Protein AF-E4Q952-F1 (afdb_monomer)

Solvent-accessible surface area (backbone atoms only — not comparable to full-atom values): 24676 Å² total; per-residue (Å²): 131,84,84,84,83,83,82,81,79,76,82,71,52,71,65,60,57,51,50,51,51,52,50,54,50,51,51,50,52,51,52,52,51,52,53,50,52,51,51,52,52,50,53,51,52,50,53,51,48,51,52,55,50,52,52,50,51,51,55,51,50,52,54,50,51,54,53,51,56,61,44,60,79,47,51,75,58,34,71,78,41,97,62,15,72,62,52,49,53,50,51,52,51,44,52,56,51,47,53,52,43,50,54,44,52,54,43,44,71,77,56,77,44,76,68,55,52,52,49,40,51,52,49,49,52,51,47,49,53,54,50,54,50,52,53,47,53,49,52,54,47,54,49,50,52,48,55,48,50,53,49,50,52,50,51,50,63,70,52,60,86,50,85,50,52,80,84,44,35,70,65,54,51,48,59,74,74,45,95,64,54,74,70,53,47,50,52,53,49,53,53,51,47,54,52,37,52,52,50,54,53,52,68,73,45,54,74,81,50,41,60,53,48,54,52,51,50,54,51,52,51,51,51,53,47,66,69,44,44,63,62,40,38,76,76,35,57,68,59,33,53,53,51,48,54,51,50,55,52,46,58,58,47,52,74,75,48,54,76,70,52,36,53,51,56,54,52,52,51,52,53,51,53,51,49,54,51,51,52,53,49,50,54,50,51,51,54,54,51,54,51,50,55,49,52,57,50,48,54,53,48,51,52,57,48,60,70,68,75,68,90,53,70,71,60,55,53,51,53,52,52,53,49,53,42,63,76,66,68,55,60,66,73,60,50,54,51,54,50,51,53,50,43,53,51,48,53,51,49,51,51,51,51,53,51,54,49,51,51,52,54,50,52,52,50,47,55,54,49,51,51,68,74,64,69,56,84,66,60,62,69,59,60,53,48,51,53,49,50,45,52,50,27,58,75,68,66,37,57,69,61,30,57,53,50,52,54,53,50,52,51,54,49,52,54,53,53,54,57,59,33,71,79,47,103,58,34,69,63,51,49,48,54,52,49,56,53,45,48,73,75,75,98

Mean predicted aligned error: 18.58 Å

Organism: Caldicellulosiruptor hydrothermalis (strain DSM 18901 / VKM B-2411 / 108) (NCBI:txid632292)

Foldseek 3Di:
DDDDDPDPPPCPDPVVVVVVVVVVVVVVVVVVVVVVVVVVVVVVVVVVVLVVLLVVLVVLLVVLVVLLVVVVVVLVVLVVDPCSVVLNVLNVVLVVLNVVLVVLNVVCVVPNDPVSSVVNVVSSVVSVVSSVVSVVVSVVVVVVVVVLVVQVVVLCVLCVPQPPCVLCVVLSVVSSVDDDDPVVSNVSSVLSVVLSVVVVVLVVDDPVVNVVVLVVLVVVLVVVCVVCLVVLCVQDVVVSVVLVVLVVVLVVCCVPDDSSNSSVSSSVSVVVSVVSVVVSVVVVVVLVVLLVVLVVLLVVLVVLLVVLVADDVVLVVLNVVLVVCSVVVHDSVVSVVSSVVSSVVSVVLSVLLVVLVVLLVLLVVLVVVCCVPLVPPPVCVPSVVLSVVLVVCSNNSVSVVSVVSSVVSLVVVLVVQLVVLVPDPCNPVSNVVSVVSCVVRPD

Structure (mmCIF, N/CA/C/O backbone):
data_AF-E4Q952-F1
#
_entry.id   AF-E4Q952-F1
#
loop_
_atom_site.group_PDB
_atom_site.id
_atom_site.type_symbol
_atom_site.label_atom_id
_atom_site.label_alt_id
_atom_site.label_comp_id
_atom_site.label_asym_id
_atom_site.label_entity_id
_atom_site.label_seq_id
_atom_site.pdbx_PDB_ins_code
_atom_site.Cartn_x
_atom_site.Cartn_y
_atom_site.Cartn_z
_atom_site.occupancy
_atom_site.B_iso_or_equiv
_atom_site.auth_seq_id
_atom_site.auth_comp_id
_atom_site.auth_asym_id
_atom_site.auth_atom_id
_atom_site.pdbx_PDB_model_num
ATOM 1 N N . MET A 1 1 ? 87.839 3.760 86.114 1.00 34.31 1 MET A N 1
ATOM 2 C CA . MET A 1 1 ? 89.113 4.379 85.699 1.00 34.31 1 MET A CA 1
ATOM 3 C C . MET A 1 1 ? 88.816 5.242 84.494 1.00 34.31 1 MET A C 1
ATOM 5 O O . MET A 1 1 ? 88.232 4.700 83.574 1.00 34.31 1 MET A O 1
ATOM 9 N N . TRP A 1 2 ? 89.184 6.525 84.548 1.00 40.53 2 TRP A N 1
ATOM 10 C CA . TRP A 1 2 ? 89.340 7.412 83.384 1.00 40.53 2 TRP A CA 1
ATOM 11 C C . TRP A 1 2 ? 88.098 7.529 82.470 1.00 40.53 2 TRP A C 1
ATOM 13 O O . TRP A 1 2 ? 87.829 6.669 81.651 1.00 40.53 2 TRP A O 1
ATOM 23 N N . GLY A 1 3 ? 87.254 8.548 82.568 1.00 42.16 3 GLY A N 1
ATOM 24 C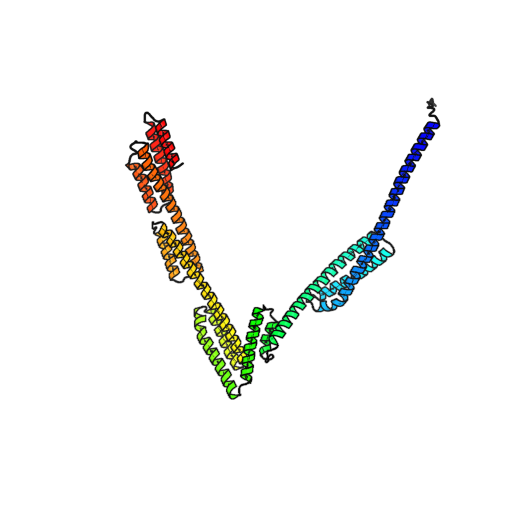 CA . GLY A 1 3 ? 87.550 9.917 82.957 1.00 42.16 3 GLY A CA 1
ATOM 25 C C . GLY A 1 3 ? 87.787 10.788 81.730 1.00 42.16 3 GLY A C 1
ATOM 26 O O . GLY A 1 3 ? 88.293 10.339 80.707 1.00 42.16 3 GLY A O 1
ATOM 27 N N . GLY A 1 4 ? 87.455 12.061 81.913 1.00 35.84 4 GLY A N 1
ATOM 28 C CA . GLY A 1 4 ? 88.116 13.139 81.195 1.00 35.84 4 GLY A CA 1
ATOM 29 C C . GLY A 1 4 ? 87.352 13.700 80.009 1.00 35.84 4 GLY A C 1
ATOM 30 O O . GLY A 1 4 ? 87.855 13.675 78.895 1.00 35.84 4 GLY A O 1
ATOM 31 N N . PHE A 1 5 ? 86.195 14.307 80.271 1.00 42.22 5 PHE A N 1
ATOM 32 C CA . PHE A 1 5 ? 85.781 15.479 79.503 1.00 42.22 5 PHE A CA 1
ATOM 33 C C . PHE A 1 5 ? 86.395 16.720 80.164 1.00 42.22 5 PHE A C 1
ATOM 35 O O . PHE A 1 5 ? 86.059 17.029 81.308 1.00 42.22 5 PHE A O 1
ATOM 42 N N . TYR A 1 6 ? 87.258 17.445 79.449 1.00 44.88 6 TYR A N 1
ATOM 43 C CA . TYR A 1 6 ? 87.462 18.869 79.718 1.00 44.88 6 TYR A CA 1
ATOM 44 C C . TYR A 1 6 ? 86.370 19.636 78.973 1.00 44.88 6 TYR A C 1
ATOM 46 O O . TYR A 1 6 ? 86.235 19.546 77.753 1.00 44.88 6 TYR A O 1
ATOM 54 N N . LYS A 1 7 ? 85.535 20.318 79.757 1.00 44.88 7 LYS A N 1
ATOM 55 C CA . LYS A 1 7 ? 84.396 21.120 79.319 1.00 44.88 7 LYS A CA 1
ATOM 56 C C . LYS A 1 7 ? 84.863 22.284 78.452 1.00 44.88 7 LYS A C 1
ATOM 58 O O . LYS A 1 7 ? 85.573 23.165 78.923 1.00 44.88 7 LYS A O 1
ATOM 63 N N . VAL A 1 8 ? 84.368 22.325 77.222 1.00 46.69 8 VAL A N 1
ATOM 64 C CA . VAL A 1 8 ? 84.226 23.575 76.480 1.00 46.69 8 VAL A CA 1
ATOM 65 C C . VAL A 1 8 ? 82.911 24.194 76.949 1.00 46.69 8 VAL A C 1
ATOM 67 O O . VAL A 1 8 ? 81.830 23.790 76.524 1.00 46.69 8 VAL A O 1
ATOM 70 N N . GLU A 1 9 ? 82.998 25.118 77.902 1.00 46.94 9 GLU A N 1
ATOM 71 C CA . GLU A 1 9 ? 81.885 25.991 78.270 1.00 46.94 9 GLU A CA 1
ATOM 72 C C . GLU A 1 9 ? 81.733 27.045 77.174 1.00 46.94 9 GLU A C 1
ATOM 74 O O . GLU A 1 9 ? 82.431 28.053 77.135 1.00 46.94 9 GLU A O 1
ATOM 79 N N . ILE A 1 10 ? 80.826 26.781 76.233 1.00 49.66 10 ILE A N 1
ATOM 80 C CA . ILE A 1 10 ? 80.283 27.836 75.385 1.00 49.66 10 ILE A CA 1
ATOM 81 C C . ILE A 1 10 ? 79.238 28.545 76.244 1.00 49.66 10 ILE A C 1
ATOM 83 O O . ILE A 1 10 ? 78.108 28.072 76.381 1.00 49.66 10 ILE A O 1
ATOM 87 N N . GLU A 1 11 ? 79.636 29.664 76.850 1.00 46.97 11 GLU A N 1
ATOM 88 C CA . GLU A 1 11 ? 78.744 30.631 77.491 1.00 46.97 11 GLU A CA 1
ATOM 89 C C . GLU A 1 11 ? 77.850 31.283 76.427 1.00 46.97 11 GLU A C 1
ATOM 91 O O . GLU A 1 11 ? 77.987 32.447 76.054 1.00 46.97 11 GLU A O 1
ATOM 96 N N . PHE A 1 12 ? 76.897 30.514 75.903 1.00 48.62 12 PHE A N 1
ATOM 97 C CA . PHE A 1 12 ? 75.746 31.100 75.243 1.00 48.62 12 PHE A CA 1
ATOM 98 C C . PHE A 1 12 ? 75.017 31.928 76.294 1.00 48.62 12 PHE A C 1
ATOM 100 O O . PHE A 1 12 ? 74.450 31.383 77.245 1.00 48.62 12 PHE A O 1
ATOM 107 N N . SER A 1 13 ? 75.055 33.252 76.139 1.00 65.38 13 SER A N 1
ATOM 108 C CA . SER A 1 13 ? 74.383 34.159 77.060 1.00 65.38 13 SER A CA 1
ATOM 109 C C . SER A 1 13 ? 72.924 33.715 77.232 1.00 65.38 13 SER A C 1
ATOM 111 O O . SER A 1 13 ? 72.235 33.393 76.258 1.00 65.38 13 SER A O 1
ATOM 113 N N . LYS A 1 14 ? 72.435 33.683 78.483 1.00 63.41 14 LYS A N 1
ATOM 114 C CA . LYS A 1 14 ? 71.038 33.330 78.819 1.00 63.41 14 LYS A CA 1
ATOM 115 C C . LYS A 1 14 ? 70.023 34.028 77.907 1.00 63.41 14 LYS A C 1
ATOM 117 O O . LYS A 1 14 ? 68.957 33.482 77.640 1.00 63.41 14 LYS A O 1
ATOM 122 N N . LEU A 1 15 ? 70.366 35.215 77.409 1.00 66.12 15 LEU A N 1
ATOM 123 C CA . LEU A 1 15 ? 69.535 36.032 76.538 1.00 66.12 15 LEU A CA 1
ATOM 124 C C . LEU A 1 15 ? 69.250 35.368 75.178 1.00 66.12 15 LEU A C 1
ATOM 126 O O . LEU A 1 15 ? 68.097 35.355 74.755 1.00 66.12 15 LEU A O 1
ATOM 130 N N . LEU A 1 16 ? 70.253 34.758 74.534 1.00 69.25 16 LEU A N 1
ATOM 131 C CA . LEU A 1 16 ? 70.095 34.089 73.232 1.00 69.25 16 LEU A CA 1
ATOM 132 C C . LEU A 1 16 ? 69.249 32.814 73.338 1.00 69.25 16 LEU A C 1
ATOM 134 O O . LEU A 1 16 ? 68.384 32.580 72.497 1.00 69.25 16 LEU A O 1
ATOM 138 N N . TRP A 1 17 ? 69.432 32.025 74.402 1.00 71.94 17 TRP A N 1
ATOM 139 C CA . TRP A 1 17 ? 68.585 30.856 74.676 1.00 71.94 17 TRP A CA 1
ATOM 140 C C . TRP A 1 17 ? 67.138 31.248 74.947 1.00 71.94 17 TRP A C 1
ATOM 142 O O . TRP A 1 17 ? 66.218 30.631 74.415 1.00 71.94 17 TRP A O 1
ATOM 152 N N . THR A 1 18 ? 66.935 32.306 75.733 1.00 74.94 18 THR A N 1
ATOM 153 C CA . THR A 1 18 ? 65.594 32.834 75.999 1.00 74.94 18 THR A CA 1
ATOM 154 C C . THR A 1 18 ? 64.940 33.310 74.695 1.00 74.94 18 THR A C 1
ATOM 156 O O . THR A 1 18 ? 63.799 32.948 74.429 1.00 74.94 18 THR A O 1
ATOM 159 N N . GLN A 1 19 ? 65.660 34.043 73.835 1.00 76.44 19 GLN A N 1
ATOM 160 C CA . GLN A 1 19 ? 65.156 34.496 72.528 1.00 76.44 19 GLN A CA 1
ATOM 161 C C . GLN A 1 19 ? 64.812 33.340 71.577 1.00 76.44 19 GLN A C 1
ATOM 163 O O . GLN A 1 19 ? 63.747 33.358 70.962 1.00 76.44 19 GLN A O 1
ATOM 168 N N . LEU A 1 20 ? 65.672 32.321 71.483 1.00 79.19 20 LEU A N 1
ATOM 169 C CA . LEU A 1 20 ? 65.419 31.121 70.681 1.00 79.19 20 LEU A CA 1
ATOM 170 C C . LEU A 1 20 ? 64.161 30.383 71.167 1.00 79.19 20 LEU A C 1
ATOM 172 O O . LEU A 1 20 ? 63.322 29.982 70.361 1.00 79.19 20 LEU A O 1
ATOM 176 N N . LEU A 1 21 ? 64.001 30.248 72.487 1.00 81.25 21 LEU A N 1
ATOM 177 C CA . LEU A 1 21 ? 62.839 29.609 73.102 1.00 81.25 21 LEU A CA 1
ATOM 178 C C . LEU A 1 21 ? 61.547 30.391 72.816 1.00 81.25 21 LEU A C 1
ATOM 180 O O . LEU A 1 21 ? 60.539 29.786 72.458 1.00 81.25 21 LEU A O 1
ATOM 184 N N . TRP A 1 22 ? 61.585 31.726 72.894 1.00 81.56 22 TRP A N 1
ATOM 185 C CA . TRP A 1 22 ? 60.457 32.585 72.511 1.00 81.56 22 TRP A CA 1
ATOM 186 C C . TRP A 1 22 ? 60.095 32.454 71.028 1.00 81.56 22 TRP A C 1
ATOM 188 O O . TRP A 1 22 ? 58.911 32.378 70.703 1.00 81.56 22 TRP A O 1
ATOM 198 N N . PHE A 1 23 ? 61.082 32.368 70.131 1.00 82.94 23 PHE A N 1
ATOM 199 C CA . PHE A 1 23 ? 60.840 32.142 68.702 1.00 82.94 23 PHE A CA 1
ATOM 200 C C . PHE A 1 23 ? 60.206 30.772 68.426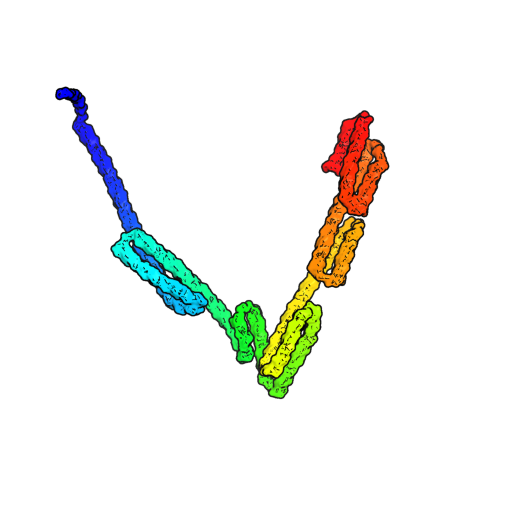 1.00 82.94 23 PHE A C 1
ATOM 202 O O . PHE A 1 23 ? 59.244 30.685 67.662 1.00 82.94 23 PHE A O 1
ATOM 209 N N . LEU A 1 24 ? 60.701 29.710 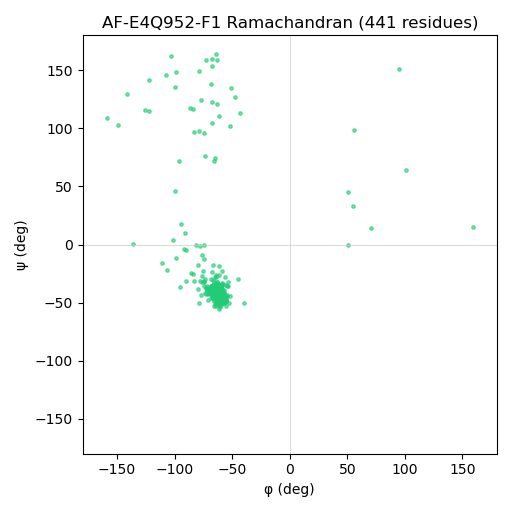69.069 1.00 81.69 24 LEU A N 1
ATOM 210 C CA . LEU A 1 24 ? 60.143 28.360 68.942 1.00 81.69 24 LEU A CA 1
ATOM 211 C C . LEU A 1 24 ? 58.715 28.276 69.499 1.00 81.69 24 LEU A C 1
ATOM 213 O O . LEU A 1 24 ? 57.846 27.683 68.860 1.00 81.69 24 LEU A O 1
ATOM 217 N N . LEU A 1 25 ? 58.445 28.918 70.640 1.00 83.50 25 LEU A N 1
ATOM 218 C CA . LEU A 1 25 ? 57.094 29.032 71.200 1.00 83.50 25 LEU A CA 1
ATOM 219 C C . LEU A 1 25 ? 56.166 29.838 70.283 1.00 83.50 25 LEU A C 1
ATOM 221 O O . LEU A 1 25 ? 55.023 29.437 70.069 1.00 83.50 25 LEU A O 1
ATOM 225 N N . GLY A 1 26 ? 56.661 30.931 69.694 1.00 81.38 26 GLY A N 1
ATOM 226 C CA . GLY A 1 26 ? 55.926 31.730 68.713 1.00 81.38 26 GLY A CA 1
ATOM 227 C C . GLY A 1 26 ? 55.558 30.931 67.458 1.00 81.38 26 GLY A C 1
ATOM 228 O O . GLY A 1 26 ? 54.405 30.951 67.032 1.00 81.38 26 GLY A O 1
ATOM 229 N N . LEU A 1 27 ? 56.500 30.161 66.903 1.00 81.44 27 LEU A N 1
ATOM 230 C CA . LEU A 1 27 ? 56.251 29.267 65.765 1.00 81.44 27 LEU A CA 1
ATOM 231 C C . LEU A 1 27 ? 55.252 28.156 66.108 1.00 81.44 27 LEU A C 1
ATOM 233 O O . LEU A 1 27 ? 54.321 27.910 65.339 1.00 81.44 27 LEU A O 1
ATOM 237 N N . PHE A 1 28 ? 55.399 27.517 67.271 1.00 82.50 28 PHE A N 1
ATOM 238 C CA . PHE A 1 28 ? 54.456 26.502 67.740 1.00 82.50 28 PHE A CA 1
ATOM 239 C C . PHE A 1 28 ? 53.039 27.074 67.874 1.00 82.50 28 PHE A C 1
ATOM 241 O O . PHE A 1 28 ? 52.075 26.469 67.405 1.00 82.50 28 PHE A O 1
ATOM 248 N N . PHE A 1 29 ? 52.909 28.281 68.430 1.00 85.94 29 PHE A N 1
ATOM 249 C CA . PHE A 1 29 ? 51.629 28.971 68.563 1.00 85.94 29 PHE A CA 1
ATOM 250 C C . PHE A 1 29 ? 50.968 29.259 67.204 1.00 85.94 29 PHE A C 1
ATOM 252 O O . PHE A 1 29 ? 49.769 29.027 67.039 1.00 85.94 29 PHE A O 1
ATOM 259 N N . ILE A 1 30 ? 51.744 29.680 66.199 1.00 83.75 30 ILE A N 1
ATOM 260 C CA . ILE A 1 30 ? 51.247 29.901 64.830 1.00 83.75 30 ILE A CA 1
ATOM 261 C C . ILE A 1 30 ? 50.744 28.591 64.205 1.00 83.75 30 ILE A C 1
ATOM 263 O O . ILE A 1 30 ? 49.654 28.566 63.630 1.00 83.75 30 ILE A O 1
ATOM 267 N N . ILE A 1 31 ? 51.487 27.487 64.346 1.00 82.19 31 ILE A N 1
ATOM 268 C CA . ILE A 1 31 ? 51.072 26.174 63.824 1.00 82.19 31 ILE A CA 1
ATOM 269 C C . ILE A 1 31 ? 49.767 25.718 64.488 1.00 82.19 31 ILE A C 1
ATOM 271 O O . ILE A 1 31 ? 48.836 25.302 63.794 1.00 82.19 31 ILE A O 1
ATOM 275 N N . VAL A 1 32 ? 49.659 25.847 65.814 1.00 84.19 32 VAL A N 1
ATOM 276 C CA . VAL A 1 32 ? 48.437 25.508 66.559 1.00 84.19 32 VAL A CA 1
ATOM 277 C C . VAL A 1 32 ? 47.249 26.350 66.083 1.00 84.19 32 VAL A C 1
ATOM 279 O O . VAL A 1 32 ? 46.169 25.799 65.857 1.00 84.19 32 VAL A O 1
ATOM 282 N N . LEU A 1 33 ? 47.434 27.653 65.844 1.00 83.38 33 LEU A N 1
ATOM 283 C CA . LEU A 1 33 ? 46.391 28.528 65.294 1.00 83.38 33 LEU A CA 1
ATOM 284 C C . LEU A 1 33 ? 45.950 28.111 63.882 1.00 83.38 33 LEU A C 1
ATOM 286 O O . LEU A 1 33 ? 44.751 28.095 63.588 1.00 83.38 33 LEU A O 1
ATOM 290 N N . ILE A 1 34 ? 46.882 27.732 63.005 1.00 81.31 34 ILE A N 1
ATOM 291 C CA . ILE A 1 34 ? 46.561 27.255 61.651 1.00 81.31 34 ILE A CA 1
ATOM 292 C C . ILE A 1 34 ? 45.770 25.941 61.718 1.00 81.31 34 ILE A C 1
ATOM 294 O O . ILE A 1 34 ? 44.723 25.812 61.084 1.00 81.31 34 ILE A O 1
ATOM 298 N N . VAL A 1 35 ? 46.205 24.977 62.533 1.00 82.50 35 VAL A N 1
ATOM 299 C CA . VAL A 1 35 ? 45.495 23.697 62.701 1.00 82.50 35 VAL A CA 1
ATOM 300 C C . VAL A 1 35 ? 44.103 23.914 63.299 1.00 82.50 35 VAL A C 1
ATOM 302 O O . VAL A 1 35 ? 43.125 23.355 62.796 1.00 82.50 35 VAL A O 1
ATOM 305 N N . ALA A 1 36 ? 43.977 24.773 64.315 1.00 78.69 36 ALA A N 1
ATOM 306 C CA . ALA A 1 36 ? 42.697 25.101 64.936 1.00 78.69 36 ALA A CA 1
ATOM 307 C C . ALA A 1 36 ? 41.733 25.775 63.945 1.00 78.69 36 ALA A C 1
ATOM 309 O O . ALA A 1 36 ? 40.573 25.374 63.834 1.00 78.69 36 ALA A O 1
ATOM 310 N N . THR A 1 37 ? 42.204 26.755 63.168 1.00 79.88 37 THR A N 1
ATOM 311 C CA . THR A 1 37 ? 41.374 27.440 62.162 1.00 79.88 37 THR A CA 1
ATOM 312 C C . THR A 1 37 ? 40.941 26.502 61.033 1.00 79.88 37 THR A C 1
ATOM 314 O O . THR A 1 37 ? 39.774 26.539 60.629 1.00 79.88 37 THR A O 1
ATOM 317 N N . VAL A 1 38 ? 41.818 25.606 60.564 1.00 77.88 38 VAL A N 1
ATOM 318 C CA . VAL A 1 38 ? 41.473 24.561 59.584 1.00 77.88 38 VAL A CA 1
ATOM 319 C C . VAL A 1 38 ? 40.450 23.580 60.160 1.00 77.88 38 VAL A C 1
ATOM 321 O O . VAL A 1 38 ? 39.463 23.275 59.489 1.00 77.88 38 VAL A O 1
ATOM 324 N N . ALA A 1 39 ? 40.619 23.127 61.405 1.00 77.19 39 ALA A N 1
ATOM 325 C CA . ALA A 1 39 ? 39.678 22.223 62.065 1.00 77.19 39 ALA A CA 1
ATOM 326 C C . ALA A 1 39 ? 38.290 22.864 62.243 1.00 77.19 39 ALA A C 1
ATOM 328 O O . ALA A 1 39 ? 37.271 22.222 61.984 1.00 77.19 39 ALA A O 1
ATOM 329 N N . ILE A 1 40 ? 38.231 24.150 62.612 1.00 79.62 40 ILE A N 1
ATOM 330 C CA . ILE A 1 40 ? 36.977 24.911 62.729 1.00 79.62 40 ILE A CA 1
ATOM 331 C C . ILE A 1 40 ? 36.309 25.080 61.359 1.00 79.62 40 ILE A C 1
ATOM 333 O O . ILE A 1 40 ? 35.100 24.866 61.242 1.00 79.62 40 ILE A O 1
ATOM 337 N N . LYS A 1 41 ? 37.070 25.431 60.311 1.00 79.06 41 LYS A N 1
ATOM 338 C CA . LYS A 1 41 ? 36.540 25.538 58.940 1.00 79.06 41 LYS A CA 1
ATOM 339 C C . LYS A 1 41 ? 35.992 24.199 58.442 1.00 79.06 41 LYS A C 1
ATOM 341 O O . LYS A 1 41 ? 34.886 24.178 57.906 1.00 79.06 41 LYS A O 1
ATOM 346 N N . ARG A 1 42 ? 36.707 23.090 58.671 1.00 76.44 42 ARG A N 1
ATOM 347 C CA . ARG A 1 42 ? 36.247 21.731 58.326 1.00 76.44 42 ARG A CA 1
ATOM 348 C C . ARG A 1 42 ? 34.960 21.363 59.063 1.00 76.44 42 ARG A C 1
ATOM 350 O O . ARG A 1 42 ? 33.988 21.013 58.406 1.00 76.44 42 ARG A O 1
ATOM 357 N N . LYS A 1 43 ? 34.890 21.567 60.385 1.00 78.81 43 LYS A N 1
ATOM 358 C CA . LYS A 1 43 ? 33.666 21.321 61.173 1.00 78.81 43 LYS A CA 1
ATOM 359 C C . LYS A 1 43 ? 32.475 22.162 60.699 1.00 78.81 43 LYS A C 1
ATOM 361 O O . LYS A 1 43 ? 31.360 21.653 60.614 1.00 78.81 43 LYS A O 1
ATOM 366 N N . LYS A 1 44 ? 32.687 23.443 60.365 1.00 78.88 44 LYS A N 1
ATOM 367 C CA . LYS A 1 44 ? 31.632 24.306 59.797 1.00 78.88 44 LYS A CA 1
ATOM 368 C C . LYS A 1 44 ? 31.172 23.811 58.423 1.00 78.88 44 LYS A C 1
ATOM 370 O O . LYS A 1 44 ? 29.968 23.755 58.181 1.00 78.88 44 LYS A O 1
ATOM 375 N N . ALA A 1 45 ? 32.105 23.430 57.552 1.00 78.25 45 ALA A N 1
ATOM 376 C CA . ALA A 1 45 ? 31.798 22.889 56.231 1.00 78.25 45 ALA A CA 1
ATOM 377 C C . ALA A 1 45 ? 31.037 21.555 56.315 1.00 78.25 45 ALA A C 1
ATOM 379 O O . ALA A 1 45 ? 30.057 21.368 55.599 1.00 78.25 45 ALA A O 1
ATOM 380 N N . GLU A 1 46 ? 31.427 20.660 57.226 1.00 80.25 46 GLU A N 1
ATOM 381 C CA . GLU A 1 46 ? 30.719 19.406 57.503 1.00 80.25 46 GLU A CA 1
ATOM 382 C C . GLU A 1 46 ? 29.307 19.658 58.033 1.00 80.25 46 GLU A C 1
ATOM 384 O O . GLU A 1 46 ? 28.353 19.085 57.515 1.00 80.25 46 GLU A O 1
ATOM 389 N N . LYS A 1 47 ? 29.140 20.566 59.004 1.00 80.69 47 LYS A N 1
ATOM 390 C CA . LYS A 1 47 ? 27.817 20.928 59.536 1.00 80.69 47 LYS A CA 1
ATOM 391 C C . LYS A 1 47 ? 26.905 21.499 58.446 1.00 80.69 47 LYS A C 1
ATOM 393 O O . LYS A 1 47 ? 25.742 21.117 58.359 1.00 80.69 47 LYS A O 1
ATOM 398 N N . MET A 1 48 ? 27.437 22.373 57.590 1.00 80.56 48 MET A N 1
ATOM 399 C CA . MET A 1 48 ? 26.691 22.942 56.466 1.00 80.56 48 MET A CA 1
ATOM 400 C C . MET A 1 48 ? 26.350 21.884 55.405 1.00 80.56 48 MET A C 1
ATOM 402 O O . MET A 1 48 ? 25.247 21.900 54.868 1.00 80.56 48 MET A O 1
ATOM 406 N N . ARG A 1 49 ? 27.257 20.937 55.125 1.00 82.88 49 ARG A N 1
ATOM 407 C CA . ARG A 1 49 ? 26.999 19.803 54.223 1.00 82.88 49 ARG A CA 1
ATOM 408 C C . ARG A 1 49 ? 25.886 18.903 54.761 1.00 82.88 49 ARG A C 1
ATOM 410 O O . ARG A 1 49 ? 24.980 18.574 54.007 1.00 82.88 49 ARG A O 1
ATOM 417 N N . ARG A 1 50 ? 25.918 18.557 56.052 1.00 84.25 50 ARG A N 1
ATOM 418 C CA . ARG A 1 50 ? 24.865 17.757 56.702 1.00 84.25 50 ARG A CA 1
ATOM 419 C C . ARG A 1 50 ? 23.508 18.444 56.629 1.00 84.25 50 ARG A C 1
ATOM 421 O O . ARG A 1 50 ? 22.536 17.802 56.265 1.00 84.25 50 ARG A O 1
ATOM 428 N N . LEU A 1 51 ? 23.455 19.749 56.901 1.00 84.75 51 LEU A N 1
ATOM 429 C CA . LEU A 1 51 ? 22.213 20.520 56.813 1.00 84.75 51 LEU A CA 1
ATOM 430 C C . LEU A 1 51 ? 21.639 20.520 55.387 1.00 84.75 51 LEU A C 1
ATOM 432 O O . LEU A 1 51 ? 20.458 20.251 55.209 1.00 84.75 51 LEU A O 1
ATOM 436 N N . LYS A 1 52 ? 22.485 20.730 54.370 1.00 86.31 52 LYS A N 1
ATOM 437 C CA . LYS A 1 52 ? 22.077 20.628 52.958 1.00 86.31 52 LYS A CA 1
ATOM 438 C C . LYS A 1 52 ? 21.594 19.224 52.587 1.00 86.31 52 LYS A C 1
ATOM 440 O O . LYS A 1 52 ? 20.649 19.085 51.823 1.00 86.31 52 LYS A O 1
ATOM 445 N N . ASN A 1 53 ? 22.244 18.184 53.104 1.00 87.00 53 ASN A N 1
ATOM 446 C CA . ASN A 1 53 ? 21.844 16.804 52.847 1.00 87.00 53 ASN A CA 1
ATOM 447 C C . ASN A 1 53 ? 20.508 16.465 53.525 1.00 87.00 53 ASN A C 1
ATOM 449 O O . ASN A 1 53 ? 19.691 15.796 52.908 1.00 87.00 53 ASN A O 1
ATOM 453 N N . LEU A 1 54 ? 20.262 16.964 54.740 1.00 86.62 54 LEU A N 1
ATOM 454 C CA . LEU A 1 54 ? 18.975 16.822 55.429 1.00 86.62 54 LEU A CA 1
ATOM 455 C C . LEU A 1 54 ? 17.841 17.513 54.664 1.00 86.62 54 LEU A C 1
ATOM 457 O O . LEU A 1 54 ? 16.807 16.894 54.450 1.00 86.62 54 LEU A O 1
ATOM 461 N N . GLN A 1 55 ? 18.068 18.738 54.180 1.00 87.06 55 GLN A N 1
ATOM 462 C CA . GLN A 1 55 ? 17.104 19.442 53.325 1.00 87.06 55 GLN A CA 1
ATOM 463 C C . GLN A 1 55 ? 16.779 18.638 52.060 1.00 87.06 55 GLN A C 1
ATOM 465 O O . GLN A 1 55 ? 15.615 18.429 51.745 1.00 87.06 55 GLN A O 1
ATOM 470 N N . ARG A 1 56 ? 17.799 18.094 51.381 1.00 87.62 56 ARG A N 1
ATOM 471 C CA . ARG A 1 56 ? 17.591 17.230 50.206 1.00 87.62 56 ARG A CA 1
ATOM 472 C C . ARG A 1 56 ? 16.792 15.969 50.524 1.00 87.62 56 ARG A C 1
ATOM 474 O O . ARG A 1 56 ? 15.997 15.543 49.700 1.00 87.62 56 ARG A O 1
ATOM 481 N N . VAL A 1 57 ? 17.030 15.351 51.681 1.00 89.88 57 VAL A N 1
ATOM 482 C CA . VAL A 1 57 ? 16.285 14.162 52.124 1.00 89.88 57 VAL A CA 1
ATOM 483 C C . VAL A 1 57 ? 14.806 14.493 52.313 1.00 89.88 57 VAL A C 1
ATOM 485 O O . VAL A 1 57 ? 13.967 13.720 51.864 1.00 89.88 57 VAL A O 1
ATOM 488 N N . GLU A 1 58 ? 14.487 15.643 52.912 1.00 88.50 58 GLU A N 1
ATOM 489 C CA . GLU A 1 58 ? 13.103 16.110 53.057 1.00 88.50 58 GLU A CA 1
ATOM 490 C C . GLU A 1 58 ? 12.454 16.391 51.697 1.00 88.50 58 GLU A C 1
ATOM 492 O O . GLU A 1 58 ? 11.410 15.815 51.403 1.00 88.50 58 GLU A O 1
ATOM 497 N N . GLU A 1 59 ? 13.110 17.179 50.839 1.00 90.50 59 GLU A N 1
ATOM 498 C CA . GLU A 1 59 ? 12.618 17.506 49.492 1.00 90.50 59 GLU A CA 1
ATOM 499 C C . GLU A 1 59 ? 12.349 16.244 48.656 1.00 90.50 59 GLU A C 1
ATOM 501 O O . GL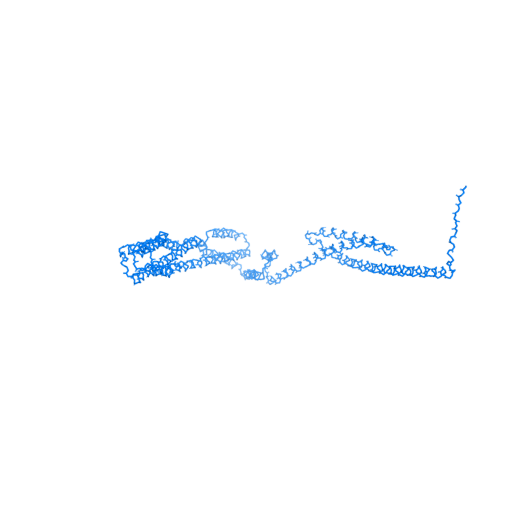U A 1 59 ? 11.318 16.123 47.995 1.00 90.50 59 GLU A O 1
ATOM 506 N N . TYR A 1 60 ? 13.269 15.277 48.682 1.00 92.19 60 TYR A N 1
ATOM 507 C CA . TYR A 1 60 ? 13.152 14.035 47.918 1.00 92.19 60 TYR A CA 1
ATOM 508 C C . TYR A 1 60 ? 12.085 13.100 48.476 1.00 92.19 60 TYR A C 1
ATOM 510 O O . TYR A 1 60 ? 11.367 12.466 47.700 1.00 92.19 60 TYR A O 1
ATOM 518 N N . PHE A 1 61 ? 11.967 13.014 49.801 1.00 91.19 61 PHE A N 1
ATOM 519 C CA . PHE A 1 61 ? 10.931 12.210 50.435 1.00 91.19 61 PHE A CA 1
ATOM 520 C C . PHE A 1 61 ? 9.538 12.774 50.134 1.00 91.19 61 PHE A C 1
ATOM 522 O O . PHE A 1 61 ? 8.655 12.023 49.725 1.00 91.19 61 PHE A O 1
ATOM 529 N N . GLU A 1 62 ? 9.360 14.091 50.258 1.00 91.25 62 GLU A N 1
ATOM 530 C CA . GLU A 1 62 ? 8.104 14.773 49.940 1.00 91.25 62 GLU A CA 1
ATOM 531 C C . GLU A 1 62 ? 7.739 14.622 48.455 1.00 91.25 62 GLU A C 1
ATOM 533 O O . GLU A 1 62 ? 6.608 14.259 48.127 1.00 91.25 62 GLU A O 1
ATOM 538 N N . ALA A 1 63 ? 8.710 14.797 47.550 1.00 90.94 63 ALA A N 1
ATOM 539 C CA . ALA A 1 63 ? 8.496 14.628 46.114 1.00 90.94 63 ALA A CA 1
ATOM 540 C C . ALA A 1 63 ? 8.022 13.211 45.747 1.0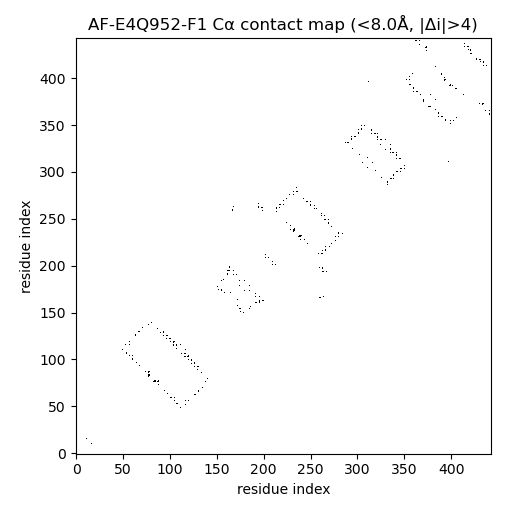0 90.94 63 ALA A C 1
ATOM 542 O O . ALA A 1 63 ? 7.066 13.064 44.988 1.00 90.94 63 ALA A O 1
ATOM 543 N N . ILE A 1 64 ? 8.658 12.166 46.286 1.00 90.62 64 ILE A N 1
ATOM 544 C CA . ILE A 1 64 ? 8.250 10.774 46.034 1.00 90.62 64 ILE A CA 1
ATOM 545 C C . ILE A 1 64 ? 6.897 10.470 46.676 1.00 90.62 64 ILE A C 1
ATOM 547 O O . ILE A 1 64 ? 6.054 9.854 46.029 1.00 90.62 64 ILE A O 1
ATOM 551 N N . SER A 1 65 ? 6.661 10.940 47.904 1.00 90.06 65 SER A N 1
ATOM 552 C CA . SER A 1 65 ? 5.386 10.749 48.601 1.00 90.06 65 SER A CA 1
ATOM 553 C C . SER A 1 65 ? 4.215 11.310 47.792 1.00 90.06 65 SER A C 1
ATOM 555 O O . SER A 1 65 ? 3.214 10.624 47.605 1.00 90.06 65 SER A O 1
ATOM 557 N N . ASN A 1 66 ? 4.350 12.529 47.263 1.00 90.12 66 ASN A N 1
ATOM 558 C CA . ASN A 1 66 ? 3.305 13.161 46.455 1.00 90.12 66 ASN A CA 1
ATOM 559 C C . ASN A 1 66 ? 3.050 12.409 45.140 1.00 90.12 66 ASN A C 1
ATOM 561 O O . ASN A 1 66 ? 1.903 12.268 44.719 1.00 90.12 66 ASN A O 1
ATOM 565 N N . ARG A 1 67 ? 4.106 11.897 44.497 1.00 91.25 67 ARG A N 1
ATOM 566 C CA . ARG A 1 67 ? 3.979 11.105 43.264 1.00 91.25 67 ARG A CA 1
ATOM 567 C C . ARG A 1 67 ? 3.285 9.767 43.499 1.00 91.25 67 ARG A C 1
ATOM 569 O O . ARG A 1 67 ? 2.423 9.396 42.709 1.00 91.25 67 ARG A O 1
ATOM 576 N N . ILE A 1 68 ? 3.618 9.074 44.590 1.00 89.00 68 ILE A N 1
ATOM 577 C CA . ILE A 1 68 ? 2.968 7.810 44.965 1.00 89.00 68 ILE A CA 1
ATOM 578 C C . ILE A 1 68 ? 1.477 8.029 45.223 1.00 89.00 68 ILE A C 1
ATOM 580 O O . ILE A 1 68 ? 0.675 7.291 44.663 1.00 89.00 68 ILE A O 1
ATOM 584 N N . LEU A 1 69 ? 1.106 9.066 45.983 1.00 86.62 69 LEU A N 1
ATOM 585 C CA . LEU A 1 69 ? -0.302 9.387 46.256 1.00 86.62 69 LEU A CA 1
ATOM 586 C C . LEU A 1 69 ? -1.096 9.651 44.966 1.00 86.62 69 LEU A C 1
ATOM 588 O O . LEU A 1 69 ? -2.179 9.110 44.783 1.00 86.62 69 LEU A O 1
ATOM 592 N N . ASN A 1 70 ? -0.536 10.432 44.037 1.00 85.75 70 ASN A N 1
ATOM 593 C CA . ASN A 1 70 ? -1.188 10.710 42.753 1.00 85.75 70 ASN A CA 1
ATOM 594 C C . ASN A 1 70 ? -1.343 9.446 41.884 1.00 85.75 70 ASN A C 1
ATOM 596 O O . ASN A 1 70 ? -2.318 9.297 41.149 1.00 85.75 70 ASN A O 1
ATOM 600 N N . LEU A 1 71 ? -0.376 8.528 41.949 1.00 84.31 71 LEU A N 1
ATOM 601 C CA . LEU A 1 71 ? -0.465 7.252 41.246 1.00 84.31 71 LEU A CA 1
ATOM 602 C C . LEU A 1 71 ? -1.465 6.300 41.891 1.00 84.31 71 LEU A C 1
ATOM 604 O O . LEU A 1 71 ? -2.164 5.619 41.150 1.00 84.31 71 LEU A O 1
ATOM 608 N N . GLU A 1 72 ? -1.566 6.269 43.221 1.00 83.50 72 GLU A N 1
ATOM 609 C CA . GLU A 1 72 ? -2.499 5.417 43.970 1.00 83.50 72 GLU A CA 1
ATOM 610 C C . GLU A 1 72 ? -3.948 5.617 43.497 1.00 83.50 72 GLU A C 1
ATOM 612 O O . GLU A 1 72 ? -4.644 4.647 43.187 1.00 83.50 72 GLU A O 1
ATOM 617 N N . ASP A 1 73 ? -4.357 6.871 43.285 1.00 78.12 73 ASP A N 1
ATOM 618 C CA . ASP A 1 73 ? -5.672 7.222 42.730 1.00 78.12 73 ASP A CA 1
ATOM 619 C C . ASP A 1 73 ? -5.903 6.672 41.310 1.00 78.12 73 ASP A C 1
ATOM 621 O O . ASP A 1 73 ? -7.047 6.436 40.889 1.00 78.12 73 ASP A O 1
ATOM 625 N N . LYS A 1 74 ? -4.816 6.451 40.563 1.00 77.12 74 LYS A N 1
ATOM 626 C CA . LYS A 1 74 ? -4.812 5.965 39.180 1.00 77.12 74 LYS A CA 1
ATOM 627 C C . LYS A 1 74 ? -4.556 4.461 39.044 1.00 77.12 74 LYS A C 1
ATOM 629 O O . LYS A 1 74 ? -4.818 3.917 37.973 1.00 77.12 74 LYS A O 1
ATOM 634 N N . VAL A 1 75 ? -4.135 3.760 40.103 1.00 73.38 75 VAL A N 1
ATOM 635 C CA . VAL A 1 75 ? -3.835 2.309 40.083 1.00 73.38 75 VAL A CA 1
ATOM 636 C C . VAL A 1 75 ? -5.005 1.489 39.542 1.00 73.38 75 VAL A C 1
ATOM 638 O O . VAL A 1 75 ? -4.810 0.530 38.800 1.00 73.38 75 VAL A O 1
ATOM 641 N N . LYS A 1 76 ? -6.243 1.897 39.842 1.00 70.06 76 LYS A N 1
ATOM 642 C CA . LYS A 1 76 ? -7.461 1.243 39.335 1.00 70.06 76 LYS A CA 1
ATOM 643 C C . LYS A 1 76 ? -7.526 1.151 37.804 1.00 70.06 76 LYS A C 1
ATOM 645 O O . LYS A 1 76 ? -8.148 0.222 37.295 1.00 70.06 76 LYS A O 1
ATOM 650 N N . PHE A 1 77 ? -6.887 2.075 37.082 1.00 69.38 77 PHE A N 1
ATOM 651 C CA . PHE A 1 77 ? -6.848 2.078 35.619 1.00 69.38 77 PHE A CA 1
ATOM 652 C C . PHE A 1 77 ? -5.820 1.093 35.053 1.00 69.38 77 PHE A C 1
ATOM 654 O O . PHE A 1 77 ? -5.963 0.688 33.904 1.00 69.38 77 PHE A O 1
ATOM 661 N N . PHE A 1 78 ? -4.847 0.619 35.846 1.00 73.25 78 PHE A N 1
ATOM 662 C CA . PHE A 1 78 ? -3.921 -0.427 35.395 1.00 73.25 78 PHE A CA 1
ATOM 663 C C . PHE A 1 78 ? -4.651 -1.705 34.988 1.00 73.25 78 PHE A C 1
ATOM 665 O O . PHE A 1 78 ? -4.246 -2.352 34.030 1.00 73.25 78 PHE A O 1
ATOM 672 N N . LYS A 1 79 ? -5.769 -2.032 35.646 1.00 65.88 79 LYS A N 1
ATOM 673 C CA . LYS A 1 79 ? -6.604 -3.202 35.323 1.00 65.88 79 LYS A CA 1
ATOM 674 C C . LYS A 1 79 ? -7.194 -3.185 33.913 1.00 65.88 79 LYS A C 1
ATOM 676 O O . LYS A 1 79 ? -7.631 -4.230 33.447 1.00 65.88 79 LYS A O 1
ATOM 681 N N . LEU A 1 80 ? -7.243 -2.018 33.272 1.00 66.06 80 LEU A N 1
ATOM 682 C CA . LEU A 1 80 ? -7.777 -1.838 31.922 1.00 66.06 80 LEU A CA 1
ATOM 683 C C . LEU A 1 80 ? -6.709 -2.015 30.834 1.00 66.06 80 LEU A C 1
ATOM 685 O O . LEU A 1 80 ? -7.040 -1.963 29.657 1.00 66.06 80 LEU A O 1
ATOM 689 N N . LEU A 1 81 ? -5.442 -2.205 31.215 1.00 73.94 81 LEU A N 1
ATOM 690 C CA . LEU A 1 81 ? -4.325 -2.392 30.293 1.00 73.94 81 LEU A CA 1
ATOM 691 C C . LEU A 1 81 ? -3.988 -3.878 30.153 1.00 73.94 81 LEU A C 1
ATOM 693 O O . LEU A 1 81 ? -4.073 -4.627 31.128 1.00 73.94 81 LEU A O 1
ATOM 697 N N . ASP A 1 82 ? -3.514 -4.281 28.972 1.00 69.31 82 ASP A N 1
ATOM 698 C CA . ASP A 1 82 ? -3.126 -5.672 28.679 1.00 69.31 82 ASP A CA 1
ATOM 699 C C . ASP A 1 82 ? -2.086 -6.226 29.676 1.00 69.31 82 ASP A C 1
ATOM 701 O O . ASP A 1 82 ? -2.148 -7.386 30.081 1.00 69.31 82 ASP A O 1
ATOM 705 N N . ASP A 1 83 ? -1.177 -5.369 30.156 1.00 75.88 83 ASP A N 1
ATOM 706 C CA . ASP A 1 83 ? -0.140 -5.691 31.149 1.00 75.88 83 ASP A CA 1
ATOM 707 C C . ASP A 1 83 ? -0.551 -5.369 32.606 1.00 75.88 83 ASP A C 1
ATOM 709 O O . ASP A 1 83 ? 0.295 -5.286 33.504 1.00 75.88 83 ASP A O 1
ATOM 713 N N . GLY A 1 84 ? -1.847 -5.191 32.883 1.00 77.38 84 GLY A N 1
ATOM 714 C CA . GLY A 1 84 ? -2.353 -4.632 34.141 1.00 77.38 84 GLY A CA 1
ATOM 715 C C . GLY A 1 84 ? -1.833 -5.297 35.418 1.00 77.38 84 GLY A C 1
ATOM 716 O O . GLY A 1 84 ? -1.368 -4.610 36.325 1.00 77.38 84 GLY A O 1
ATOM 717 N N . ARG A 1 85 ? -1.790 -6.637 35.464 1.00 80.44 85 ARG A N 1
ATOM 718 C CA . ARG A 1 85 ? -1.269 -7.389 36.630 1.00 80.44 85 ARG A CA 1
ATOM 719 C C . ARG A 1 85 ? 0.208 -7.106 36.918 1.00 80.44 85 ARG A C 1
ATOM 721 O O . ARG A 1 85 ? 0.635 -7.112 38.068 1.00 80.44 85 ARG A O 1
ATOM 728 N N . LYS A 1 86 ? 1.006 -6.877 35.873 1.00 84.25 86 LYS A N 1
ATOM 729 C CA . LYS A 1 86 ? 2.439 -6.581 35.998 1.00 84.25 86 LYS A CA 1
ATOM 730 C C . LYS A 1 86 ? 2.662 -5.157 36.504 1.00 84.25 86 LYS A C 1
ATOM 732 O O . LYS A 1 86 ? 3.594 -4.921 37.268 1.00 84.25 86 LYS A O 1
ATOM 737 N N . LEU A 1 87 ? 1.811 -4.219 36.090 1.00 84.94 87 LEU A N 1
ATOM 738 C CA . LEU A 1 87 ? 1.839 -2.835 36.566 1.00 84.94 87 LEU A CA 1
ATOM 739 C C . LEU A 1 87 ? 1.397 -2.734 38.032 1.00 84.94 87 LEU A C 1
ATOM 741 O O . LEU A 1 87 ? 2.045 -2.028 38.800 1.00 84.94 87 LEU A O 1
ATOM 745 N N . GLU A 1 88 ? 0.377 -3.498 38.437 1.00 83.88 88 GLU A N 1
ATOM 746 C CA . GLU A 1 88 ? -0.035 -3.624 39.844 1.00 83.88 88 GLU A CA 1
ATOM 747 C C . GLU A 1 88 ? 1.103 -4.165 40.717 1.00 83.88 88 GLU A C 1
ATOM 749 O O . GLU A 1 88 ? 1.469 -3.532 41.704 1.00 83.88 88 GLU A O 1
ATOM 754 N N . SER A 1 89 ? 1.739 -5.267 40.305 1.00 85.69 89 SER A N 1
ATOM 755 C CA . SER A 1 89 ? 2.887 -5.839 41.023 1.00 85.69 89 SER A CA 1
ATOM 756 C C . SER A 1 89 ? 4.047 -4.844 41.164 1.00 85.69 89 SER A C 1
ATOM 758 O O . SER A 1 89 ? 4.639 -4.741 42.236 1.00 85.69 89 SER A O 1
ATOM 760 N N . LYS A 1 90 ? 4.345 -4.056 40.124 1.00 86.62 90 LYS A N 1
ATOM 761 C CA . LYS A 1 90 ? 5.354 -2.988 40.211 1.00 86.62 90 LYS A CA 1
ATOM 762 C C . LYS A 1 90 ? 4.956 -1.872 41.179 1.00 86.62 90 LYS A C 1
ATOM 764 O O . LYS A 1 90 ? 5.812 -1.332 41.873 1.00 86.62 90 LYS A O 1
ATOM 769 N N . PHE A 1 91 ? 3.677 -1.505 41.243 1.00 88.12 91 PHE A N 1
ATOM 770 C CA . PHE A 1 91 ? 3.205 -0.503 42.201 1.00 88.12 91 PHE A CA 1
ATOM 771 C C . PHE A 1 91 ? 3.277 -1.010 43.654 1.00 88.12 91 PHE A C 1
ATOM 773 O O . PHE A 1 91 ? 3.638 -0.260 44.567 1.00 88.12 91 PHE A O 1
ATOM 780 N N . GLU A 1 92 ? 3.010 -2.298 43.878 1.00 86.69 92 GLU A N 1
ATOM 781 C CA . GLU A 1 92 ? 3.226 -2.942 45.179 1.00 86.69 92 GLU A CA 1
ATOM 782 C C . GLU A 1 92 ? 4.708 -2.903 45.587 1.00 86.69 92 GLU A C 1
ATOM 784 O O . GLU A 1 92 ? 5.026 -2.516 46.716 1.00 86.69 92 GLU A O 1
ATOM 789 N N . GLU A 1 93 ? 5.627 -3.206 44.663 1.00 88.31 93 GLU A N 1
ATOM 790 C CA . GLU A 1 93 ? 7.076 -3.085 44.885 1.00 88.31 93 GLU A CA 1
ATOM 791 C C . GLU A 1 93 ? 7.486 -1.649 45.257 1.00 88.31 93 GLU A C 1
ATOM 793 O O . GLU A 1 93 ? 8.261 -1.448 46.197 1.00 88.31 93 GLU A O 1
ATOM 798 N N . ILE A 1 94 ? 6.921 -0.638 44.588 1.00 90.50 94 ILE A N 1
ATOM 799 C CA . ILE A 1 94 ? 7.124 0.781 44.928 1.00 90.50 94 ILE A CA 1
ATOM 800 C C . ILE A 1 94 ? 6.642 1.078 46.350 1.00 90.50 94 ILE A C 1
ATOM 802 O O . ILE A 1 94 ? 7.339 1.759 47.099 1.00 90.50 94 ILE A O 1
ATOM 806 N N . THR A 1 95 ? 5.488 0.552 46.760 1.00 87.38 95 THR A N 1
ATOM 807 C CA . THR A 1 95 ? 4.936 0.792 48.103 1.00 87.38 95 THR A CA 1
ATOM 808 C C . THR A 1 95 ? 5.820 0.168 49.186 1.00 87.38 95 THR A C 1
ATOM 810 O O . THR A 1 95 ? 6.102 0.798 50.212 1.00 87.38 95 THR A O 1
ATOM 813 N N . ILE A 1 96 ? 6.333 -1.042 48.941 1.00 88.44 96 ILE A N 1
ATOM 814 C CA . ILE A 1 96 ? 7.301 -1.709 49.823 1.00 88.44 96 ILE A CA 1
ATOM 815 C C . ILE A 1 96 ? 8.592 -0.885 49.917 1.00 88.44 96 ILE A C 1
ATOM 817 O O . ILE A 1 96 ? 9.069 -0.584 51.015 1.00 88.44 96 ILE A O 1
ATOM 821 N N . ASN A 1 97 ? 9.141 -0.461 48.779 1.00 87.94 97 ASN A N 1
ATOM 822 C CA . ASN A 1 97 ? 10.366 0.334 48.736 1.00 87.94 97 ASN A CA 1
ATOM 823 C C . ASN A 1 97 ? 10.185 1.726 49.362 1.00 87.94 97 ASN A C 1
ATOM 825 O O . ASN A 1 97 ? 11.111 2.242 49.989 1.00 87.94 97 ASN A O 1
ATOM 829 N N . PHE A 1 98 ? 8.994 2.319 49.272 1.00 91.06 98 PHE A N 1
ATOM 830 C CA . PHE A 1 98 ? 8.668 3.584 49.925 1.00 91.06 98 PHE A CA 1
ATOM 831 C C . PHE A 1 98 ? 8.609 3.450 51.448 1.00 91.06 98 PHE A C 1
ATOM 833 O O . PHE A 1 98 ? 9.099 4.330 52.160 1.00 91.06 98 PHE A O 1
ATOM 840 N N . LYS A 1 99 ? 8.098 2.326 51.966 1.00 90.75 99 LYS A N 1
ATOM 841 C CA . LYS A 1 99 ? 8.169 2.019 53.401 1.00 90.75 99 LYS A CA 1
ATOM 842 C C . LYS A 1 99 ? 9.623 1.983 53.881 1.00 90.75 99 LYS A C 1
ATOM 844 O O . LYS A 1 99 ? 9.948 2.635 54.872 1.00 90.75 99 LYS A O 1
ATOM 849 N N . ASN A 1 100 ? 10.503 1.319 53.129 1.00 87.12 100 ASN A N 1
ATOM 850 C CA . ASN A 1 100 ? 11.939 1.300 53.423 1.00 87.12 100 ASN A CA 1
ATOM 851 C C . ASN A 1 100 ? 12.539 2.717 53.364 1.00 87.12 100 ASN A C 1
ATOM 853 O O . ASN A 1 100 ? 13.269 3.124 54.266 1.00 87.12 100 ASN A O 1
ATOM 857 N N . LEU A 1 101 ? 12.193 3.515 52.344 1.00 90.25 101 LEU A N 1
ATOM 858 C CA . LEU A 1 101 ? 12.636 4.910 52.226 1.00 90.25 101 LEU A CA 1
ATOM 859 C C . LEU A 1 101 ? 12.219 5.751 53.446 1.00 90.25 101 LEU A C 1
ATOM 861 O O . LEU A 1 101 ? 13.017 6.554 53.933 1.00 90.25 101 LEU A O 1
ATOM 865 N N . LYS A 1 102 ? 10.996 5.554 53.958 1.00 91.31 102 LYS A N 1
ATOM 866 C CA . LYS A 1 102 ? 10.475 6.234 55.154 1.00 91.31 102 LYS A CA 1
ATOM 867 C C . LYS A 1 102 ? 11.277 5.890 56.407 1.00 91.31 102 LYS A C 1
ATOM 869 O O . LYS A 1 102 ? 11.611 6.794 57.171 1.00 91.31 102 LYS A O 1
ATOM 874 N N . GLU A 1 103 ? 11.627 4.619 56.595 1.00 88.62 103 GLU A N 1
ATOM 875 C CA . GLU A 1 103 ? 12.464 4.178 57.719 1.00 88.62 103 GLU A CA 1
ATOM 876 C C . GLU A 1 103 ? 13.844 4.855 57.687 1.00 88.62 103 GLU A C 1
ATOM 878 O O . GLU A 1 103 ? 14.287 5.407 58.698 1.00 88.62 103 GLU A O 1
ATOM 883 N N . TYR A 1 104 ? 14.487 4.924 56.514 1.00 87.19 104 TYR A N 1
ATOM 884 C CA . TYR A 1 104 ? 15.756 5.647 56.356 1.00 87.19 104 TYR A CA 1
ATOM 885 C C . TYR A 1 104 ? 15.608 7.164 56.525 1.00 87.19 104 TYR A C 1
ATOM 887 O O . TYR A 1 104 ? 16.473 7.795 57.130 1.00 87.19 104 TYR A O 1
ATOM 895 N N . HIS A 1 105 ? 14.520 7.766 56.039 1.00 89.94 105 HIS A N 1
ATOM 896 C CA . HIS A 1 105 ? 14.225 9.187 56.243 1.00 89.94 105 HIS A CA 1
ATOM 897 C C . HIS A 1 105 ? 14.108 9.531 57.740 1.00 89.94 105 HIS A C 1
ATOM 899 O O . HIS A 1 105 ? 14.726 10.488 58.213 1.00 89.94 105 HIS A O 1
ATOM 905 N N . GLU A 1 106 ? 13.364 8.730 58.509 1.00 88.75 106 GLU A N 1
ATOM 906 C CA . GLU A 1 106 ? 13.233 8.910 59.960 1.00 88.75 106 GLU A CA 1
ATOM 907 C C . GLU A 1 106 ? 14.553 8.650 60.703 1.00 88.75 106 GLU A C 1
ATOM 909 O O . GLU A 1 106 ? 14.883 9.386 61.639 1.00 88.75 106 GLU A O 1
ATOM 914 N N . GLY A 1 107 ? 15.325 7.645 60.274 1.00 86.00 107 GLY A N 1
ATOM 915 C CA . GLY A 1 107 ? 16.657 7.347 60.804 1.00 86.00 107 GLY A CA 1
ATOM 916 C C . GLY A 1 107 ? 17.626 8.518 60.630 1.00 86.00 107 GLY A C 1
ATOM 917 O O . GLY A 1 107 ? 18.186 9.008 61.611 1.00 86.00 107 GLY A O 1
ATOM 918 N N . ILE A 1 108 ? 17.721 9.060 59.413 1.00 86.19 108 ILE A N 1
ATOM 919 C CA . ILE A 1 108 ? 18.592 10.199 59.086 1.00 86.19 108 ILE A CA 1
ATOM 920 C C . ILE A 1 108 ? 18.190 11.462 59.867 1.00 86.19 108 ILE A C 1
ATOM 922 O O . ILE A 1 108 ? 19.068 12.217 60.297 1.00 86.19 108 ILE A O 1
ATOM 926 N N . LYS A 1 109 ? 16.884 11.693 60.090 1.00 84.44 109 LYS A N 1
ATOM 927 C CA . LYS A 1 109 ? 16.393 12.810 60.920 1.00 84.44 109 LYS A CA 1
ATOM 928 C C . LYS A 1 109 ? 16.832 12.697 62.380 1.00 84.44 109 LYS A C 1
ATOM 930 O O . LYS A 1 109 ? 17.169 13.714 62.986 1.00 84.44 109 LYS A O 1
ATOM 935 N N . LYS A 1 110 ? 16.823 11.487 62.949 1.00 86.12 110 LYS A N 1
ATOM 936 C CA . LYS A 1 110 ? 17.221 11.235 64.346 1.00 86.12 110 LYS A CA 1
ATOM 937 C C . LYS A 1 110 ? 18.740 11.245 64.520 1.00 86.12 110 LYS A C 1
ATOM 939 O O . LYS A 1 110 ? 19.244 11.844 65.469 1.00 86.12 110 LYS A O 1
ATOM 944 N N . SER A 1 111 ? 19.470 10.609 63.608 1.00 81.56 111 SER A N 1
ATOM 945 C CA . SER A 1 111 ? 20.927 10.493 63.652 1.00 81.56 111 SER A CA 1
ATOM 946 C C . SER A 1 111 ? 21.512 10.435 62.244 1.00 81.56 111 SER A C 1
ATOM 948 O O . SER A 1 111 ? 21.497 9.395 61.606 1.00 81.56 111 SER A O 1
ATOM 950 N N . TYR A 1 112 ? 22.077 11.542 61.759 1.00 82.12 112 TYR A N 1
ATOM 951 C CA . TYR A 1 112 ? 22.664 11.582 60.418 1.00 82.12 112 TYR A CA 1
ATOM 952 C C . TYR A 1 112 ? 23.924 10.700 60.302 1.00 82.12 112 TYR A C 1
ATOM 954 O O . TYR A 1 112 ? 24.934 10.971 60.964 1.00 82.12 112 TYR A O 1
ATOM 962 N N . SER A 1 113 ? 23.905 9.750 59.363 1.00 84.81 113 SER A N 1
ATOM 963 C CA . SER A 1 113 ? 25.081 9.042 58.843 1.00 84.81 113 SER A CA 1
ATOM 964 C C . SER A 1 113 ? 25.217 9.199 57.322 1.00 84.81 113 SER A C 1
ATOM 966 O O . SER A 1 113 ? 24.237 9.125 56.581 1.00 84.81 113 SER A O 1
ATOM 968 N N . ASP A 1 114 ? 26.452 9.341 56.823 1.00 81.56 114 ASP A N 1
ATOM 969 C CA . ASP A 1 114 ? 26.725 9.372 55.377 1.00 81.56 114 ASP A CA 1
ATOM 970 C C . ASP A 1 114 ? 26.376 8.039 54.682 1.00 81.56 114 ASP A C 1
ATOM 972 O O . ASP A 1 114 ? 26.048 8.037 53.494 1.00 81.56 114 ASP A O 1
ATOM 976 N N . SER A 1 115 ? 26.435 6.904 55.392 1.00 85.06 115 SER A N 1
ATOM 977 C CA . SER A 1 115 ? 26.033 5.598 54.847 1.00 85.06 115 SER A CA 1
ATOM 978 C C . SER A 1 115 ? 24.517 5.495 54.674 1.00 85.06 115 SER A C 1
ATOM 980 O O . SER A 1 115 ? 24.043 5.029 53.637 1.00 85.06 115 SER A O 1
ATOM 982 N N . GLU A 1 116 ? 23.756 5.980 55.655 1.00 85.31 116 GLU A N 1
ATOM 983 C CA . GLU A 1 116 ? 22.294 6.029 55.605 1.00 85.31 116 GLU A CA 1
ATOM 984 C C . GLU A 1 116 ? 21.830 7.010 54.533 1.00 85.31 116 GLU A C 1
ATOM 986 O O . GLU A 1 116 ? 20.982 6.659 53.722 1.00 85.31 116 GLU A O 1
ATOM 991 N N . PHE A 1 117 ? 22.457 8.188 54.440 1.00 85.44 117 PHE A N 1
ATOM 992 C CA . PHE A 1 117 ? 22.180 9.154 53.377 1.00 85.44 117 PHE A CA 1
ATOM 993 C C . PHE A 1 117 ? 22.410 8.565 51.977 1.00 85.44 117 PHE A C 1
ATOM 995 O O . PHE A 1 117 ? 21.572 8.728 51.091 1.00 85.44 117 PHE A O 1
ATOM 1002 N N . LYS A 1 118 ? 23.515 7.838 51.761 1.00 87.19 118 LYS A N 1
ATOM 1003 C CA . LYS A 1 118 ? 23.760 7.145 50.483 1.00 87.19 118 LYS A CA 1
ATOM 1004 C C . LYS A 1 118 ? 22.701 6.083 50.194 1.00 87.19 118 LYS A C 1
ATOM 1006 O O . LYS A 1 118 ? 22.238 5.996 49.064 1.00 87.19 118 LYS A O 1
ATOM 1011 N N . THR A 1 119 ? 22.314 5.308 51.203 1.00 87.94 119 THR A N 1
ATOM 1012 C CA . THR A 1 119 ? 21.296 4.256 51.061 1.00 87.94 119 THR A CA 1
ATOM 1013 C C . THR A 1 119 ? 19.927 4.854 50.740 1.00 87.94 119 THR A C 1
ATOM 1015 O O . THR A 1 119 ? 19.265 4.393 49.813 1.00 87.94 119 THR A O 1
ATOM 1018 N N . PHE A 1 120 ? 19.554 5.949 51.411 1.00 91.75 120 PHE A N 1
ATOM 1019 C CA . PHE A 1 120 ? 18.362 6.736 51.099 1.00 91.75 120 PHE A CA 1
ATOM 1020 C C . PHE A 1 120 ? 18.361 7.199 49.639 1.00 91.75 120 PHE A C 1
ATOM 1022 O O . PHE A 1 120 ? 17.371 7.000 48.943 1.00 91.75 120 PHE A O 1
ATOM 1029 N N . LEU A 1 121 ? 19.473 7.756 49.142 1.00 89.38 121 LEU A N 1
ATOM 1030 C CA . LEU A 1 121 ? 19.570 8.180 47.741 1.00 89.38 121 LEU A CA 1
ATOM 1031 C C . LEU A 1 121 ? 19.440 7.013 46.756 1.00 89.38 121 LEU A C 1
ATOM 1033 O O . LEU A 1 121 ? 18.827 7.178 45.704 1.00 89.38 121 LEU A O 1
ATOM 1037 N N . THR A 1 122 ? 19.995 5.842 47.075 1.00 89.31 122 THR A N 1
ATOM 1038 C CA . THR A 1 122 ? 19.846 4.643 46.238 1.00 89.31 122 THR A CA 1
ATOM 1039 C C . THR A 1 122 ? 18.383 4.225 46.136 1.00 89.31 122 THR A C 1
ATOM 1041 O O . THR A 1 122 ? 17.879 4.066 45.027 1.00 89.31 122 THR A O 1
ATOM 1044 N N . ILE A 1 123 ? 17.685 4.111 47.271 1.00 88.56 123 ILE A N 1
ATOM 1045 C CA . ILE A 1 123 ? 16.264 3.733 47.303 1.00 88.56 123 ILE A CA 1
ATOM 1046 C C . ILE A 1 123 ? 15.414 4.799 46.600 1.00 88.56 123 ILE A C 1
ATOM 1048 O O . ILE A 1 123 ? 14.555 4.463 45.792 1.00 88.56 123 ILE A O 1
ATOM 1052 N N . TYR A 1 124 ? 15.698 6.083 46.838 1.00 91.38 124 TYR A N 1
ATOM 1053 C CA . TYR A 1 124 ? 15.043 7.197 46.153 1.00 91.38 124 TYR A CA 1
ATOM 1054 C C . TYR A 1 124 ? 15.187 7.099 44.630 1.00 91.38 124 TYR A C 1
ATOM 1056 O O . TYR A 1 124 ? 14.207 7.275 43.916 1.00 91.38 124 TYR A O 1
ATOM 1064 N N . ASN A 1 125 ? 16.385 6.807 44.117 1.00 89.88 125 ASN A N 1
ATOM 1065 C CA . ASN A 1 125 ? 16.613 6.712 42.674 1.00 89.88 125 ASN A CA 1
ATOM 1066 C C . ASN A 1 125 ? 15.883 5.518 42.044 1.00 89.88 125 ASN A C 1
ATOM 1068 O O . ASN A 1 125 ? 15.380 5.652 40.930 1.00 89.88 125 ASN A O 1
ATOM 1072 N N . ILE A 1 126 ? 15.806 4.385 42.753 1.00 89.19 126 ILE A N 1
ATOM 1073 C CA . ILE A 1 126 ? 15.019 3.218 42.326 1.00 89.19 126 ILE A CA 1
ATOM 1074 C C . ILE A 1 126 ? 13.542 3.611 42.239 1.00 89.19 126 ILE A C 1
ATOM 1076 O O . ILE A 1 126 ? 12.957 3.553 41.162 1.00 89.19 126 ILE A O 1
ATOM 1080 N N . LEU A 1 127 ? 12.986 4.139 43.336 1.00 90.62 127 LEU A N 1
ATOM 1081 C CA . LEU A 1 127 ? 11.596 4.594 43.396 1.00 90.62 127 LEU A CA 1
ATOM 1082 C C . LEU A 1 127 ? 11.284 5.622 42.312 1.00 90.62 127 LEU A C 1
ATOM 1084 O O . LEU A 1 127 ? 10.272 5.515 41.632 1.00 90.62 127 LEU A O 1
ATOM 1088 N N . LYS A 1 128 ? 12.165 6.603 42.110 1.00 92.62 128 LYS A N 1
ATOM 1089 C CA . LYS A 1 128 ? 12.005 7.611 41.065 1.00 92.62 128 LYS A CA 1
ATOM 1090 C C . LYS A 1 128 ? 11.902 6.968 39.681 1.00 92.62 128 LYS A C 1
ATOM 1092 O O . LYS A 1 128 ? 11.007 7.332 38.930 1.00 92.62 128 LYS A O 1
ATOM 1097 N N . SER A 1 129 ? 12.796 6.036 39.355 1.00 90.62 129 SER A N 1
ATOM 1098 C CA . SER A 1 129 ? 12.796 5.343 38.063 1.00 90.62 129 SER A CA 1
ATOM 1099 C C . SER A 1 129 ? 11.527 4.516 37.855 1.00 90.62 129 SER A C 1
ATOM 1101 O O . SER A 1 129 ? 10.951 4.533 36.767 1.00 90.62 129 SER A O 1
ATOM 1103 N N . ASP A 1 130 ? 11.076 3.805 38.888 1.00 89.44 130 ASP A N 1
ATOM 1104 C CA . ASP A 1 130 ? 9.873 2.976 38.804 1.00 89.44 130 ASP A CA 1
ATOM 1105 C C . ASP A 1 130 ? 8.605 3.834 38.667 1.00 89.44 130 ASP A C 1
ATOM 1107 O O . ASP A 1 130 ? 7.736 3.529 37.847 1.00 89.44 130 ASP A O 1
ATOM 1111 N N . LEU A 1 131 ? 8.533 4.959 39.388 1.00 90.25 131 LEU A N 1
ATOM 1112 C CA . LEU A 1 131 ? 7.461 5.950 39.254 1.00 90.25 131 LEU A CA 1
ATOM 1113 C C . LEU A 1 131 ? 7.472 6.620 37.873 1.00 90.25 131 LEU A C 1
ATOM 1115 O O . LEU A 1 131 ? 6.418 6.735 37.256 1.00 90.25 131 LEU A O 1
ATOM 1119 N N . ASP A 1 132 ? 8.647 7.009 37.356 1.00 90.44 132 ASP A N 1
ATOM 1120 C CA . ASP A 1 132 ? 8.797 7.577 36.006 1.00 90.44 132 ASP A CA 1
ATOM 1121 C C . ASP A 1 132 ? 8.271 6.593 34.941 1.00 90.44 132 ASP A C 1
ATOM 1123 O O . ASP A 1 132 ? 7.592 6.993 33.993 1.00 90.44 132 ASP A O 1
ATOM 1127 N N . PHE A 1 133 ? 8.551 5.294 35.105 1.00 89.12 133 PHE A N 1
ATOM 1128 C CA . PHE A 1 133 ? 8.038 4.246 34.223 1.00 89.12 133 PHE A CA 1
ATOM 1129 C C . PHE A 1 133 ? 6.509 4.129 34.297 1.00 89.12 133 PHE A C 1
ATOM 1131 O O . PHE A 1 133 ? 5.856 4.155 33.253 1.00 89.12 133 PHE A O 1
ATOM 1138 N N . LEU A 1 134 ? 5.929 4.021 35.499 1.00 87.06 134 LEU A N 1
ATOM 1139 C CA . LEU A 1 134 ? 4.476 3.880 35.663 1.00 87.06 134 LEU A CA 1
ATOM 1140 C C . LEU A 1 134 ? 3.709 5.112 35.172 1.00 87.06 134 LEU A C 1
ATOM 1142 O O . LEU A 1 134 ? 2.712 4.964 34.469 1.00 87.06 134 LEU A O 1
ATOM 1146 N N . GLU A 1 135 ? 4.183 6.320 35.482 1.00 87.38 135 GLU A N 1
ATOM 1147 C CA . GLU A 1 135 ? 3.573 7.567 35.005 1.00 87.38 135 GLU A CA 1
ATOM 1148 C C . GLU A 1 135 ? 3.617 7.670 33.481 1.00 87.38 135 GLU A C 1
ATOM 1150 O O . GLU A 1 135 ? 2.641 8.100 32.865 1.00 87.38 135 GLU A O 1
ATOM 1155 N N . LYS A 1 136 ? 4.723 7.249 32.857 1.00 87.88 136 LYS A N 1
ATOM 1156 C CA . LYS A 1 136 ? 4.828 7.215 31.399 1.00 87.88 136 LYS A CA 1
ATOM 1157 C C . LYS A 1 136 ? 3.828 6.233 30.793 1.00 87.88 136 LYS A C 1
ATOM 1159 O O . LYS A 1 136 ? 3.112 6.607 29.872 1.00 87.88 136 LYS A O 1
ATOM 1164 N N . VAL A 1 137 ? 3.744 5.013 31.326 1.00 85.00 137 VAL A N 1
ATOM 1165 C CA . VAL A 1 137 ? 2.790 3.999 30.846 1.00 85.00 137 VAL A CA 1
ATOM 1166 C C . VAL A 1 137 ? 1.346 4.481 31.007 1.00 85.00 137 VAL A C 1
ATOM 1168 O O . VAL A 1 137 ? 0.548 4.326 30.084 1.00 85.00 137 VAL A O 1
ATOM 1171 N N . LEU A 1 138 ? 1.004 5.123 32.129 1.00 81.56 138 LEU A N 1
ATOM 1172 C CA . LEU A 1 138 ? -0.320 5.729 32.315 1.00 81.56 138 LEU A CA 1
ATOM 1173 C C . LEU A 1 138 ? -0.586 6.847 31.318 1.00 81.56 138 LEU A C 1
ATOM 1175 O O . LEU A 1 138 ? -1.655 6.891 30.734 1.00 81.56 138 LEU A O 1
ATOM 1179 N N . LYS A 1 139 ? 0.378 7.737 31.086 1.00 84.00 139 LYS A N 1
ATOM 1180 C CA . LYS A 1 139 ? 0.200 8.843 30.145 1.00 84.00 139 LYS A CA 1
ATOM 1181 C C . LYS A 1 139 ? 0.042 8.356 28.703 1.00 84.00 139 LYS A C 1
ATOM 1183 O O . LYS A 1 139 ? -0.793 8.875 27.967 1.00 84.00 139 LYS A O 1
ATOM 1188 N N . ASP A 1 140 ? 0.841 7.372 28.301 1.00 82.12 140 ASP A N 1
ATOM 1189 C CA . ASP A 1 140 ? 0.788 6.793 26.957 1.00 82.12 140 ASP A CA 1
ATOM 1190 C C . ASP A 1 140 ? -0.522 6.011 26.751 1.00 82.12 140 ASP A C 1
ATOM 1192 O O . ASP A 1 140 ? -1.137 6.100 25.686 1.00 82.12 140 ASP A O 1
ATOM 1196 N N . SER A 1 141 ? -1.004 5.308 27.780 1.00 75.56 141 SER A N 1
ATOM 1197 C CA . SER A 1 141 ? -2.302 4.624 27.733 1.00 75.56 141 SER A CA 1
ATOM 1198 C C . SER A 1 141 ? -3.495 5.577 27.790 1.00 75.56 141 SER A C 1
ATOM 1200 O O . SER A 1 141 ? -4.406 5.414 26.990 1.00 75.56 141 SER A O 1
ATOM 1202 N N . GLU A 1 142 ? -3.480 6.610 28.640 1.00 76.88 142 GLU A N 1
ATOM 1203 C CA . GLU A 1 142 ? -4.487 7.685 28.652 1.00 76.88 142 GLU A CA 1
ATOM 1204 C C . GLU A 1 142 ? -4.597 8.327 27.263 1.00 76.88 142 GLU A C 1
ATOM 1206 O O . GLU A 1 142 ? -5.698 8.507 26.752 1.00 76.88 142 GLU A O 1
ATOM 1211 N N . LYS A 1 143 ? -3.459 8.608 26.615 1.00 79.81 143 LYS A N 1
ATOM 1212 C CA . LYS A 1 143 ? -3.434 9.146 25.253 1.00 79.81 143 LYS A CA 1
ATOM 1213 C C . LYS A 1 143 ? -4.020 8.166 24.234 1.00 79.81 143 LYS A C 1
ATOM 1215 O O . LYS A 1 143 ? -4.802 8.578 23.388 1.00 79.81 143 LYS A O 1
ATOM 1220 N N . THR A 1 144 ? -3.648 6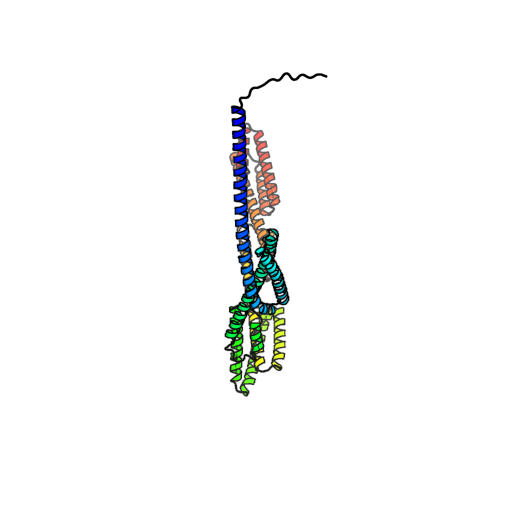.890 24.310 1.00 76.94 144 THR A N 1
ATOM 1221 C CA . THR A 1 144 ? -4.151 5.859 23.385 1.00 76.94 144 THR A CA 1
ATOM 1222 C C . THR A 1 144 ? -5.662 5.685 23.535 1.00 76.94 144 THR A C 1
ATOM 1224 O O . THR A 1 144 ? -6.381 5.744 22.544 1.00 76.94 144 THR A O 1
ATOM 1227 N N . LEU A 1 145 ? -6.154 5.588 24.773 1.00 75.25 145 LEU A N 1
ATOM 1228 C CA . LEU A 1 145 ? -7.583 5.529 25.083 1.00 75.25 145 LEU A CA 1
ATOM 1229 C C . LEU A 1 145 ? -8.316 6.785 24.611 1.00 75.25 145 LEU A C 1
ATOM 1231 O O . LEU A 1 145 ? -9.420 6.687 24.091 1.00 75.25 145 LEU A O 1
ATOM 1235 N N . GLN A 1 146 ? -7.716 7.967 24.764 1.00 79.56 146 GLN A N 1
ATOM 1236 C CA . GLN A 1 146 ? -8.306 9.202 24.261 1.00 79.56 146 GLN A CA 1
ATOM 1237 C C . GLN A 1 146 ? -8.398 9.199 22.729 1.00 79.56 146 GLN A C 1
ATOM 1239 O O . GLN A 1 146 ? -9.441 9.552 22.193 1.00 79.56 146 GLN A O 1
ATOM 1244 N N . GLU A 1 147 ? -7.355 8.763 22.019 1.00 81.75 147 GLU A N 1
ATOM 1245 C CA . GLU A 1 147 ? -7.390 8.632 20.558 1.00 81.75 147 GLU A CA 1
ATOM 1246 C C . GLU A 1 147 ? -8.435 7.607 20.086 1.00 81.75 147 GLU A C 1
ATOM 1248 O O . GLU A 1 147 ? -9.095 7.824 19.068 1.00 81.75 147 GLU A O 1
ATOM 1253 N N . GLU A 1 148 ? -8.594 6.497 20.810 1.00 79.38 148 GLU A N 1
ATOM 1254 C CA . GLU A 1 148 ? -9.624 5.490 20.540 1.00 79.38 148 GLU A CA 1
ATOM 1255 C C . GLU A 1 148 ? -11.029 6.040 20.787 1.00 79.38 148 GLU A C 1
ATOM 1257 O O . GLU A 1 148 ? -11.898 5.889 19.933 1.00 79.38 148 GLU A O 1
ATOM 1262 N N . LEU A 1 149 ? -11.248 6.736 21.905 1.00 80.50 149 LEU A N 1
ATOM 1263 C CA . LEU A 1 149 ? -12.522 7.387 22.214 1.00 80.50 149 LEU A CA 1
ATOM 1264 C C . LEU A 1 149 ? -12.864 8.471 21.189 1.00 80.50 149 LEU A C 1
ATOM 1266 O O . LEU A 1 149 ? -13.998 8.526 20.722 1.00 80.50 149 LEU A O 1
ATOM 1270 N N . GLU A 1 150 ? -11.891 9.290 20.787 1.00 85.31 150 GLU A N 1
ATOM 1271 C CA . GLU A 1 150 ? -12.065 10.284 19.724 1.00 85.31 150 GLU A CA 1
ATOM 1272 C C . GLU A 1 150 ? -12.430 9.617 18.391 1.00 85.31 150 GLU A C 1
ATOM 1274 O O . GLU A 1 150 ? -13.259 10.137 17.641 1.00 85.31 150 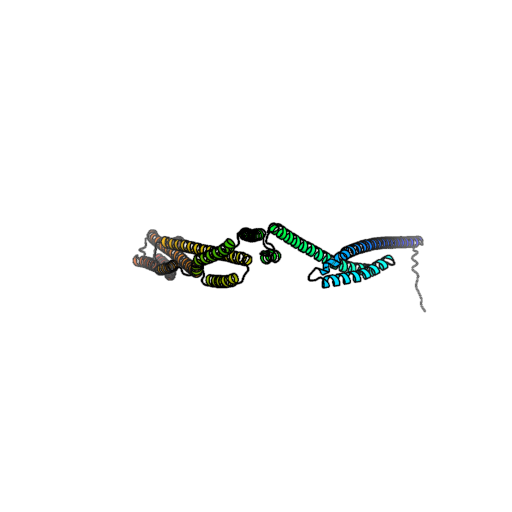GLU A O 1
ATOM 1279 N N . TYR A 1 151 ? -11.837 8.462 18.079 1.00 85.44 151 TYR A N 1
ATOM 1280 C CA . TYR A 1 151 ? -12.184 7.701 16.882 1.00 85.44 151 TYR A CA 1
ATOM 1281 C C . TYR A 1 151 ? -13.598 7.112 16.962 1.00 85.44 151 TYR A C 1
ATOM 1283 O O . TYR A 1 151 ? -14.374 7.278 16.022 1.00 85.44 151 TYR A O 1
ATOM 1291 N N . ILE A 1 152 ? -13.962 6.492 18.088 1.00 84.44 152 ILE A N 1
ATOM 1292 C CA . ILE A 1 152 ? -15.308 5.958 18.335 1.00 84.44 152 ILE A CA 1
ATOM 1293 C C . ILE A 1 152 ? -16.347 7.073 18.200 1.00 84.44 152 ILE A C 1
ATOM 1295 O O . ILE A 1 152 ? -17.301 6.921 17.444 1.00 84.44 152 ILE A O 1
ATOM 1299 N N . GLU A 1 153 ? -16.128 8.225 18.837 1.00 86.56 153 GLU A N 1
ATOM 1300 C CA . GLU A 1 153 ? -17.043 9.368 18.772 1.00 86.56 153 GLU A CA 1
ATOM 1301 C C . GLU A 1 153 ? -17.194 9.899 17.335 1.00 86.56 153 GLU A C 1
ATOM 1303 O O . GLU A 1 153 ? -18.291 10.269 16.903 1.00 86.56 153 GLU A O 1
ATOM 1308 N N . LYS A 1 154 ? -16.105 9.923 16.555 1.00 89.12 154 LYS A N 1
ATOM 1309 C CA . LYS A 1 154 ? -16.157 10.281 15.129 1.00 89.12 154 LYS A CA 1
ATOM 1310 C C . LYS A 1 154 ? -17.019 9.305 14.334 1.00 89.12 154 LYS A C 1
ATOM 1312 O O . LYS A 1 154 ? -17.847 9.758 13.542 1.00 89.12 154 LYS A O 1
ATOM 1317 N N . VAL A 1 155 ? -16.828 7.999 14.528 1.00 89.50 155 VAL A N 1
ATOM 1318 C CA . VAL A 1 155 ? -17.626 6.969 13.850 1.00 89.50 155 VAL A CA 1
ATOM 1319 C C . VAL A 1 155 ? -19.092 7.105 14.258 1.00 89.50 155 VAL A C 1
ATOM 1321 O O . VAL A 1 155 ? -19.937 7.217 13.373 1.00 89.50 155 VAL A O 1
ATOM 1324 N N . GLU A 1 156 ? -19.394 7.210 15.558 1.00 88.69 156 GLU A N 1
ATOM 1325 C CA . GLU A 1 156 ? -20.750 7.407 16.095 1.00 88.69 156 GLU A CA 1
ATOM 1326 C C . GLU A 1 156 ? -21.454 8.607 15.456 1.00 88.69 156 GLU A C 1
ATOM 1328 O O . GLU A 1 156 ? -22.559 8.470 14.931 1.00 88.69 156 GLU A O 1
ATOM 1333 N N . LYS A 1 157 ? -20.793 9.771 15.420 1.00 89.88 157 LYS A N 1
ATOM 1334 C CA . LYS A 1 157 ? -21.324 10.979 14.770 1.00 89.88 157 LYS A CA 1
ATOM 1335 C C . LYS A 1 157 ? -21.567 10.778 13.278 1.00 89.88 157 LYS A C 1
ATOM 1337 O O . LYS A 1 157 ? -22.557 11.275 12.742 1.00 89.88 157 LYS A O 1
ATOM 1342 N N . ALA A 1 158 ? -20.672 10.072 12.591 1.00 88.50 158 ALA A N 1
ATOM 1343 C CA . ALA A 1 158 ? -20.798 9.837 11.158 1.00 88.50 158 ALA A CA 1
ATOM 1344 C C . ALA A 1 158 ? -21.983 8.912 10.824 1.00 88.50 158 ALA A C 1
ATOM 1346 O O . ALA A 1 158 ? -22.658 9.131 9.809 1.00 88.50 158 ALA A O 1
ATOM 1347 N N . VAL A 1 159 ? -22.257 7.926 11.688 1.00 90.94 159 VAL A N 1
ATOM 1348 C CA . VAL A 1 159 ? -23.355 6.959 11.529 1.00 90.94 159 VAL A CA 1
ATOM 1349 C C . VAL A 1 159 ? -24.667 7.383 12.196 1.00 90.94 159 VAL A C 1
ATOM 1351 O O . VAL A 1 159 ? -25.673 6.691 12.041 1.00 90.94 159 VAL A O 1
ATOM 1354 N N . ASP A 1 160 ? -24.700 8.507 12.916 1.00 88.88 160 ASP A N 1
ATOM 1355 C CA . ASP A 1 160 ? -25.860 8.904 13.723 1.00 88.88 160 ASP A CA 1
ATOM 1356 C C . ASP A 1 160 ? -27.155 9.015 12.901 1.00 88.88 160 ASP A C 1
ATOM 1358 O O . ASP A 1 160 ? -28.195 8.493 13.299 1.00 88.88 160 ASP A O 1
ATOM 1362 N N . GLY A 1 161 ? -27.054 9.588 11.697 1.00 85.56 161 GLY A N 1
ATOM 1363 C CA . GLY A 1 161 ? -28.177 9.784 10.776 1.00 85.56 161 GLY A CA 1
ATOM 1364 C C . GLY A 1 161 ? -28.682 8.532 10.047 1.00 85.56 161 GLY A C 1
ATOM 1365 O O . GLY A 1 161 ? -29.617 8.658 9.259 1.00 85.56 161 GLY A O 1
ATOM 1366 N N . ILE A 1 162 ? -28.086 7.354 10.265 1.00 91.31 162 ILE A N 1
ATOM 1367 C CA . ILE A 1 162 ? -28.547 6.092 9.662 1.00 91.31 162 ILE A CA 1
ATOM 1368 C C . ILE A 1 162 ? -29.778 5.598 10.417 1.00 91.31 162 ILE A C 1
ATOM 1370 O O . ILE A 1 162 ? -29.728 5.382 11.630 1.00 91.31 162 ILE A O 1
ATOM 1374 N N . LYS A 1 163 ? -30.883 5.375 9.703 1.00 89.75 163 LYS A N 1
ATOM 1375 C CA . LYS A 1 163 ? -32.151 4.947 10.315 1.00 89.75 163 LYS A CA 1
ATOM 1376 C C . LYS A 1 163 ? -32.212 3.440 10.555 1.00 89.75 163 LYS A C 1
ATOM 1378 O O . LYS A 1 163 ? -32.821 2.993 11.524 1.00 89.75 163 LYS A O 1
ATOM 1383 N N . ASN A 1 164 ? -31.561 2.648 9.706 1.00 90.88 164 ASN A N 1
ATOM 1384 C CA . ASN A 1 164 ? -31.634 1.185 9.697 1.00 90.88 164 ASN A CA 1
ATOM 1385 C C . ASN A 1 164 ? -30.432 0.511 10.382 1.00 90.88 164 ASN A C 1
ATOM 1387 O O . ASN A 1 164 ? -29.873 -0.454 9.859 1.00 90.88 164 ASN A O 1
ATOM 1391 N N . LYS A 1 165 ? -30.035 1.000 11.569 1.00 89.06 165 LYS A N 1
ATOM 1392 C CA . LYS A 1 165 ? -28.821 0.542 12.280 1.00 89.06 165 LYS A CA 1
ATOM 1393 C C . LYS A 1 165 ? -28.809 -0.962 12.584 1.00 89.06 165 LYS A C 1
ATOM 1395 O O . LYS A 1 165 ? -27.749 -1.567 12.526 1.00 89.06 165 LYS A O 1
ATOM 1400 N N . GLU A 1 166 ? -29.959 -1.581 12.865 1.00 88.69 166 GLU A N 1
ATOM 1401 C CA . GLU A 1 166 ? -30.037 -3.026 13.153 1.00 88.69 166 GLU A CA 1
ATOM 1402 C C . GLU A 1 166 ? -29.697 -3.893 11.935 1.00 88.69 166 GLU A C 1
ATOM 1404 O O . GLU A 1 166 ? -28.952 -4.862 12.055 1.00 88.69 166 GLU A O 1
ATOM 1409 N N . VAL A 1 167 ? -30.201 -3.518 10.756 1.00 88.81 167 VAL A N 1
ATOM 1410 C CA . VAL A 1 167 ? -29.922 -4.223 9.493 1.00 88.81 167 VAL A CA 1
ATOM 1411 C C . VAL A 1 167 ? -28.472 -3.995 9.062 1.00 88.81 167 VAL A C 1
ATOM 1413 O O . VAL A 1 167 ? -27.818 -4.905 8.565 1.00 88.81 167 VAL A O 1
ATOM 1416 N N . LEU A 1 168 ? -27.952 -2.787 9.287 1.00 91.12 168 LEU A N 1
ATOM 1417 C CA . LEU A 1 168 ? -26.601 -2.373 8.895 1.00 91.12 168 LEU A CA 1
ATOM 1418 C C . LEU A 1 168 ? -25.552 -2.620 9.986 1.00 91.12 168 LEU A C 1
ATOM 1420 O O . LEU A 1 168 ? -24.415 -2.164 9.860 1.00 91.12 168 LEU A O 1
ATOM 1424 N N . LYS A 1 169 ? -25.914 -3.351 11.047 1.00 90.25 169 LYS A N 1
ATOM 1425 C CA . LYS A 1 169 ? -25.093 -3.511 12.247 1.00 90.25 169 LYS A CA 1
ATOM 1426 C C . LYS A 1 169 ? -23.698 -4.036 11.932 1.00 90.25 169 LYS A C 1
ATOM 1428 O O . LYS A 1 169 ? -22.730 -3.447 12.383 1.00 90.25 169 LYS A O 1
ATOM 1433 N N . GLN A 1 170 ? -23.589 -5.086 11.117 1.00 87.81 170 GLN A N 1
ATOM 1434 C CA . GLN A 1 170 ? -22.288 -5.666 10.763 1.00 87.81 170 GLN A CA 1
ATOM 1435 C C . GLN A 1 170 ? -21.363 -4.638 10.098 1.00 87.81 170 GLN A C 1
ATOM 1437 O O . GLN A 1 170 ? -20.212 -4.509 10.497 1.00 87.81 170 GLN A O 1
ATOM 1442 N N . LYS A 1 171 ? -21.882 -3.842 9.155 1.00 88.62 171 LYS A N 1
ATOM 1443 C CA . LYS A 1 171 ? -21.107 -2.783 8.496 1.00 88.62 171 LYS A CA 1
ATOM 1444 C C . LYS A 1 171 ? -20.691 -1.671 9.449 1.00 88.62 171 LYS A C 1
ATOM 1446 O O . LYS A 1 171 ? -19.589 -1.147 9.340 1.00 88.62 171 LYS A O 1
ATOM 1451 N N . ILE A 1 172 ? -21.577 -1.290 10.364 1.00 90.00 172 ILE A N 1
ATOM 1452 C CA . ILE A 1 172 ? -21.281 -0.274 11.375 1.00 90.00 172 ILE A CA 1
ATOM 1453 C C . ILE A 1 172 ? -20.217 -0.802 12.351 1.00 90.00 172 ILE A C 1
ATOM 1455 O O . ILE A 1 172 ? -19.248 -0.101 12.628 1.00 90.00 172 ILE A O 1
ATOM 1459 N N . ASP A 1 173 ? -20.345 -2.049 12.804 1.00 89.75 173 ASP A N 1
ATOM 1460 C CA . ASP A 1 173 ? -19.389 -2.711 13.697 1.00 89.75 173 ASP A CA 1
ATOM 1461 C C . ASP A 1 173 ? -17.998 -2.831 13.042 1.00 89.75 173 ASP A C 1
ATOM 1463 O O . ASP A 1 173 ? -16.978 -2.649 13.707 1.00 89.75 173 ASP A O 1
ATOM 1467 N N . GLU A 1 174 ? -17.927 -3.055 11.725 1.00 89.19 174 GLU A N 1
ATOM 1468 C CA . GLU A 1 174 ? -16.664 -3.060 10.976 1.00 89.19 174 GLU A CA 1
ATOM 1469 C C . GLU A 1 174 ? -15.933 -1.709 11.002 1.00 89.19 174 GLU A C 1
ATOM 1471 O O . GLU A 1 174 ? -14.699 -1.698 11.056 1.00 89.19 174 GLU A O 1
ATOM 1476 N N . LEU A 1 175 ? -16.663 -0.584 11.021 1.00 89.25 175 LEU A N 1
ATOM 1477 C CA . LEU A 1 175 ? -16.064 0.750 11.168 1.00 89.25 175 LEU A CA 1
ATOM 1478 C C . LEU A 1 175 ? -15.427 0.940 12.547 1.00 89.25 175 LEU A C 1
ATOM 1480 O O . LEU A 1 175 ? -14.401 1.602 12.661 1.00 89.25 175 LEU A O 1
ATOM 1484 N N . PHE A 1 176 ? -16.011 0.350 13.591 1.00 83.44 176 PHE A N 1
ATOM 1485 C CA . PHE A 1 176 ? -15.438 0.386 14.937 1.00 83.44 176 PHE A CA 1
ATOM 1486 C C . PHE A 1 176 ? -14.251 -0.571 15.087 1.00 83.44 176 PHE A C 1
ATOM 1488 O O . PHE A 1 176 ? -13.309 -0.278 15.820 1.00 83.44 176 PHE A O 1
ATOM 1495 N N . ALA A 1 177 ? -14.267 -1.703 14.378 1.00 83.00 177 ALA A N 1
ATOM 1496 C CA . ALA A 1 177 ? -13.223 -2.719 14.468 1.00 83.00 177 ALA A CA 1
ATOM 1497 C C . ALA A 1 177 ? -11.928 -2.349 13.721 1.00 83.00 177 ALA A C 1
ATOM 1499 O O . ALA A 1 177 ? -10.855 -2.844 14.074 1.00 83.00 177 ALA A O 1
ATOM 1500 N N . LYS A 1 178 ? -12.000 -1.517 12.672 1.00 82.06 178 LYS A N 1
ATOM 1501 C CA . LYS A 1 178 ? -10.843 -1.154 11.836 1.00 82.06 178 LYS A CA 1
ATOM 1502 C C . LYS A 1 178 ? -10.630 0.355 11.817 1.00 82.06 178 LYS A C 1
ATOM 1504 O O . LYS A 1 178 ? -11.411 1.081 11.217 1.00 82.06 178 LYS A O 1
ATOM 1509 N N . ARG A 1 179 ? -9.501 0.817 12.368 1.00 79.12 179 ARG A N 1
ATOM 1510 C CA . ARG A 1 179 ? -9.075 2.220 12.243 1.00 79.12 179 ARG A CA 1
ATOM 1511 C C . ARG A 1 179 ? -8.715 2.516 10.785 1.00 79.12 179 ARG A C 1
ATOM 1513 O O . ARG A 1 179 ? -7.662 2.101 10.303 1.00 79.12 179 ARG A O 1
ATOM 1520 N N . VAL A 1 180 ? -9.602 3.219 10.091 1.00 82.12 180 VAL A N 1
ATOM 1521 C CA . VAL A 1 180 ? -9.417 3.661 8.699 1.00 82.12 180 VAL A CA 1
ATOM 1522 C C . VAL A 1 180 ? -9.059 5.147 8.621 1.00 82.12 180 VAL A C 1
ATOM 1524 O O . VAL A 1 180 ? -9.242 5.889 9.588 1.00 82.12 180 VAL A O 1
ATOM 1527 N N . SER A 1 181 ? -8.522 5.582 7.477 1.00 86.75 181 SER A N 1
ATOM 1528 C CA . SER A 1 181 ? -8.266 7.004 7.223 1.00 86.75 181 SER A CA 1
ATOM 1529 C C . SER A 1 181 ? -9.576 7.805 7.197 1.00 86.75 181 SER A C 1
ATOM 1531 O O . SER A 1 181 ? -10.643 7.239 6.962 1.00 86.75 181 SER A O 1
ATOM 1533 N N . ASP A 1 182 ? -9.512 9.124 7.407 1.00 84.50 182 ASP A N 1
ATOM 1534 C CA . ASP A 1 182 ? -10.709 9.981 7.370 1.00 84.50 182 ASP A CA 1
ATOM 1535 C C . ASP A 1 182 ? -11.421 9.914 5.998 1.00 84.50 182 ASP A C 1
ATOM 1537 O O . ASP A 1 182 ? -12.653 9.902 5.932 1.00 84.50 182 ASP A O 1
ATOM 1541 N N . ASP A 1 183 ? -10.659 9.805 4.904 1.00 87.75 183 ASP A N 1
ATOM 1542 C CA . ASP A 1 183 ? -11.203 9.671 3.547 1.00 87.75 183 ASP A CA 1
ATOM 1543 C C . ASP A 1 183 ? -11.909 8.325 3.342 1.00 87.75 183 ASP A C 1
ATOM 1545 O O . ASP A 1 183 ? -12.979 8.263 2.727 1.00 87.75 183 ASP A O 1
ATOM 1549 N N . ASP A 1 184 ? -11.335 7.246 3.872 1.00 87.81 184 ASP A N 1
ATOM 1550 C CA . ASP A 1 184 ? -11.920 5.909 3.777 1.00 87.81 184 ASP A CA 1
ATOM 1551 C C . ASP A 1 184 ? -13.148 5.772 4.685 1.00 87.81 184 ASP A C 1
ATOM 1553 O O . ASP A 1 184 ? -14.152 5.196 4.263 1.00 87.81 184 ASP A O 1
ATOM 1557 N N . LEU A 1 185 ? -13.126 6.378 5.881 1.00 89.12 185 LEU A N 1
ATOM 1558 C CA . LEU A 1 185 ? -14.290 6.458 6.768 1.00 89.12 185 LEU A CA 1
ATOM 1559 C C . LEU A 1 185 ? -15.452 7.162 6.066 1.00 89.12 185 LEU A C 1
ATOM 1561 O O . LEU A 1 185 ? -16.581 6.673 6.085 1.00 89.12 185 LEU A O 1
ATOM 1565 N N . LYS A 1 186 ? -15.180 8.296 5.412 1.00 89.62 186 LYS A N 1
ATOM 1566 C CA . LYS A 1 186 ? -16.201 9.048 4.681 1.00 89.62 186 LYS A CA 1
ATOM 1567 C C . LYS A 1 186 ? -16.822 8.214 3.560 1.00 89.62 186 LYS A C 1
ATOM 1569 O O . LYS A 1 186 ? -18.047 8.166 3.462 1.00 89.62 186 LYS A O 1
ATOM 1574 N N . LYS A 1 187 ? -16.002 7.534 2.752 1.00 88.44 187 LYS A N 1
ATOM 1575 C CA . LYS A 1 187 ? -16.484 6.649 1.677 1.00 88.44 187 LYS A CA 1
ATOM 1576 C C . LYS A 1 187 ? -17.338 5.509 2.221 1.00 88.44 187 LYS A C 1
ATOM 1578 O O . LYS A 1 187 ? -18.431 5.279 1.710 1.00 88.44 187 LYS A O 1
ATOM 1583 N N . ALA A 1 188 ? -16.875 4.839 3.275 1.00 90.00 188 ALA A N 1
ATOM 1584 C CA . ALA A 1 188 ? -17.599 3.723 3.870 1.00 90.00 188 ALA A CA 1
ATOM 1585 C C . ALA A 1 188 ? -18.955 4.174 4.442 1.00 90.00 188 ALA A C 1
ATOM 1587 O O . ALA A 1 188 ? -19.982 3.551 4.178 1.00 90.00 188 ALA A O 1
ATOM 1588 N N . VAL A 1 189 ? -18.994 5.311 5.144 1.00 91.25 189 VAL A N 1
ATOM 1589 C CA . VAL A 1 189 ? -20.240 5.892 5.670 1.00 91.25 189 VAL A CA 1
ATOM 1590 C C . VAL A 1 189 ? -21.185 6.327 4.546 1.00 91.25 189 VAL A C 1
ATOM 1592 O O . VAL A 1 189 ? -22.391 6.120 4.660 1.00 91.25 189 VAL A O 1
ATOM 1595 N N . GLU A 1 190 ? -20.683 6.901 3.449 1.00 90.56 190 GLU A N 1
ATOM 1596 C CA . GLU A 1 190 ? -21.499 7.215 2.264 1.00 90.56 190 GLU A CA 1
ATOM 1597 C C . GLU A 1 190 ? -22.094 5.951 1.621 1.00 90.56 190 GLU A C 1
ATOM 1599 O O . GLU A 1 190 ? -23.264 5.960 1.227 1.00 90.56 190 GLU A O 1
ATOM 1604 N N . GLY A 1 191 ? -21.331 4.855 1.564 1.00 89.56 191 GLY A N 1
ATOM 1605 C CA . GLY A 1 191 ? -21.823 3.544 1.137 1.00 89.56 191 GLY A CA 1
ATOM 1606 C C . GLY A 1 191 ? -22.962 3.045 2.028 1.00 89.56 191 GLY A C 1
ATOM 1607 O O . GLY A 1 191 ? -24.035 2.704 1.532 1.00 89.56 191 GLY A O 1
ATOM 1608 N N . ILE A 1 192 ? -22.782 3.098 3.352 1.00 92.44 192 ILE A N 1
ATOM 1609 C CA . ILE A 1 192 ? -23.817 2.695 4.316 1.00 92.44 192 ILE A CA 1
ATOM 1610 C C . ILE A 1 192 ? -25.067 3.582 4.195 1.00 92.44 192 ILE A C 1
ATOM 1612 O O . ILE A 1 192 ? -26.179 3.058 4.178 1.00 92.44 192 ILE A O 1
ATOM 1616 N N . LYS A 1 193 ? -24.914 4.904 4.043 1.00 92.56 193 LYS A N 1
ATOM 1617 C CA . LYS A 1 193 ? -26.040 5.836 3.839 1.00 92.56 193 LYS A CA 1
ATOM 1618 C C . LYS A 1 193 ? -26.829 5.527 2.571 1.00 92.56 193 LYS A C 1
ATOM 1620 O O . LYS A 1 193 ? -28.053 5.549 2.596 1.00 92.56 193 LYS A O 1
ATOM 1625 N N . ARG A 1 194 ? -26.155 5.176 1.475 1.00 91.12 194 ARG A N 1
ATOM 1626 C CA . ARG A 1 194 ? -26.828 4.773 0.232 1.00 91.12 194 ARG A CA 1
ATOM 1627 C C . ARG A 1 194 ? -27.672 3.511 0.420 1.00 91.12 194 ARG A C 1
ATOM 1629 O O . ARG A 1 194 ? -28.766 3.416 -0.134 1.00 91.12 194 ARG A O 1
ATOM 1636 N N . ILE A 1 195 ? -27.170 2.540 1.183 1.00 93.12 195 ILE A N 1
ATOM 1637 C CA . ILE A 1 195 ? -27.925 1.323 1.501 1.00 93.12 195 ILE A CA 1
ATOM 1638 C C . ILE A 1 195 ? -29.107 1.665 2.420 1.00 93.12 195 ILE A C 1
ATOM 1640 O O . ILE A 1 195 ? -30.218 1.201 2.170 1.00 93.12 195 ILE A O 1
ATOM 1644 N N . ASP A 1 196 ? -28.901 2.527 3.421 1.00 94.19 196 ASP A N 1
ATOM 1645 C CA . ASP A 1 196 ? -29.961 3.037 4.303 1.00 94.19 196 ASP A CA 1
ATOM 1646 C C . ASP A 1 196 ? -31.097 3.692 3.502 1.00 94.19 196 ASP A C 1
ATOM 1648 O O . ASP A 1 196 ? -32.261 3.339 3.677 1.00 94.19 196 ASP A O 1
ATOM 1652 N N . GLU A 1 197 ? -30.772 4.563 2.543 1.00 92.88 197 GLU A N 1
ATOM 1653 C CA . GLU A 1 197 ? -31.743 5.200 1.644 1.00 92.88 197 GLU A CA 1
ATOM 1654 C C . GLU A 1 197 ? -32.528 4.181 0.805 1.00 92.88 197 GLU A C 1
ATOM 1656 O O . GLU A 1 197 ? -33.743 4.314 0.641 1.00 92.88 197 GLU A O 1
ATOM 1661 N N . LYS A 1 198 ? -31.863 3.136 0.294 1.00 92.69 198 LYS A N 1
ATOM 1662 C CA . LYS A 1 198 ? -32.521 2.055 -0.461 1.00 92.69 198 LYS A CA 1
ATOM 1663 C C . LYS A 1 198 ? -33.458 1.230 0.416 1.00 92.69 198 LYS A C 1
ATOM 1665 O O . LYS A 1 198 ? -34.536 0.852 -0.044 1.00 92.69 198 LYS A O 1
ATOM 1670 N N . ILE A 1 199 ? -33.078 0.975 1.666 1.00 93.56 199 ILE A N 1
ATOM 1671 C CA . ILE A 1 199 ? -33.932 0.294 2.644 1.00 93.56 199 ILE A CA 1
ATOM 1672 C C . ILE A 1 199 ? -35.146 1.164 2.987 1.00 93.56 199 ILE A C 1
ATOM 1674 O O . ILE A 1 199 ? -36.270 0.663 2.987 1.00 93.56 199 ILE A O 1
ATOM 1678 N N . GLU A 1 200 ? -34.956 2.461 3.229 1.00 93.94 200 GLU A N 1
ATOM 1679 C CA . GLU A 1 200 ? -36.056 3.391 3.505 1.00 93.94 200 GLU A CA 1
ATOM 1680 C C . GLU A 1 200 ? -37.023 3.492 2.323 1.00 93.94 200 GLU A C 1
ATOM 1682 O O . GLU A 1 200 ? -38.240 3.421 2.506 1.00 93.94 200 GLU A O 1
ATOM 1687 N N . TYR A 1 201 ? -36.495 3.584 1.099 1.00 92.88 201 TYR A N 1
ATOM 1688 C CA . TYR A 1 201 ? -37.317 3.537 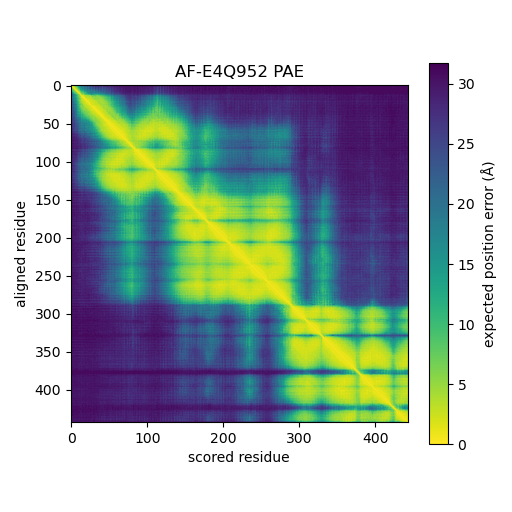-0.104 1.00 92.88 201 TYR A CA 1
ATOM 1689 C C . TYR A 1 201 ? -38.109 2.228 -0.174 1.00 92.88 201 TYR A C 1
ATOM 1691 O O . TYR A 1 201 ? -39.325 2.263 -0.348 1.00 92.88 201 TYR A O 1
ATOM 1699 N N . PHE A 1 202 ? -37.463 1.082 0.046 1.00 93.38 202 PHE A N 1
ATOM 1700 C CA . PHE A 1 202 ? -38.127 -0.221 0.045 1.00 93.38 202 PHE A CA 1
ATOM 1701 C C . PHE A 1 202 ? -39.242 -0.330 1.098 1.00 93.38 202 PHE A C 1
ATOM 1703 O O . PHE A 1 202 ? -40.314 -0.862 0.809 1.00 93.38 202 PHE A O 1
ATOM 1710 N N . LYS A 1 203 ? -39.041 0.226 2.301 1.00 91.94 203 LYS A N 1
ATOM 1711 C CA . LYS A 1 203 ? -40.079 0.299 3.344 1.00 91.94 203 LYS A CA 1
ATOM 1712 C C . LYS A 1 203 ? -41.286 1.137 2.928 1.00 91.94 203 LYS A C 1
ATOM 1714 O O . LYS A 1 203 ? -42.394 0.830 3.358 1.00 91.94 203 LYS A O 1
ATOM 1719 N N . SER A 1 204 ? -41.075 2.174 2.116 1.00 91.88 204 SER A N 1
ATOM 1720 C CA . SER A 1 204 ? -42.141 3.060 1.629 1.00 91.88 204 SER A CA 1
ATOM 1721 C C . SER A 1 204 ? -43.019 2.438 0.535 1.00 91.88 204 SER A C 1
ATOM 1723 O O . SER A 1 204 ? -44.063 2.994 0.202 1.00 91.88 204 SER A O 1
ATOM 1725 N N . LEU A 1 205 ? -42.605 1.301 -0.036 1.00 92.88 205 LEU A N 1
ATOM 1726 C CA . LEU A 1 205 ? -43.348 0.607 -1.084 1.00 92.88 205 LEU A CA 1
ATOM 1727 C C . LEU A 1 205 ? -44.516 -0.209 -0.517 1.00 92.88 205 LEU A C 1
ATOM 1729 O O . LEU A 1 205 ? -44.436 -0.778 0.571 1.00 92.88 205 LEU A O 1
ATOM 1733 N N . ASP A 1 206 ? -45.567 -0.340 -1.322 1.00 91.75 206 ASP A N 1
ATOM 1734 C CA . ASP A 1 206 ? -46.658 -1.287 -1.078 1.00 91.75 206 ASP A CA 1
ATOM 1735 C C . ASP A 1 206 ? -46.160 -2.736 -1.228 1.00 91.75 206 ASP A C 1
ATOM 1737 O O . ASP A 1 206 ? -45.228 -3.003 -1.994 1.00 91.75 206 ASP A O 1
ATOM 1741 N N . ASP A 1 207 ? -46.802 -3.696 -0.558 1.00 85.44 207 ASP A N 1
ATOM 1742 C CA . ASP A 1 207 ? -46.332 -5.091 -0.529 1.00 85.44 207 ASP A CA 1
ATOM 1743 C C . ASP A 1 207 ? -46.260 -5.742 -1.922 1.00 85.44 207 ASP A C 1
ATOM 1745 O O . ASP A 1 207 ? -45.299 -6.452 -2.218 1.00 85.44 207 ASP A O 1
ATOM 1749 N N . GLU A 1 208 ? -47.184 -5.414 -2.832 1.00 84.25 208 GLU A N 1
ATOM 1750 C CA . GLU A 1 208 ? -47.128 -5.868 -4.233 1.00 84.25 208 GLU A CA 1
ATOM 1751 C C . GLU A 1 208 ? -45.889 -5.338 -4.981 1.00 84.25 208 GLU A C 1
ATOM 1753 O O . GLU A 1 208 ? -45.324 -6.011 -5.847 1.00 84.25 208 GLU A O 1
ATOM 1758 N N . LYS A 1 209 ? -45.419 -4.133 -4.632 1.00 91.44 209 LYS A N 1
ATOM 1759 C CA . LYS A 1 209 ? -44.260 -3.486 -5.265 1.00 91.44 209 LYS A CA 1
ATOM 1760 C C . LYS A 1 209 ? -42.935 -3.940 -4.660 1.00 91.44 209 LYS A C 1
ATOM 1762 O O . LYS A 1 209 ? -41.924 -3.907 -5.360 1.00 91.44 209 LYS A O 1
ATOM 1767 N N . LYS A 1 210 ? -42.919 -4.397 -3.405 1.00 91.44 210 LYS A N 1
ATOM 1768 C CA . LYS A 1 210 ? -41.707 -4.894 -2.731 1.00 91.44 210 LYS A CA 1
ATOM 1769 C C . LYS A 1 210 ? -41.111 -6.106 -3.440 1.00 91.44 210 LYS A C 1
ATOM 1771 O O . LYS A 1 210 ? -39.927 -6.098 -3.777 1.00 91.44 210 LYS A O 1
ATOM 1776 N N . SER A 1 211 ? -41.928 -7.110 -3.757 1.00 88.75 211 SER A N 1
ATOM 1777 C CA . SER A 1 211 ? -41.455 -8.286 -4.500 1.00 88.75 211 SER A CA 1
ATOM 1778 C C 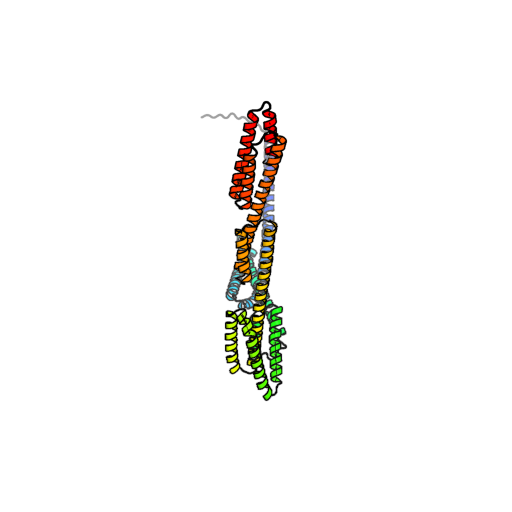. SER A 1 211 ? -40.937 -7.907 -5.891 1.00 88.75 211 SER A C 1
ATOM 1780 O O . SER A 1 211 ? -39.893 -8.396 -6.321 1.00 88.75 211 SER A O 1
ATOM 1782 N N . SER A 1 212 ? -41.617 -6.978 -6.574 1.00 91.06 212 SER A N 1
ATOM 1783 C CA . SER A 1 212 ? -41.160 -6.447 -7.864 1.00 91.06 212 SER A CA 1
ATOM 1784 C C . SER A 1 212 ? -39.818 -5.715 -7.752 1.00 91.06 212 SER A C 1
ATOM 1786 O O . SER A 1 212 ? -38.967 -5.861 -8.629 1.00 91.06 212 SER A O 1
ATOM 1788 N N . TYR A 1 213 ? -39.612 -4.940 -6.685 1.00 92.88 213 TYR A N 1
ATOM 1789 C CA . TYR A 1 213 ? -38.371 -4.209 -6.436 1.00 92.88 213 TYR A CA 1
ATOM 1790 C C . TYR A 1 213 ? -37.184 -5.156 -6.232 1.00 92.88 213 TYR A C 1
ATOM 1792 O O . TYR A 1 213 ? -36.174 -5.019 -6.921 1.00 92.88 213 TYR A O 1
ATOM 1800 N N . ILE A 1 214 ? -37.324 -6.159 -5.357 1.00 92.94 214 ILE A N 1
ATOM 1801 C CA . ILE A 1 214 ? -36.266 -7.150 -5.101 1.00 92.94 214 ILE A CA 1
ATOM 1802 C C . ILE A 1 214 ? -35.927 -7.924 -6.377 1.00 92.94 214 ILE A C 1
ATOM 1804 O O . ILE A 1 214 ? -34.754 -8.045 -6.729 1.00 92.94 214 ILE A O 1
ATOM 1808 N N . ASN A 1 215 ? -36.935 -8.380 -7.125 1.00 90.94 215 ASN A N 1
ATOM 1809 C CA . ASN A 1 215 ? -36.707 -9.081 -8.389 1.00 90.94 215 ASN A CA 1
ATOM 1810 C C . ASN A 1 215 ? -35.976 -8.199 -9.409 1.00 90.94 215 ASN A C 1
ATOM 1812 O O . ASN A 1 215 ? -35.035 -8.657 -10.055 1.00 90.94 215 ASN A O 1
ATOM 1816 N N . SER A 1 216 ? -36.363 -6.926 -9.521 1.00 92.56 216 SER A N 1
ATOM 1817 C CA . SER A 1 216 ? -35.708 -5.974 -10.426 1.00 92.56 216 SER A CA 1
ATOM 1818 C C . SER A 1 216 ? -34.255 -5.718 -10.022 1.00 92.56 216 SER A C 1
ATOM 1820 O O . SER A 1 216 ? -33.375 -5.680 -10.877 1.00 92.56 216 SER A O 1
ATOM 1822 N N . MET A 1 217 ? -33.979 -5.590 -8.723 1.00 94.00 217 MET A N 1
ATOM 1823 C CA . MET A 1 217 ? -32.623 -5.435 -8.195 1.00 94.00 217 MET A CA 1
ATOM 1824 C C . MET A 1 217 ? -31.747 -6.648 -8.531 1.00 94.00 217 MET A C 1
ATOM 1826 O O . MET A 1 217 ? -30.644 -6.472 -9.041 1.00 94.00 217 MET A O 1
ATOM 1830 N N . ILE A 1 218 ? -32.246 -7.870 -8.319 1.00 92.25 218 ILE A N 1
ATOM 1831 C CA . ILE A 1 218 ? -31.516 -9.108 -8.642 1.00 92.25 218 ILE A CA 1
ATOM 1832 C C . ILE A 1 218 ? -31.266 -9.221 -10.153 1.00 92.25 218 ILE A C 1
ATOM 1834 O O . ILE A 1 218 ? -30.169 -9.593 -10.573 1.00 92.25 218 ILE A O 1
ATOM 1838 N N . GLN A 1 219 ? -32.244 -8.855 -10.987 1.00 91.81 219 GLN A N 1
ATOM 1839 C CA . GLN A 1 219 ? -32.070 -8.821 -12.443 1.00 91.81 219 GLN A CA 1
ATOM 1840 C C . GLN A 1 219 ? -30.999 -7.811 -12.868 1.00 91.81 219 GLN A C 1
ATOM 1842 O O . GLN A 1 219 ? -30.143 -8.132 -13.691 1.00 91.81 219 GLN A O 1
ATOM 1847 N N . LEU A 1 220 ? -31.010 -6.603 -12.296 1.00 92.44 220 LEU A N 1
ATOM 1848 C CA . LEU A 1 220 ? -30.008 -5.575 -12.583 1.00 92.44 220 LEU A CA 1
ATOM 1849 C C . LEU A 1 220 ? -28.609 -5.989 -12.121 1.00 92.44 220 LEU A C 1
ATOM 1851 O O . LEU A 1 220 ? -27.645 -5.769 -12.852 1.00 92.44 220 LEU A O 1
ATOM 1855 N N . LEU A 1 221 ? -28.503 -6.604 -10.943 1.00 93.38 221 LEU A N 1
ATOM 1856 C CA . LEU A 1 221 ? -27.269 -7.171 -10.403 1.00 93.38 221 LEU A CA 1
ATOM 1857 C C . LEU A 1 221 ? -26.699 -8.245 -11.340 1.00 93.38 221 LEU A C 1
ATOM 1859 O O . LEU A 1 221 ? -25.528 -8.184 -11.709 1.00 93.38 221 LEU A O 1
ATOM 1863 N N . THR A 1 222 ? -27.546 -9.181 -11.775 1.00 92.50 222 THR A N 1
ATOM 1864 C CA . THR A 1 222 ? -27.164 -10.268 -12.690 1.00 92.50 222 THR A CA 1
ATOM 1865 C C . THR A 1 222 ? -26.694 -9.712 -14.026 1.00 92.50 222 THR A C 1
ATOM 1867 O O . THR A 1 222 ? -25.597 -10.026 -14.476 1.00 92.50 222 THR A O 1
ATOM 1870 N N . LYS A 1 223 ? -27.463 -8.786 -14.608 1.00 92.81 223 LYS A N 1
ATOM 1871 C CA . LYS A 1 223 ? -27.096 -8.109 -15.853 1.00 92.81 223 LYS A CA 1
ATOM 1872 C C . LYS A 1 223 ? -25.760 -7.369 -15.733 1.00 92.81 223 LYS A C 1
ATOM 1874 O O . LYS A 1 223 ? -24.916 -7.475 -16.615 1.00 92.81 223 LYS A O 1
ATOM 1879 N N . ARG A 1 224 ? -25.542 -6.636 -14.635 1.00 90.00 224 ARG A N 1
ATOM 1880 C CA . ARG A 1 224 ? -24.271 -5.942 -14.356 1.00 90.00 224 ARG A CA 1
ATOM 1881 C C . ARG A 1 224 ? -23.101 -6.919 -14.289 1.00 90.00 224 ARG A C 1
ATOM 1883 O O . ARG A 1 224 ? -22.051 -6.630 -14.857 1.00 90.00 224 ARG A O 1
ATOM 1890 N N . PHE A 1 225 ? -23.267 -8.054 -13.612 1.00 92.19 225 PHE A N 1
ATOM 1891 C CA . PHE A 1 225 ? -22.238 -9.088 -13.559 1.00 92.19 225 PHE A CA 1
ATOM 1892 C C . PHE A 1 225 ? -21.946 -9.658 -14.953 1.00 92.19 225 PHE A C 1
ATOM 1894 O O . PHE A 1 225 ? -20.789 -9.669 -15.363 1.00 92.19 225 PHE A O 1
ATOM 1901 N N . GLU A 1 226 ? -22.971 -10.043 -15.715 1.00 90.44 226 GLU A N 1
ATOM 1902 C CA . GLU A 1 226 ? -22.832 -10.590 -17.074 1.00 90.44 226 GLU A CA 1
ATOM 1903 C C . GLU A 1 226 ? -22.152 -9.616 -18.047 1.00 90.44 226 GLU A C 1
ATOM 1905 O O . GLU A 1 226 ? -21.339 -10.030 -18.871 1.00 90.44 226 GLU A O 1
ATOM 1910 N N . GLU A 1 227 ? -22.434 -8.315 -17.939 1.00 87.69 227 GLU A N 1
ATOM 1911 C CA . GLU A 1 227 ? -21.788 -7.278 -18.752 1.00 87.69 227 GLU A CA 1
ATOM 1912 C C . GLU A 1 227 ? -20.301 -7.105 -18.404 1.00 87.69 227 GLU A C 1
ATOM 1914 O O . GLU A 1 227 ? -19.468 -6.868 -19.283 1.00 87.69 227 GLU A O 1
ATOM 1919 N N . LYS A 1 228 ? -19.950 -7.194 -17.116 1.00 86.62 228 LYS A N 1
ATOM 1920 C CA . LYS A 1 228 ? -18.592 -6.905 -16.628 1.00 86.62 228 LYS A CA 1
ATOM 1921 C C . LYS A 1 228 ? -17.681 -8.122 -16.621 1.00 86.62 228 LYS A C 1
ATOM 1923 O O . LYS A 1 228 ? -16.480 -7.983 -16.853 1.00 86.62 228 LYS A O 1
ATOM 1928 N N . TYR A 1 229 ? -18.228 -9.309 -16.400 1.00 88.06 229 TYR A N 1
ATOM 1929 C CA . TYR A 1 229 ? -17.463 -10.541 -16.260 1.00 88.06 229 TYR A CA 1
ATOM 1930 C C . TYR A 1 229 ? -16.555 -10.839 -17.469 1.00 88.06 229 TYR A C 1
ATOM 1932 O O . TYR A 1 229 ? -15.369 -11.083 -17.244 1.00 88.06 229 TYR A O 1
ATOM 1940 N N . PRO A 1 230 ? -17.001 -10.733 -18.741 1.00 83.31 230 PRO A N 1
ATOM 1941 C CA . PRO A 1 230 ? -16.125 -10.958 -19.894 1.00 83.31 230 PRO A CA 1
ATOM 1942 C C . PRO A 1 230 ? -14.944 -9.982 -19.951 1.00 83.31 230 PRO A C 1
ATOM 1944 O O . PRO A 1 230 ? -13.836 -10.360 -20.332 1.00 83.31 230 PRO A O 1
ATOM 1947 N N . LEU A 1 231 ? -15.155 -8.730 -19.528 1.00 83.12 231 LEU A N 1
ATOM 1948 C CA . LEU A 1 231 ? -14.101 -7.714 -19.474 1.00 83.12 231 LEU A CA 1
ATOM 1949 C C . LEU A 1 231 ? -13.063 -8.062 -18.405 1.00 83.12 231 LEU A C 1
ATOM 1951 O O . LEU A 1 231 ? -11.863 -7.943 -18.650 1.00 83.12 231 LEU A O 1
ATOM 1955 N N . ILE A 1 232 ? -13.515 -8.523 -17.240 1.00 84.56 232 ILE A N 1
ATOM 1956 C CA . ILE A 1 232 ? -12.643 -8.980 -16.155 1.00 84.56 232 ILE A CA 1
ATOM 1957 C C . ILE A 1 232 ? -11.870 -10.226 -16.601 1.00 84.56 232 ILE A C 1
ATOM 1959 O O . ILE A 1 232 ? -10.649 -10.247 -16.481 1.00 84.56 232 ILE A O 1
ATOM 1963 N N . LEU A 1 233 ? -12.548 -11.208 -17.202 1.00 85.00 233 LEU A N 1
ATOM 1964 C CA . LEU A 1 233 ? -11.954 -12.441 -17.727 1.00 85.00 233 LEU A CA 1
ATOM 1965 C C . LEU A 1 233 ? -10.863 -12.164 -18.764 1.00 85.00 233 LEU A C 1
ATOM 1967 O O . LEU A 1 233 ? -9.798 -12.774 -18.707 1.00 85.00 233 LEU A O 1
ATOM 1971 N N . SER A 1 234 ? -11.095 -11.203 -19.663 1.00 77.25 234 SER A N 1
ATOM 1972 C CA . SER A 1 234 ? -10.107 -10.795 -20.670 1.00 77.25 234 SER A CA 1
ATOM 1973 C C . SER A 1 234 ? -8.834 -10.185 -20.068 1.00 77.25 234 SER A C 1
ATOM 1975 O O . SER A 1 234 ? -7.770 -10.266 -20.677 1.00 77.25 234 SER A O 1
ATOM 1977 N N . LYS A 1 235 ? -8.926 -9.592 -18.869 1.00 81.75 235 LYS A N 1
ATOM 1978 C CA . LYS A 1 235 ? -7.799 -8.952 -18.172 1.00 81.75 235 LYS A CA 1
ATOM 1979 C C . LYS A 1 235 ? -7.119 -9.880 -17.165 1.00 81.75 235 LYS A C 1
ATOM 1981 O O . LYS A 1 235 ? -5.907 -9.794 -16.989 1.00 81.75 235 LYS A O 1
ATOM 1986 N N . SER A 1 236 ? -7.885 -10.725 -16.473 1.00 85.38 236 SER A N 1
ATOM 1987 C CA . SER A 1 236 ? -7.391 -11.642 -15.445 1.00 85.38 236 SER A CA 1
ATOM 1988 C C . SER A 1 236 ? -8.356 -12.809 -15.213 1.00 85.38 236 SER A C 1
ATOM 1990 O O . SER A 1 236 ? -9.417 -12.658 -14.603 1.00 85.38 236 SER A O 1
ATOM 1992 N N . ALA A 1 237 ? -7.950 -14.006 -15.644 1.00 86.06 237 ALA A N 1
ATOM 1993 C CA . ALA A 1 237 ? -8.746 -15.221 -15.480 1.00 86.06 237 ALA A CA 1
ATOM 1994 C C . ALA A 1 237 ? -8.905 -15.652 -14.012 1.00 86.06 237 ALA A C 1
ATOM 1996 O O . ALA A 1 237 ? -9.967 -16.137 -13.626 1.00 86.06 237 ALA A O 1
ATOM 1997 N N . SER A 1 238 ? -7.882 -15.447 -13.175 1.00 89.69 238 SER A N 1
ATOM 1998 C CA . SER A 1 238 ? -7.949 -15.783 -11.747 1.00 89.69 238 SER A CA 1
ATOM 1999 C C . SER A 1 238 ? -8.956 -14.902 -11.009 1.00 89.69 238 SER A C 1
ATOM 2001 O O . SER A 1 238 ? -9.808 -15.419 -10.289 1.00 89.69 238 SER A O 1
ATOM 2003 N N . LYS A 1 239 ? -8.920 -13.586 -11.249 1.00 89.44 239 LYS A N 1
ATOM 2004 C CA . LYS A 1 239 ? -9.868 -12.635 -10.652 1.00 89.44 239 LYS A CA 1
ATOM 2005 C C . LYS A 1 239 ? -11.293 -12.855 -11.146 1.00 89.44 239 LYS A C 1
ATOM 2007 O O . LYS A 1 239 ? -12.225 -12.781 -10.353 1.00 89.44 239 LYS A O 1
ATOM 2012 N N . ALA A 1 240 ? -11.466 -13.186 -12.426 1.00 88.81 240 ALA A N 1
ATOM 2013 C CA . ALA A 1 240 ? -12.774 -13.558 -12.952 1.00 88.81 240 ALA A CA 1
ATOM 2014 C C . ALA A 1 240 ? -13.347 -14.782 -12.222 1.00 88.81 240 ALA A C 1
ATOM 2016 O O . ALA A 1 240 ? -14.498 -14.753 -11.797 1.00 88.81 240 ALA A O 1
ATOM 2017 N N . LEU A 1 241 ? -12.538 -15.825 -12.004 1.00 92.62 241 LEU A N 1
ATOM 2018 C CA . LEU A 1 241 ? -12.972 -17.014 -11.271 1.00 92.62 241 LEU A CA 1
ATOM 2019 C C . LEU A 1 241 ? -13.335 -16.709 -9.806 1.00 92.62 241 LEU A C 1
ATOM 2021 O O . LEU A 1 241 ? -14.300 -17.272 -9.292 1.00 92.62 241 LEU A O 1
ATOM 2025 N N . GLU A 1 242 ? -12.580 -15.839 -9.129 1.00 94.75 242 GLU A N 1
ATOM 2026 C CA . GLU A 1 242 ? -12.901 -15.382 -7.767 1.00 94.75 242 GLU A CA 1
ATOM 2027 C C . GLU A 1 242 ? -14.269 -14.689 -7.721 1.00 94.75 242 GLU A C 1
ATOM 2029 O O . GLU A 1 242 ? -15.138 -15.109 -6.956 1.00 94.75 242 GLU A O 1
ATOM 2034 N N . ILE A 1 243 ? -14.496 -13.702 -8.594 1.00 93.62 243 ILE A N 1
ATOM 2035 C CA . ILE A 1 243 ? -15.767 -12.963 -8.644 1.00 93.62 243 ILE A CA 1
ATOM 2036 C C . ILE A 1 243 ? -16.923 -13.885 -9.026 1.00 93.62 243 ILE A C 1
ATOM 2038 O O . ILE A 1 243 ? -17.997 -13.771 -8.448 1.00 93.62 243 ILE A O 1
ATOM 2042 N N . GLN A 1 244 ? -16.723 -14.827 -9.951 1.00 94.38 244 GLN A N 1
ATOM 2043 C CA . GLN A 1 244 ? -17.761 -15.795 -10.302 1.00 94.38 244 GLN A CA 1
ATOM 2044 C C . GLN A 1 244 ? -18.205 -16.611 -9.087 1.00 94.38 244 GLN A C 1
ATOM 2046 O O . GLN A 1 244 ? -19.396 -16.703 -8.817 1.00 94.38 244 GLN A O 1
ATOM 2051 N N . LYS A 1 245 ? -17.259 -17.135 -8.297 1.00 95.62 245 LYS A N 1
ATOM 2052 C CA . LYS A 1 245 ? -17.587 -17.871 -7.065 1.00 95.62 245 LYS A CA 1
ATOM 2053 C C . LYS A 1 245 ? -18.323 -16.995 -6.052 1.00 95.62 245 LYS A C 1
ATOM 2055 O O . LYS A 1 245 ? -19.223 -17.478 -5.366 1.00 95.62 245 LYS A O 1
ATOM 2060 N N . MET A 1 246 ? -17.934 -15.726 -5.939 1.00 94.75 246 MET A N 1
ATOM 2061 C CA . MET A 1 246 ? -18.611 -14.762 -5.068 1.00 94.75 246 MET A CA 1
ATOM 2062 C C . MET A 1 246 ? -20.040 -14.497 -5.542 1.00 94.75 246 MET A C 1
ATOM 2064 O O . MET A 1 246 ? -20.954 -14.508 -4.722 1.00 94.75 246 MET A O 1
ATOM 2068 N N . PHE A 1 247 ? -20.244 -14.343 -6.851 1.00 96.06 247 PHE A N 1
ATOM 2069 C CA . PHE A 1 247 ? -21.558 -14.151 -7.453 1.00 96.06 247 PHE A CA 1
ATOM 2070 C C . PHE A 1 247 ? -22.457 -15.380 -7.275 1.00 96.06 247 PHE A C 1
ATOM 2072 O O . PHE A 1 247 ? -23.593 -15.249 -6.826 1.00 96.06 247 PHE A O 1
ATOM 2079 N N . ASP A 1 248 ? -21.940 -16.584 -7.524 1.00 94.06 248 ASP A N 1
ATOM 2080 C CA . ASP A 1 248 ? -22.681 -17.834 -7.322 1.00 94.06 248 ASP A CA 1
ATOM 2081 C C . ASP A 1 248 ? -23.097 -18.000 -5.847 1.00 94.06 248 ASP A C 1
ATOM 2083 O O . ASP A 1 248 ? -24.243 -18.331 -5.537 1.00 94.06 248 ASP A O 1
ATOM 2087 N N . SER A 1 249 ? -22.180 -17.706 -4.918 1.00 95.19 249 SER A N 1
ATOM 2088 C CA . SER A 1 249 ? -22.448 -17.708 -3.473 1.00 95.19 249 SER A CA 1
ATOM 2089 C C . SER A 1 249 ? -23.495 -16.664 -3.078 1.00 95.19 249 SER A C 1
ATOM 2091 O O . SER A 1 249 ? -24.395 -16.946 -2.285 1.00 95.19 249 SER A O 1
ATOM 2093 N N . LEU A 1 250 ? -23.416 -15.465 -3.659 1.00 95.94 250 LEU A N 1
ATOM 2094 C CA . LEU A 1 250 ? -24.386 -14.398 -3.457 1.00 95.94 250 LEU A CA 1
ATOM 2095 C C . LEU A 1 250 ? -25.782 -14.823 -3.915 1.00 95.94 250 LEU A C 1
ATOM 2097 O O . LEU A 1 250 ? -26.727 -14.672 -3.147 1.00 95.94 250 LEU A O 1
ATOM 2101 N N . LEU A 1 251 ? -25.921 -15.397 -5.113 1.00 93.88 251 LEU A N 1
ATOM 2102 C CA . LEU A 1 251 ? -27.212 -15.868 -5.622 1.00 93.88 251 LEU A CA 1
ATOM 2103 C C . LEU A 1 251 ? -27.860 -16.894 -4.684 1.00 93.88 251 LEU A C 1
ATOM 2105 O O . LEU A 1 251 ? -29.067 -16.826 -4.456 1.00 93.88 251 LEU A O 1
ATOM 2109 N N . LEU A 1 252 ? -27.072 -17.799 -4.096 1.00 93.62 252 LEU A N 1
ATOM 2110 C CA . LEU A 1 252 ? -27.564 -18.754 -3.098 1.00 93.62 252 LEU A CA 1
ATOM 2111 C C . LEU A 1 252 ? -28.023 -18.058 -1.810 1.00 93.62 252 LEU A C 1
ATOM 2113 O O . LEU A 1 252 ? -29.100 -18.364 -1.300 1.00 93.62 252 LEU A O 1
ATOM 2117 N N . LYS A 1 253 ? -27.247 -17.097 -1.294 1.00 94.25 253 LYS A N 1
ATOM 2118 C CA . LYS A 1 253 ? -27.629 -16.326 -0.097 1.00 94.25 253 LYS A CA 1
ATOM 2119 C C . LYS A 1 253 ? -28.910 -15.525 -0.329 1.00 94.25 253 LYS A C 1
ATOM 2121 O O . LYS A 1 253 ? -29.822 -15.574 0.491 1.00 94.25 253 LYS A O 1
ATOM 2126 N N . LEU A 1 254 ? -29.035 -14.878 -1.488 1.00 93.69 254 LEU A N 1
ATOM 2127 C CA . LEU A 1 254 ? -30.211 -14.088 -1.857 1.00 93.69 254 LEU A CA 1
ATOM 2128 C C . LEU A 1 254 ? -31.517 -14.902 -1.865 1.00 93.69 254 LEU A C 1
ATOM 2130 O O . LEU A 1 254 ? -32.583 -14.312 -1.712 1.00 93.69 254 LEU A O 1
ATOM 2134 N N . GLN A 1 255 ? -31.469 -16.230 -2.018 1.00 91.06 255 GLN A N 1
ATOM 2135 C CA . GLN A 1 255 ? -32.665 -17.083 -1.966 1.00 91.06 255 GLN A CA 1
ATOM 2136 C C . GLN A 1 255 ? -33.220 -17.270 -0.549 1.00 91.06 255 GLN A C 1
ATOM 2138 O O . GLN A 1 255 ? -34.425 -17.463 -0.393 1.00 91.06 255 GLN A O 1
ATOM 2143 N N . VAL A 1 256 ? -32.359 -17.227 0.471 1.00 92.00 256 VAL A N 1
ATOM 2144 C CA . VAL A 1 256 ? -32.710 -17.561 1.864 1.00 92.00 256 VAL A CA 1
ATOM 2145 C C . VAL A 1 256 ? -32.699 -16.355 2.804 1.00 92.00 256 VAL A C 1
ATOM 2147 O O . VAL A 1 256 ? -33.263 -16.429 3.893 1.00 92.00 256 VAL A O 1
ATOM 2150 N N . SER A 1 257 ? -32.078 -15.250 2.392 1.00 91.12 257 SER A N 1
ATOM 2151 C CA . SER A 1 257 ? -31.989 -14.013 3.168 1.00 91.12 257 SER A CA 1
ATOM 2152 C C . SER A 1 257 ? -33.312 -13.243 3.228 1.00 91.12 257 SER A C 1
ATOM 2154 O O . SER A 1 257 ? -34.190 -13.384 2.372 1.00 91.12 257 SER A O 1
ATOM 2156 N N . SER A 1 258 ? -33.443 -12.376 4.234 1.00 92.00 258 SER A N 1
ATOM 2157 C CA . SER A 1 258 ? -34.563 -11.424 4.322 1.00 92.00 258 SER A CA 1
ATOM 2158 C C . SER A 1 258 ? -34.491 -10.362 3.216 1.00 92.00 258 SER A C 1
ATOM 2160 O O . SER A 1 258 ? -33.420 -10.106 2.674 1.00 92.00 258 SER A O 1
ATOM 2162 N N . ASP A 1 259 ? -35.598 -9.694 2.883 1.00 91.31 259 ASP A N 1
ATOM 2163 C CA . ASP A 1 259 ? -35.587 -8.685 1.808 1.00 91.31 259 ASP A CA 1
ATOM 2164 C C . ASP A 1 259 ? -34.645 -7.506 2.092 1.00 91.31 259 ASP A C 1
ATOM 2166 O O . ASP A 1 259 ? -33.988 -7.010 1.179 1.00 91.31 259 ASP A O 1
ATOM 2170 N N . PHE A 1 260 ? -34.508 -7.098 3.356 1.00 91.50 260 PHE A N 1
ATOM 2171 C CA . PHE A 1 260 ? -33.542 -6.072 3.752 1.00 91.50 260 PHE A CA 1
ATOM 2172 C C . PHE A 1 260 ? -32.099 -6.541 3.561 1.00 91.50 260 PHE A C 1
ATOM 2174 O O . PHE A 1 260 ? -31.272 -5.817 3.016 1.00 91.50 260 PHE A O 1
ATOM 2181 N N . GLU A 1 261 ? -31.809 -7.775 3.959 1.00 90.38 261 GLU A N 1
ATOM 2182 C CA . GLU A 1 261 ? -30.489 -8.378 3.802 1.00 90.38 261 GLU A CA 1
ATOM 2183 C C . GLU A 1 261 ? -30.141 -8.603 2.325 1.00 90.38 261 GLU A C 1
ATOM 2185 O O . GLU A 1 261 ? -29.002 -8.384 1.928 1.00 90.38 261 GLU A O 1
ATOM 2190 N N . LYS A 1 262 ? -31.123 -8.928 1.472 1.00 93.88 262 LYS A N 1
ATOM 2191 C CA . LYS A 1 262 ? -30.918 -8.993 0.016 1.00 93.88 262 LYS A CA 1
ATOM 2192 C C . LYS A 1 262 ? -30.444 -7.661 -0.559 1.00 93.88 262 LYS A C 1
ATOM 2194 O O . LYS A 1 262 ? -29.595 -7.666 -1.446 1.00 93.88 262 LYS A O 1
ATOM 2199 N N . ILE A 1 263 ? -30.981 -6.536 -0.075 1.00 92.50 263 ILE A N 1
ATOM 2200 C CA . ILE A 1 263 ? -30.553 -5.195 -0.505 1.00 92.50 263 ILE A CA 1
ATOM 2201 C C . ILE A 1 263 ? -29.094 -4.955 -0.109 1.00 92.50 263 ILE A C 1
ATOM 2203 O O . ILE A 1 263 ? -28.310 -4.515 -0.945 1.00 92.50 263 ILE A O 1
ATOM 2207 N N . VAL A 1 264 ? -28.720 -5.285 1.132 1.00 92.69 264 VAL A N 1
ATOM 2208 C CA . VAL A 1 264 ? -27.335 -5.148 1.615 1.00 92.69 264 VAL A CA 1
ATOM 2209 C C . VAL A 1 264 ? -26.384 -6.004 0.774 1.00 92.69 264 VAL A C 1
ATOM 2211 O O . VAL A 1 264 ? -25.451 -5.481 0.174 1.00 92.69 264 VAL A O 1
ATOM 2214 N N . LEU A 1 265 ? -26.675 -7.301 0.646 1.00 93.19 265 LEU A N 1
ATOM 2215 C CA . LEU A 1 265 ? -25.842 -8.260 -0.082 1.00 93.19 265 LEU A CA 1
ATOM 2216 C C . LEU A 1 265 ? -25.645 -7.885 -1.561 1.00 93.19 265 LEU A C 1
ATOM 2218 O O . LEU A 1 265 ? -24.562 -8.079 -2.111 1.00 93.19 265 LEU A O 1
ATOM 2222 N N . ALA A 1 266 ? -26.684 -7.360 -2.216 1.00 92.25 266 ALA A N 1
ATOM 2223 C CA . ALA A 1 266 ? -26.592 -6.922 -3.605 1.00 92.25 266 ALA A CA 1
ATOM 2224 C C . ALA A 1 266 ? -25.686 -5.690 -3.766 1.00 92.25 266 ALA A C 1
ATOM 2226 O O . ALA A 1 266 ? -24.894 -5.635 -4.706 1.00 92.25 266 ALA A O 1
ATOM 2227 N N . GLU A 1 267 ? -25.785 -4.712 -2.863 1.00 91.50 267 GLU A N 1
ATOM 2228 C CA . GLU A 1 267 ? -24.941 -3.513 -2.908 1.00 91.50 267 GLU A CA 1
ATOM 2229 C C . GLU A 1 267 ? -23.477 -3.824 -2.600 1.00 91.50 267 GLU A C 1
ATOM 2231 O O . GLU A 1 267 ? -22.601 -3.301 -3.288 1.00 91.50 267 GLU A O 1
ATOM 2236 N N . ASP A 1 268 ? -23.217 -4.716 -1.644 1.00 90.75 268 ASP A N 1
ATOM 2237 C CA . ASP A 1 268 ? -21.862 -5.138 -1.273 1.00 90.75 268 ASP A CA 1
ATOM 2238 C C . ASP A 1 268 ? -21.130 -5.745 -2.463 1.00 90.75 268 ASP A C 1
ATOM 2240 O O . ASP A 1 268 ? -20.027 -5.330 -2.816 1.00 90.75 268 ASP A O 1
ATOM 2244 N N . PHE A 1 269 ? -21.795 -6.663 -3.161 1.00 93.56 269 PHE A N 1
ATOM 2245 C CA . PHE A 1 269 ? -21.220 -7.263 -4.353 1.00 93.56 269 PHE A CA 1
ATOM 2246 C C . PHE A 1 269 ? -20.994 -6.245 -5.476 1.00 93.56 269 PHE A C 1
ATOM 2248 O O . PHE A 1 269 ? -20.001 -6.332 -6.196 1.00 93.56 269 PHE A O 1
ATOM 2255 N N . LEU A 1 270 ? -21.897 -5.275 -5.661 1.00 90.62 270 LEU A N 1
ATOM 2256 C CA . LEU A 1 270 ? -21.709 -4.228 -6.671 1.00 90.62 270 LEU A CA 1
ATOM 2257 C C . LEU A 1 270 ? -20.509 -3.333 -6.351 1.00 90.62 270 LEU A C 1
ATOM 2259 O O . LEU A 1 270 ? -19.795 -2.931 -7.272 1.00 90.62 270 LEU A O 1
ATOM 2263 N N . GLU A 1 271 ? -20.291 -3.014 -5.078 1.00 89.38 271 GLU A N 1
ATOM 2264 C CA . GLU A 1 271 ? -19.134 -2.247 -4.622 1.00 89.38 271 GLU A CA 1
ATOM 2265 C C . GLU A 1 271 ? -17.829 -3.012 -4.878 1.00 89.38 271 GLU A C 1
ATOM 2267 O O . GLU A 1 271 ? -16.926 -2.477 -5.528 1.00 89.38 271 GLU A O 1
ATOM 2272 N N . GLU A 1 272 ? -17.772 -4.289 -4.496 1.00 90.56 272 GLU A N 1
ATOM 2273 C CA . GLU A 1 272 ? -16.625 -5.166 -4.761 1.00 90.56 272 GLU A CA 1
ATOM 2274 C C . GLU A 1 272 ? -16.359 -5.336 -6.265 1.00 90.56 272 GLU A C 1
ATOM 2276 O O . GLU A 1 272 ? -15.217 -5.229 -6.721 1.00 90.56 272 GLU A O 1
ATOM 2281 N N . LEU A 1 273 ? -17.409 -5.536 -7.070 1.00 90.12 273 LEU A N 1
ATOM 2282 C CA . LEU A 1 273 ? -17.298 -5.664 -8.524 1.00 90.12 273 LEU A CA 1
ATOM 2283 C C . LEU A 1 273 ? -16.702 -4.396 -9.155 1.00 90.12 273 LEU A C 1
ATOM 2285 O O . LEU A 1 273 ? -15.828 -4.488 -10.021 1.00 90.12 273 LEU A O 1
ATOM 2289 N N . MET A 1 274 ? -17.148 -3.213 -8.718 1.00 88.00 274 MET A N 1
ATOM 2290 C CA . MET A 1 274 ? -16.589 -1.936 -9.176 1.00 88.00 274 MET A CA 1
ATOM 2291 C C . MET A 1 274 ? -15.137 -1.754 -8.735 1.00 88.00 274 MET A C 1
ATOM 2293 O O . MET A 1 274 ? -14.327 -1.235 -9.506 1.00 88.00 274 MET A O 1
ATOM 2297 N N . GLN A 1 275 ? -14.792 -2.164 -7.514 1.00 89.62 275 GLN A N 1
ATOM 2298 C CA . GLN A 1 275 ? -13.422 -2.077 -7.023 1.00 89.62 275 GLN A CA 1
ATOM 2299 C C . GLN A 1 275 ? -12.479 -2.926 -7.881 1.00 89.62 275 GLN A C 1
ATOM 2301 O O . GLN A 1 275 ? -11.485 -2.402 -8.388 1.00 89.62 275 GLN A O 1
ATOM 2306 N N . VAL A 1 276 ? -12.827 -4.190 -8.135 1.00 88.62 276 VAL A N 1
ATOM 2307 C CA . VAL A 1 276 ? -12.005 -5.068 -8.980 1.00 88.62 276 VAL A CA 1
ATOM 2308 C C . VAL A 1 276 ? -11.922 -4.546 -10.417 1.00 88.62 276 VAL A C 1
ATOM 2310 O O . VAL A 1 276 ? -10.860 -4.612 -11.038 1.00 88.62 276 VAL A O 1
ATOM 2313 N N . GLU A 1 277 ? -13.004 -3.976 -10.958 1.00 83.31 277 GLU A N 1
ATOM 2314 C CA . GLU A 1 277 ? -12.969 -3.332 -12.275 1.00 83.31 277 GLU A CA 1
ATOM 2315 C C . GLU A 1 277 ? -11.949 -2.183 -12.317 1.00 83.31 277 GLU A C 1
ATOM 2317 O O . GLU A 1 277 ? -11.150 -2.103 -13.257 1.00 83.31 277 GLU A O 1
ATOM 2322 N N . ASN A 1 278 ? -11.958 -1.315 -11.304 1.00 85.75 278 ASN A N 1
ATOM 2323 C CA . ASN A 1 278 ? -11.057 -0.169 -11.213 1.00 85.75 278 ASN A CA 1
ATOM 2324 C C . ASN A 1 278 ? -9.597 -0.599 -11.051 1.00 85.75 278 ASN A C 1
ATOM 2326 O O . ASN A 1 278 ? -8.732 -0.068 -11.749 1.00 85.75 278 ASN A O 1
ATOM 2330 N N . GLU A 1 279 ? -9.325 -1.577 -10.187 1.00 87.12 279 GLU A N 1
ATOM 2331 C CA . GLU A 1 279 ? -7.987 -2.147 -9.996 1.00 87.12 279 GLU A CA 1
ATOM 2332 C C . GLU A 1 279 ? -7.445 -2.712 -11.317 1.00 87.12 279 GLU A C 1
ATOM 2334 O O . GLU A 1 279 ? -6.375 -2.316 -11.784 1.00 87.12 279 GLU A O 1
ATOM 2339 N N . LEU A 1 280 ? -8.237 -3.543 -12.004 1.00 82.31 280 LEU A N 1
ATOM 2340 C CA . LEU A 1 280 ? -7.848 -4.117 -13.293 1.00 82.31 280 LEU A CA 1
ATOM 2341 C C . LEU A 1 280 ? -7.700 -3.060 -14.393 1.00 82.31 280 LEU A C 1
ATOM 2343 O O . LEU A 1 280 ? -6.866 -3.210 -15.286 1.00 82.31 280 LEU A O 1
ATOM 2347 N N . ALA A 1 281 ? -8.510 -1.999 -14.380 1.00 75.56 281 ALA A N 1
ATOM 2348 C CA . ALA A 1 281 ? -8.372 -0.893 -15.322 1.00 75.56 281 ALA A CA 1
ATOM 2349 C C . ALA A 1 281 ? -7.073 -0.108 -15.094 1.00 75.56 281 ALA A C 1
ATOM 2351 O O . ALA A 1 281 ? -6.381 0.205 -16.065 1.00 75.56 281 ALA A O 1
ATOM 2352 N N . GLN A 1 282 ? -6.713 0.172 -13.839 1.00 80.12 282 GLN A N 1
ATOM 2353 C CA . GLN A 1 282 ? -5.462 0.850 -13.500 1.00 80.12 282 GLN A CA 1
ATOM 2354 C C . GLN A 1 282 ? -4.243 0.002 -13.861 1.00 80.12 282 GLN A C 1
ATOM 2356 O O . GLN A 1 282 ? -3.306 0.512 -14.476 1.00 80.12 282 GLN A O 1
ATOM 2361 N N . ASP A 1 283 ? -4.262 -1.290 -13.544 1.00 75.19 283 ASP A N 1
ATOM 2362 C CA . ASP A 1 283 ? -3.159 -2.194 -13.871 1.00 75.19 283 ASP A CA 1
ATOM 2363 C C . ASP A 1 283 ? -2.995 -2.371 -15.380 1.00 75.19 283 ASP A C 1
ATOM 2365 O O . ASP A 1 283 ? -1.877 -2.340 -15.898 1.00 75.19 283 ASP A O 1
ATOM 2369 N N . PHE A 1 284 ? -4.103 -2.464 -16.118 1.00 69.94 284 PHE A N 1
ATOM 2370 C CA . PHE A 1 284 ? -4.066 -2.481 -17.576 1.00 69.94 284 PHE A CA 1
ATOM 2371 C C . PHE A 1 284 ? -3.499 -1.174 -18.156 1.00 69.94 284 PHE A C 1
ATOM 2373 O O . PHE A 1 284 ? -2.667 -1.209 -19.061 1.00 69.94 284 PHE A O 1
ATOM 2380 N N . GLN A 1 285 ? -3.885 -0.013 -17.613 1.00 68.44 285 GLN A N 1
ATOM 2381 C CA . GLN A 1 285 ? -3.327 1.278 -18.028 1.00 68.44 285 GLN A CA 1
ATOM 2382 C C . GLN A 1 285 ? -1.829 1.393 -17.732 1.00 68.44 285 GLN A C 1
ATOM 2384 O O . GLN A 1 285 ? -1.089 1.915 -18.567 1.00 68.44 285 GLN A O 1
ATOM 2389 N N . LYS A 1 286 ? -1.363 0.901 -16.578 1.00 70.19 286 LYS A N 1
ATOM 2390 C CA . LYS A 1 286 ? 0.069 0.853 -16.249 1.00 70.19 286 LYS A CA 1
ATOM 2391 C C . LYS A 1 286 ? 0.832 -0.006 -17.259 1.00 70.19 286 LYS A C 1
ATOM 2393 O O . LYS A 1 286 ? 1.827 0.462 -17.806 1.00 70.19 286 LYS A O 1
ATOM 2398 N N . LYS A 1 287 ? 0.321 -1.201 -17.584 1.00 67.06 287 LYS A N 1
ATOM 2399 C CA . LYS A 1 287 ? 0.917 -2.087 -18.601 1.00 67.06 287 LYS A CA 1
ATOM 2400 C C . LYS A 1 287 ? 0.985 -1.425 -19.982 1.00 67.06 287 LYS A C 1
ATOM 2402 O O . LYS A 1 287 ? 2.039 -1.434 -20.615 1.00 67.06 287 LYS A O 1
ATOM 2407 N N . MET A 1 288 ? -0.092 -0.770 -20.413 1.00 63.16 288 MET A N 1
ATOM 2408 C CA . MET A 1 288 ? -0.130 -0.027 -21.682 1.00 63.16 288 MET A CA 1
ATOM 2409 C C . MET A 1 288 ? 0.864 1.145 -21.721 1.00 63.16 288 MET A C 1
ATOM 2411 O O . MET A 1 288 ? 1.532 1.352 -22.732 1.00 63.16 288 MET A O 1
ATOM 2415 N N . ARG A 1 289 ? 1.004 1.903 -20.623 1.00 61.41 289 ARG A N 1
ATOM 2416 C CA . ARG A 1 289 ? 1.998 2.989 -20.533 1.00 61.41 289 ARG A CA 1
ATOM 2417 C C . ARG A 1 289 ? 3.426 2.459 -20.629 1.00 61.41 289 ARG A C 1
ATOM 2419 O O . ARG A 1 289 ? 4.195 2.995 -21.420 1.00 61.41 289 ARG A O 1
ATOM 2426 N N . SER A 1 290 ? 3.740 1.373 -19.918 1.00 65.69 290 SER A N 1
ATOM 2427 C CA . SER A 1 290 ? 5.065 0.747 -20.001 1.00 65.69 290 SER A CA 1
ATOM 2428 C C . SER A 1 290 ? 5.395 0.253 -21.414 1.00 65.69 290 SER A C 1
ATOM 2430 O O . SER A 1 290 ? 6.518 0.417 -21.870 1.00 65.69 290 SER A O 1
ATOM 2432 N N . GLN A 1 291 ? 4.416 -0.256 -22.170 1.00 72.38 291 GLN A N 1
ATOM 2433 C CA . GLN A 1 291 ? 4.659 -0.703 -23.544 1.00 72.38 291 GLN A CA 1
ATOM 2434 C C . GLN A 1 291 ? 4.983 0.465 -24.489 1.00 72.38 291 GLN A C 1
ATOM 2436 O O . GLN A 1 291 ? 5.865 0.341 -25.335 1.00 72.38 291 GLN A O 1
ATOM 2441 N N . LYS A 1 292 ? 4.327 1.622 -24.322 1.00 79.25 292 LYS A N 1
ATOM 2442 C CA . LYS A 1 292 ? 4.643 2.826 -25.104 1.00 79.25 292 LYS A CA 1
ATOM 2443 C C . LYS A 1 292 ? 6.059 3.335 -24.823 1.00 79.25 292 LYS A C 1
ATOM 2445 O O . LYS A 1 292 ? 6.788 3.643 -25.757 1.00 79.25 292 LYS A O 1
ATOM 2450 N N . GLU A 1 293 ? 6.457 3.384 -23.554 1.00 82.38 293 GLU A N 1
ATOM 2451 C CA . GLU A 1 293 ? 7.811 3.799 -23.164 1.00 82.38 293 GLU A CA 1
ATOM 2452 C C . GLU A 1 293 ? 8.886 2.872 -23.753 1.00 82.38 293 GLU A C 1
ATOM 2454 O O . GLU A 1 293 ? 9.934 3.341 -24.198 1.00 82.38 293 GLU A O 1
ATOM 2459 N N . LEU A 1 294 ? 8.610 1.565 -23.820 1.00 83.75 294 LEU A N 1
ATOM 2460 C CA . LEU A 1 294 ? 9.496 0.587 -24.454 1.00 83.75 294 LEU A CA 1
ATOM 2461 C C . LEU A 1 294 ? 9.607 0.796 -25.972 1.00 83.75 294 LEU A C 1
ATOM 2463 O O . LEU A 1 294 ? 10.717 0.747 -26.503 1.00 83.75 294 LEU A O 1
ATOM 2467 N N . VAL A 1 295 ? 8.499 1.084 -26.663 1.00 85.62 295 VAL A N 1
ATOM 2468 C CA . VAL A 1 295 ? 8.510 1.426 -28.099 1.00 85.62 295 VAL A CA 1
ATOM 2469 C C . VAL A 1 295 ? 9.320 2.700 -28.349 1.00 85.62 295 VAL A C 1
ATOM 2471 O O . VAL A 1 295 ? 10.233 2.688 -29.173 1.00 85.62 295 VAL A O 1
ATOM 2474 N N . ASP A 1 296 ? 9.067 3.764 -27.582 1.00 86.94 296 ASP A N 1
ATOM 2475 C CA . ASP A 1 296 ? 9.792 5.035 -27.706 1.00 86.94 296 ASP A CA 1
ATOM 2476 C C . ASP A 1 296 ? 11.305 4.841 -27.454 1.00 86.94 296 ASP A C 1
ATOM 2478 O O . ASP A 1 296 ? 12.154 5.412 -28.151 1.00 86.94 296 ASP A O 1
ATOM 2482 N N . LYS A 1 297 ? 11.673 4.001 -26.471 1.00 88.25 297 LYS A N 1
ATOM 2483 C CA . LYS A 1 297 ? 13.073 3.651 -26.181 1.00 88.25 297 LYS A CA 1
ATOM 2484 C C . LYS A 1 297 ? 13.710 2.890 -27.346 1.00 88.25 297 LYS A C 1
ATOM 2486 O O . LYS A 1 297 ? 14.816 3.243 -27.759 1.00 88.25 297 LYS A O 1
ATOM 2491 N N . PHE A 1 298 ? 13.021 1.886 -27.888 1.00 91.19 298 PHE A N 1
ATOM 2492 C CA . PHE A 1 298 ? 13.482 1.112 -29.039 1.00 91.19 298 PHE A CA 1
ATOM 2493 C C . PHE A 1 298 ? 13.730 2.004 -30.264 1.00 91.19 298 PHE A C 1
ATOM 2495 O O . PHE A 1 298 ? 14.830 1.988 -30.817 1.00 91.19 298 PHE A O 1
ATOM 2502 N N . GLU A 1 299 ? 12.768 2.850 -30.642 1.00 91.00 299 GLU A N 1
ATOM 2503 C CA . GLU A 1 299 ? 12.905 3.763 -31.785 1.00 91.00 299 GLU A CA 1
ATOM 2504 C C . GLU A 1 299 ? 14.093 4.721 -31.623 1.00 91.00 299 GLU A C 1
ATOM 2506 O O . GLU A 1 299 ? 14.855 4.966 -32.564 1.00 91.00 299 GLU A O 1
ATOM 2511 N N . LYS A 1 300 ? 14.309 5.234 -30.406 1.00 92.06 300 LYS A N 1
ATOM 2512 C CA . LYS A 1 300 ? 15.447 6.107 -30.103 1.00 92.06 300 LYS A CA 1
ATOM 2513 C C . LYS A 1 300 ? 16.787 5.394 -30.294 1.00 92.06 300 LYS A C 1
ATOM 2515 O O . LYS A 1 300 ? 17.712 5.993 -30.845 1.00 92.06 300 LYS A O 1
ATOM 2520 N N . ILE A 1 301 ? 16.898 4.144 -29.846 1.00 91.44 301 ILE A N 1
ATOM 2521 C CA . ILE A 1 301 ? 18.112 3.328 -29.989 1.00 91.44 301 ILE A CA 1
ATOM 2522 C C . ILE A 1 301 ? 18.394 3.041 -31.470 1.00 91.44 301 ILE A C 1
ATOM 2524 O O . ILE A 1 301 ? 19.520 3.242 -31.931 1.00 91.44 301 ILE A O 1
ATOM 2528 N N . VAL A 1 302 ? 17.370 2.657 -32.238 1.00 89.44 302 VAL A N 1
ATOM 2529 C CA . VAL A 1 302 ? 17.488 2.437 -33.690 1.00 89.44 302 VAL A CA 1
ATOM 2530 C C . VAL A 1 302 ? 17.920 3.723 -34.404 1.00 89.44 302 VAL A C 1
ATOM 2532 O O . VAL A 1 302 ? 18.830 3.695 -35.228 1.00 89.44 302 VAL A O 1
ATOM 2535 N N . SER A 1 303 ? 17.387 4.884 -34.009 1.00 89.81 303 SER A N 1
ATOM 2536 C CA . SER A 1 303 ? 17.809 6.176 -34.567 1.00 89.81 303 SER A CA 1
ATOM 2537 C C . SER A 1 303 ? 19.292 6.495 -34.317 1.00 89.81 303 SER A C 1
ATOM 2539 O O . SER A 1 303 ? 19.940 7.117 -35.161 1.00 89.81 303 SER A O 1
ATOM 2541 N N . VAL A 1 304 ? 19.857 6.094 -33.170 1.00 88.50 304 VAL A N 1
ATOM 2542 C CA . VAL A 1 304 ? 21.302 6.243 -32.904 1.00 88.50 304 VAL A CA 1
ATOM 2543 C C . VAL A 1 304 ? 22.113 5.406 -33.886 1.00 88.50 304 VAL A C 1
ATOM 2545 O O . VAL A 1 304 ? 23.087 5.908 -34.446 1.00 88.50 304 VAL A O 1
ATOM 2548 N N . TYR A 1 305 ? 21.687 4.168 -34.127 1.00 89.75 305 TYR A N 1
ATOM 2549 C CA . TYR A 1 305 ? 22.326 3.278 -35.087 1.00 89.75 305 TYR A CA 1
ATOM 2550 C C . TYR A 1 305 ? 22.250 3.817 -36.523 1.00 89.75 305 TYR A C 1
ATOM 2552 O O . TYR A 1 305 ? 23.272 3.898 -37.205 1.00 89.75 305 TYR A O 1
ATOM 2560 N N . ASP A 1 306 ? 21.084 4.299 -36.955 1.00 87.00 306 ASP A N 1
ATOM 2561 C CA . ASP A 1 306 ? 20.904 4.872 -38.295 1.00 87.00 306 ASP A CA 1
ATOM 2562 C C . ASP A 1 306 ? 21.815 6.088 -38.544 1.00 87.00 306 ASP A C 1
ATOM 2564 O O . ASP A 1 306 ? 22.345 6.269 -39.644 1.00 87.00 306 ASP A O 1
ATOM 2568 N N . LYS A 1 307 ? 22.073 6.902 -37.510 1.00 88.44 307 LYS A N 1
ATOM 2569 C CA . LYS A 1 307 ? 22.978 8.065 -37.589 1.00 88.44 307 LYS A CA 1
ATOM 2570 C C . LYS A 1 307 ? 24.445 7.697 -37.818 1.00 88.44 307 LYS A C 1
ATOM 2572 O O . LYS A 1 307 ? 25.210 8.563 -38.241 1.00 88.44 307 LYS A O 1
ATOM 2577 N N . VAL A 1 308 ? 24.852 6.449 -37.573 1.00 84.75 308 VAL A N 1
ATOM 2578 C CA . VAL A 1 308 ? 26.214 5.972 -37.877 1.00 84.75 308 VAL A CA 1
ATOM 2579 C C . VAL A 1 308 ? 26.468 5.975 -39.389 1.00 84.75 308 VAL A C 1
ATOM 2581 O O . VAL A 1 308 ? 27.607 6.159 -39.827 1.00 84.75 308 VAL A O 1
ATOM 2584 N N . GLY A 1 309 ? 25.413 5.818 -40.200 1.00 77.06 309 GLY A N 1
ATOM 2585 C CA . GLY A 1 309 ? 25.500 5.823 -41.662 1.00 77.06 309 GLY A CA 1
ATOM 2586 C C . GLY A 1 309 ? 26.192 4.588 -42.249 1.00 77.06 309 GLY A C 1
ATOM 2587 O O . GLY A 1 309 ? 26.578 4.599 -43.417 1.00 77.06 309 GLY A O 1
ATOM 2588 N N . PHE A 1 310 ? 26.369 3.531 -41.451 1.00 81.75 310 PHE A N 1
ATOM 2589 C CA . PHE A 1 310 ? 26.941 2.255 -41.867 1.00 81.75 310 PHE A CA 1
ATOM 2590 C C . PHE A 1 310 ? 26.194 1.102 -41.188 1.00 81.75 310 PHE A C 1
ATOM 2592 O O . PHE A 1 310 ? 26.020 1.116 -39.971 1.00 81.75 310 PHE A O 1
ATOM 2599 N N . LYS A 1 311 ? 25.757 0.118 -41.984 1.00 80.62 311 LYS A N 1
ATOM 2600 C CA . LYS A 1 311 ? 24.968 -1.026 -41.515 1.00 80.62 311 LYS A CA 1
ATOM 2601 C C . LYS A 1 311 ? 25.836 -2.263 -41.324 1.00 80.62 311 LYS A C 1
ATOM 2603 O O . LYS A 1 311 ? 26.652 -2.609 -42.176 1.00 80.62 311 LYS A O 1
ATOM 2608 N N . PHE A 1 312 ? 25.618 -2.941 -40.209 1.00 84.06 312 PHE A N 1
ATOM 2609 C CA . PHE A 1 312 ? 26.275 -4.171 -39.808 1.00 84.06 312 PHE A CA 1
ATOM 2610 C C . PHE A 1 312 ? 25.219 -5.224 -39.496 1.00 84.06 312 PHE A C 1
ATOM 2612 O O . PHE A 1 312 ? 24.479 -5.109 -38.519 1.00 84.06 312 PHE A O 1
ATOM 2619 N N . TYR A 1 313 ? 25.221 -6.283 -40.301 1.00 79.50 313 TYR A N 1
ATOM 2620 C CA . TYR A 1 313 ? 24.149 -7.275 -40.349 1.00 79.50 313 TYR A CA 1
ATOM 2621 C C . TYR A 1 313 ? 23.794 -7.901 -38.992 1.00 79.50 313 TYR A C 1
ATOM 2623 O O . TYR A 1 313 ? 22.638 -8.241 -38.773 1.00 79.50 313 TYR A O 1
ATOM 2631 N N . LYS A 1 314 ? 24.751 -8.068 -38.065 1.00 82.38 314 LYS A N 1
ATOM 2632 C CA . LYS A 1 314 ? 24.442 -8.634 -36.739 1.00 82.38 314 LYS A CA 1
ATOM 2633 C C . LYS A 1 314 ? 23.567 -7.697 -35.915 1.00 82.38 314 LYS A C 1
ATOM 2635 O O . LYS A 1 314 ? 22.658 -8.164 -35.249 1.00 82.38 314 LYS A O 1
ATOM 2640 N N . VAL A 1 315 ? 23.827 -6.392 -35.978 1.00 87.06 315 VAL A N 1
ATOM 2641 C CA . VAL A 1 315 ? 22.998 -5.393 -35.295 1.00 87.06 315 VAL A CA 1
ATOM 2642 C C . VAL A 1 315 ? 21.632 -5.299 -35.972 1.00 87.06 315 VAL A C 1
ATOM 2644 O O . VAL A 1 315 ? 20.628 -5.273 -35.273 1.00 87.06 315 VAL A O 1
ATOM 2647 N N . ASP A 1 316 ? 21.579 -5.346 -37.307 1.00 86.56 316 ASP A N 1
ATOM 2648 C CA . ASP A 1 316 ? 20.309 -5.368 -38.050 1.00 86.56 316 ASP A CA 1
ATOM 2649 C C . ASP A 1 316 ? 19.426 -6.570 -37.652 1.00 86.56 316 ASP A C 1
ATOM 2651 O O . ASP A 1 316 ? 18.223 -6.417 -37.448 1.00 86.56 316 ASP A O 1
ATOM 2655 N N . LEU A 1 317 ? 20.017 -7.761 -37.488 1.00 87.12 317 LEU A N 1
ATOM 2656 C CA . LEU A 1 317 ? 19.297 -8.962 -37.043 1.00 87.12 317 LEU A CA 1
ATOM 2657 C C . LEU A 1 317 ? 18.750 -8.828 -35.616 1.00 87.12 317 LEU A C 1
ATOM 2659 O O . LEU A 1 317 ? 17.636 -9.273 -35.348 1.00 87.12 317 LEU A O 1
ATOM 2663 N N . GLU A 1 318 ? 19.508 -8.211 -34.708 1.00 89.06 318 GLU A N 1
ATOM 2664 C CA . GLU A 1 318 ? 19.059 -7.961 -33.335 1.00 89.06 318 GLU A CA 1
ATOM 2665 C C . GLU A 1 318 ? 17.945 -6.907 -33.275 1.00 89.06 318 GLU A C 1
ATOM 2667 O O . GLU A 1 318 ? 16.965 -7.092 -32.553 1.00 89.06 318 GLU A O 1
ATOM 2672 N N . ILE A 1 319 ? 18.034 -5.843 -34.085 1.00 89.44 319 ILE A N 1
ATOM 2673 C CA . ILE A 1 319 ? 16.954 -4.855 -34.236 1.00 89.44 319 ILE A CA 1
ATOM 2674 C C . ILE A 1 319 ? 15.671 -5.549 -34.705 1.00 89.44 319 ILE A C 1
ATOM 2676 O O . ILE A 1 319 ? 14.617 -5.354 -34.100 1.00 89.44 319 ILE A O 1
ATOM 2680 N N . GLU A 1 320 ? 15.752 -6.392 -35.738 1.00 87.81 320 GLU A N 1
ATOM 2681 C CA . GLU A 1 320 ? 14.582 -7.093 -36.275 1.00 87.81 320 GLU A CA 1
ATOM 2682 C C . GLU A 1 320 ? 14.013 -8.112 -35.272 1.00 87.81 320 GLU A C 1
ATOM 2684 O O . GLU A 1 320 ? 12.798 -8.257 -35.141 1.00 87.81 320 GLU A O 1
ATOM 2689 N N . ARG A 1 321 ? 14.872 -8.787 -34.496 1.00 88.69 321 ARG A N 1
ATOM 2690 C CA . ARG A 1 321 ? 14.452 -9.685 -33.409 1.00 88.69 321 ARG A CA 1
ATOM 2691 C C . ARG A 1 321 ? 13.645 -8.939 -32.346 1.00 88.69 321 ARG A C 1
ATOM 2693 O O . ARG A 1 321 ? 12.554 -9.385 -31.994 1.00 88.69 321 ARG A O 1
ATOM 2700 N N . VAL A 1 322 ? 14.153 -7.808 -31.855 1.00 86.94 322 VAL A N 1
ATOM 2701 C CA . VAL A 1 322 ? 13.475 -6.998 -30.827 1.00 86.94 322 VAL A CA 1
ATOM 2702 C C . VAL A 1 322 ? 12.194 -6.364 -31.373 1.00 86.94 322 VAL A C 1
ATOM 2704 O O . VAL A 1 322 ? 11.180 -6.341 -30.677 1.00 86.94 322 VAL A O 1
ATOM 2707 N N . LYS A 1 323 ? 12.190 -5.940 -32.641 1.00 85.75 323 LYS A N 1
ATOM 2708 C CA . LYS A 1 323 ? 10.993 -5.443 -33.328 1.00 85.75 323 LYS A CA 1
ATOM 2709 C C . LYS A 1 323 ? 9.881 -6.495 -33.392 1.00 85.75 323 LYS A C 1
ATOM 2711 O O . LYS A 1 323 ? 8.751 -6.209 -33.009 1.00 85.75 323 LYS A O 1
ATOM 2716 N N . ASN A 1 324 ? 10.210 -7.728 -33.780 1.00 83.25 324 ASN A N 1
ATOM 2717 C CA . ASN A 1 324 ? 9.248 -8.835 -33.796 1.00 83.25 324 ASN A CA 1
ATOM 2718 C C . ASN A 1 324 ? 8.687 -9.133 -32.395 1.00 83.25 324 ASN A C 1
ATOM 2720 O O . ASN A 1 324 ? 7.505 -9.443 -32.246 1.00 83.25 324 ASN A O 1
ATOM 2724 N N . LEU A 1 325 ? 9.512 -9.010 -31.347 1.00 82.00 325 LEU A N 1
ATOM 2725 C CA . LEU A 1 325 ? 9.047 -9.168 -29.968 1.00 82.00 325 LEU A CA 1
ATOM 2726 C C . LEU A 1 325 ? 8.054 -8.065 -29.572 1.00 82.00 325 LEU A C 1
ATOM 2728 O O . LEU A 1 325 ? 7.026 -8.382 -28.968 1.00 82.00 325 LEU A O 1
ATOM 2732 N N . LEU A 1 326 ? 8.325 -6.808 -29.943 1.00 80.31 326 LEU A N 1
ATOM 2733 C CA . LEU A 1 326 ? 7.425 -5.671 -29.710 1.00 80.31 326 LEU A CA 1
ATOM 2734 C C . LEU A 1 326 ? 6.076 -5.854 -30.418 1.00 80.31 326 LEU A C 1
ATOM 2736 O O . LEU A 1 326 ? 5.033 -5.618 -29.809 1.00 80.31 326 LEU A O 1
ATOM 2740 N N . GLU A 1 327 ? 6.090 -6.327 -31.667 1.00 78.00 327 GLU A N 1
ATOM 2741 C CA . GLU A 1 327 ? 4.880 -6.600 -32.458 1.00 78.00 327 GLU A CA 1
ATOM 2742 C C . GLU A 1 327 ? 4.070 -7.791 -31.913 1.00 78.00 327 GLU A C 1
ATOM 2744 O O . GLU A 1 327 ? 2.845 -7.813 -32.020 1.00 78.00 327 GLU A O 1
ATOM 2749 N N . SER A 1 328 ? 4.731 -8.764 -31.275 1.00 71.81 328 SER A N 1
ATOM 2750 C CA . SER A 1 328 ? 4.083 -9.952 -30.698 1.00 71.81 328 SER A CA 1
ATOM 2751 C C . SER A 1 328 ? 3.443 -9.746 -29.313 1.00 71.81 328 SER A C 1
ATOM 2753 O O . SER A 1 328 ? 2.871 -10.693 -28.774 1.00 71.81 328 SER A O 1
ATOM 2755 N N . CYS A 1 329 ? 3.526 -8.540 -28.728 1.00 59.44 329 CYS A N 1
ATOM 2756 C CA . CYS A 1 329 ? 3.072 -8.239 -27.359 1.00 59.44 329 CYS A CA 1
ATOM 2757 C C . CYS A 1 329 ? 3.617 -9.232 -26.310 1.00 59.44 329 CYS A C 1
ATOM 2759 O O . CYS A 1 329 ? 2.878 -9.728 -25.455 1.00 59.44 329 CYS A O 1
ATOM 2761 N N . ALA A 1 330 ? 4.913 -9.546 -26.393 1.00 61.59 330 ALA A N 1
ATOM 2762 C CA . ALA A 1 330 ? 5.597 -10.358 -25.392 1.00 61.59 330 ALA A CA 1
ATOM 2763 C C . ALA A 1 330 ? 5.626 -9.661 -24.014 1.00 61.59 330 ALA A C 1
ATOM 2765 O O . ALA A 1 330 ? 5.386 -8.463 -23.905 1.00 61.59 330 ALA A O 1
ATOM 2766 N N . ASP A 1 331 ? 5.923 -10.420 -22.957 1.00 73.88 331 ASP A N 1
ATOM 2767 C CA . ASP A 1 331 ? 6.048 -9.911 -21.584 1.00 73.88 331 ASP A CA 1
ATOM 2768 C C . ASP A 1 331 ? 6.925 -8.643 -21.508 1.00 73.88 331 ASP A C 1
ATOM 2770 O O . ASP A 1 331 ? 8.065 -8.644 -21.985 1.00 73.88 331 ASP A O 1
ATOM 2774 N N . ASN A 1 332 ? 6.397 -7.574 -20.901 1.00 74.62 332 ASN A N 1
ATOM 2775 C CA . ASN A 1 332 ? 7.056 -6.269 -20.808 1.00 74.62 332 ASN A CA 1
ATOM 2776 C C . ASN A 1 332 ? 8.412 -6.357 -20.091 1.00 74.62 332 ASN A C 1
ATOM 2778 O O . ASN A 1 332 ? 9.342 -5.658 -20.485 1.00 74.62 332 ASN A O 1
ATOM 2782 N N . GLU A 1 333 ? 8.558 -7.243 -19.100 1.00 75.81 333 GLU A N 1
ATOM 2783 C CA . GLU A 1 333 ? 9.830 -7.428 -18.384 1.00 75.81 333 GLU A CA 1
ATOM 2784 C C . GLU A 1 333 ? 10.899 -8.045 -19.300 1.00 75.81 333 GLU A C 1
ATOM 2786 O O . GLU A 1 333 ? 12.063 -7.634 -19.321 1.00 75.81 333 GLU A O 1
ATOM 2791 N N . LYS A 1 334 ? 10.489 -9.001 -20.139 1.00 80.31 334 LYS A N 1
ATOM 2792 C CA . LYS A 1 334 ? 11.370 -9.607 -21.138 1.00 80.31 334 LYS A CA 1
ATOM 2793 C C . LYS A 1 334 ? 11.740 -8.601 -22.231 1.00 80.31 334 LYS A C 1
ATOM 2795 O O . LYS A 1 334 ? 12.901 -8.541 -22.623 1.00 80.31 334 LYS A O 1
ATOM 2800 N N . LEU A 1 335 ? 10.779 -7.803 -22.699 1.00 84.25 335 LEU A N 1
ATOM 2801 C CA . LEU A 1 335 ? 11.008 -6.751 -23.695 1.00 84.25 335 LEU A CA 1
ATOM 2802 C C . LEU A 1 335 ? 11.989 -5.684 -23.203 1.00 84.25 335 LEU A C 1
ATOM 2804 O O . LEU A 1 335 ? 12.882 -5.285 -23.948 1.00 84.25 335 LEU A O 1
ATOM 2808 N N . GLU A 1 336 ? 11.864 -5.248 -21.950 1.00 85.50 336 GLU A N 1
ATOM 2809 C CA . GLU A 1 336 ? 12.762 -4.253 -21.361 1.00 85.50 336 GLU A CA 1
ATOM 2810 C C . GLU A 1 336 ? 14.216 -4.733 -21.321 1.00 85.50 336 GLU A C 1
ATOM 2812 O O . GLU A 1 336 ? 15.144 -3.984 -21.661 1.00 85.50 336 GLU A O 1
ATOM 2817 N N . LYS A 1 337 ? 14.416 -6.005 -20.963 1.00 87.94 337 LYS A N 1
ATOM 2818 C CA . LYS A 1 337 ? 15.735 -6.634 -20.963 1.00 87.94 337 LYS A CA 1
ATOM 2819 C C . LYS A 1 337 ? 16.336 -6.690 -22.369 1.00 87.94 337 LYS A C 1
ATOM 2821 O O . LYS A 1 337 ? 17.463 -6.243 -22.563 1.00 87.94 337 LYS A O 1
ATOM 2826 N N . GLU A 1 338 ? 15.573 -7.169 -23.347 1.00 89.19 338 GLU A N 1
ATOM 2827 C CA . GLU A 1 338 ? 16.025 -7.313 -24.738 1.00 89.19 338 GLU A CA 1
ATOM 2828 C C . GLU A 1 338 ? 16.347 -5.949 -25.383 1.00 89.19 338 GLU A C 1
ATOM 2830 O O . GLU A 1 338 ? 17.366 -5.801 -26.056 1.00 89.19 338 GLU A O 1
ATOM 2835 N N . ILE A 1 339 ? 15.545 -4.909 -25.113 1.00 90.44 339 ILE A N 1
ATOM 2836 C CA . ILE A 1 339 ? 15.824 -3.536 -25.573 1.00 90.44 339 ILE A CA 1
ATOM 2837 C C . ILE A 1 339 ? 17.112 -2.990 -24.942 1.00 90.44 339 ILE A C 1
ATOM 2839 O O . ILE A 1 339 ? 17.880 -2.298 -25.608 1.00 90.44 339 ILE A O 1
ATOM 2843 N N . SER A 1 340 ? 17.377 -3.302 -23.672 1.00 89.12 340 SER A N 1
ATOM 2844 C CA . SER A 1 340 ? 18.585 -2.842 -22.975 1.00 89.12 340 SER A CA 1
ATOM 2845 C C . SER A 1 340 ? 19.855 -3.558 -23.464 1.00 89.12 340 SER A C 1
ATOM 2847 O O . SER A 1 340 ? 20.914 -2.939 -23.584 1.00 89.12 340 SER A O 1
ATOM 2849 N N . GLU A 1 341 ? 19.760 -4.843 -23.810 1.00 91.88 341 GLU A N 1
ATOM 2850 C CA . GLU A 1 341 ? 20.850 -5.591 -24.455 1.00 91.88 341 GLU A CA 1
ATOM 2851 C C . GLU A 1 341 ? 21.146 -5.055 -25.869 1.00 91.88 341 GLU A C 1
ATOM 2853 O O . GLU A 1 341 ? 22.312 -4.847 -26.235 1.00 91.88 341 GLU A O 1
ATOM 2858 N N . LEU A 1 342 ? 20.098 -4.740 -26.640 1.00 93.00 342 LEU A N 1
ATOM 2859 C CA . LEU A 1 342 ? 20.222 -4.099 -27.950 1.00 93.00 342 LEU A CA 1
ATOM 2860 C C . LEU A 1 342 ? 20.875 -2.709 -27.848 1.00 93.00 342 LEU A C 1
ATOM 2862 O O . LEU A 1 342 ? 21.767 -2.387 -28.637 1.00 93.00 342 LEU A O 1
ATOM 2866 N N . GLU A 1 343 ? 20.487 -1.906 -26.853 1.00 93.62 343 GLU A N 1
ATOM 2867 C CA . GLU A 1 343 ? 21.085 -0.596 -26.566 1.00 93.62 343 GLU A CA 1
ATOM 2868 C C . GLU A 1 343 ? 22.596 -0.707 -26.341 1.00 93.62 343 GLU A C 1
ATOM 2870 O O . GLU A 1 343 ? 23.378 -0.001 -26.983 1.00 93.62 343 GLU A O 1
ATOM 2875 N N . SER A 1 344 ? 23.022 -1.636 -25.481 1.00 92.56 344 SER A N 1
ATOM 2876 C CA . SER A 1 344 ? 24.442 -1.875 -25.208 1.00 92.56 344 SER A CA 1
ATOM 2877 C C . SER A 1 344 ? 25.209 -2.281 -26.472 1.00 92.56 344 SER A C 1
ATOM 2879 O O . SER A 1 344 ? 26.301 -1.765 -26.740 1.00 92.56 344 SER A O 1
ATOM 2881 N N . THR A 1 345 ? 24.613 -3.149 -27.291 1.00 91.50 345 THR A N 1
ATOM 2882 C CA . THR A 1 345 ? 25.200 -3.628 -28.548 1.00 91.50 345 THR A CA 1
ATOM 2883 C C . THR A 1 345 ? 25.393 -2.489 -29.552 1.00 91.50 345 THR A C 1
ATOM 2885 O O . THR A 1 345 ? 26.490 -2.318 -30.091 1.00 91.50 345 THR A O 1
ATOM 2888 N N . ILE A 1 346 ? 24.365 -1.661 -29.765 1.00 91.88 346 ILE A N 1
ATOM 2889 C CA . ILE A 1 346 ? 24.415 -0.513 -30.683 1.00 91.88 346 ILE A CA 1
ATOM 2890 C C . ILE A 1 346 ? 25.405 0.544 -30.203 1.00 91.88 346 ILE A C 1
ATOM 2892 O O . ILE A 1 346 ? 26.175 1.068 -31.011 1.00 91.88 346 ILE A O 1
ATOM 2896 N N . LEU A 1 347 ? 25.426 0.852 -28.904 1.00 91.44 347 LEU A N 1
ATOM 2897 C CA . LEU A 1 347 ? 26.366 1.823 -28.341 1.00 91.44 347 LEU A CA 1
ATOM 2898 C C . LEU A 1 347 ? 27.814 1.361 -28.504 1.00 91.44 347 LEU A C 1
ATOM 2900 O O . LEU A 1 347 ? 28.670 2.148 -28.914 1.00 91.44 347 LEU A O 1
ATOM 2904 N N . THR A 1 348 ? 28.077 0.081 -28.237 1.00 91.25 348 THR A N 1
ATOM 2905 C CA . THR A 1 348 ? 29.405 -0.515 -28.401 1.00 91.25 348 THR A CA 1
ATOM 2906 C C . THR A 1 348 ? 29.833 -0.446 -29.860 1.00 91.25 348 THR A C 1
ATOM 2908 O O . THR A 1 348 ? 30.873 0.133 -30.164 1.00 91.25 348 THR A O 1
ATOM 2911 N N . PHE A 1 349 ? 28.993 -0.927 -30.780 1.00 92.00 349 PHE A N 1
ATOM 2912 C CA . PHE A 1 349 ? 29.256 -0.856 -32.216 1.00 92.00 349 PHE A CA 1
ATOM 2913 C C . PHE A 1 349 ? 29.528 0.578 -32.692 1.00 92.00 349 PHE A C 1
ATOM 2915 O O . PHE A 1 349 ? 30.522 0.830 -33.369 1.00 92.00 349 PHE A O 1
ATOM 2922 N N . THR A 1 350 ? 28.678 1.530 -32.300 1.00 89.94 350 THR A N 1
ATOM 2923 C CA . THR A 1 350 ? 28.795 2.944 -32.688 1.00 89.94 350 THR A CA 1
ATOM 2924 C C . THR A 1 350 ? 30.122 3.540 -32.229 1.00 89.94 350 THR A C 1
ATOM 2926 O O . THR A 1 350 ? 30.789 4.248 -32.988 1.00 89.94 350 THR A O 1
ATOM 2929 N N . ARG A 1 351 ? 30.527 3.236 -30.990 1.00 92.19 351 ARG A N 1
ATOM 2930 C CA . ARG A 1 351 ? 31.794 3.697 -30.422 1.00 92.19 351 ARG A CA 1
ATOM 2931 C C . ARG A 1 351 ? 32.985 3.115 -31.179 1.00 92.19 351 ARG A C 1
ATOM 2933 O O . ARG A 1 351 ? 33.830 3.880 -31.637 1.00 92.19 351 ARG A O 1
ATOM 2940 N N . GLU A 1 352 ? 33.026 1.794 -31.339 1.00 92.69 352 GLU A N 1
ATOM 2941 C CA . GLU A 1 352 ? 34.130 1.088 -32.003 1.00 92.69 352 GLU A CA 1
ATOM 2942 C C . GLU A 1 352 ? 34.271 1.508 -33.474 1.00 92.69 352 GLU A C 1
ATOM 2944 O O . GLU A 1 352 ? 35.374 1.806 -33.939 1.00 92.69 352 GLU A O 1
ATOM 2949 N N . PHE A 1 353 ? 33.151 1.626 -34.197 1.00 92.62 353 PHE A N 1
ATOM 2950 C CA . PHE A 1 353 ? 33.142 2.094 -35.581 1.00 92.62 353 PHE A CA 1
ATOM 2951 C C . PHE A 1 353 ? 33.639 3.537 -35.690 1.00 92.62 353 PHE A C 1
ATOM 2953 O O . PHE A 1 353 ? 34.481 3.836 -36.538 1.00 92.62 353 PHE A O 1
ATOM 2960 N N . SER A 1 354 ? 33.161 4.441 -34.825 1.00 91.06 354 SER A N 1
ATOM 2961 C CA . SER A 1 354 ? 33.617 5.834 -34.838 1.00 91.06 354 SER A CA 1
ATOM 2962 C C . SER A 1 354 ? 35.104 5.958 -34.515 1.00 91.06 354 SER A C 1
ATOM 2964 O O . SER A 1 354 ? 35.766 6.822 -35.093 1.00 91.06 354 SER A O 1
ATOM 2966 N N . GLU A 1 355 ? 35.621 5.158 -33.587 1.00 93.69 355 GLU A N 1
ATOM 2967 C CA . GLU A 1 355 ? 37.035 5.153 -33.221 1.00 93.69 355 GLU A CA 1
ATOM 2968 C C . GLU A 1 355 ? 37.894 4.670 -34.393 1.00 93.69 355 GLU A C 1
ATOM 2970 O O . GLU A 1 355 ? 38.779 5.393 -34.851 1.00 93.69 355 GLU A O 1
ATOM 2975 N N . CYS A 1 356 ? 37.576 3.500 -34.953 1.00 93.62 356 CYS A N 1
ATOM 2976 C CA . CYS A 1 356 ? 38.325 2.931 -36.072 1.00 93.62 356 CYS A CA 1
ATOM 2977 C C . CYS A 1 356 ? 38.240 3.814 -37.327 1.00 93.62 356 CYS A C 1
ATOM 2979 O O . CYS A 1 356 ? 39.230 3.982 -38.037 1.00 93.62 356 CYS A O 1
ATOM 2981 N N . LYS A 1 357 ? 37.090 4.453 -37.579 1.00 93.88 357 LYS A N 1
ATOM 2982 C CA . LYS A 1 357 ? 36.938 5.427 -38.668 1.00 93.88 357 LYS A CA 1
ATOM 2983 C C . LYS A 1 357 ? 37.859 6.634 -38.484 1.00 93.88 357 LYS A C 1
ATOM 2985 O O . LYS A 1 357 ? 38.534 7.016 -39.434 1.00 93.88 357 LYS A O 1
ATOM 2990 N N . LYS A 1 358 ? 37.938 7.201 -37.274 1.00 93.19 358 LYS A N 1
ATOM 2991 C CA . LYS A 1 358 ? 38.863 8.308 -36.971 1.00 93.19 358 LYS A CA 1
ATOM 2992 C C . LYS A 1 358 ? 40.319 7.894 -37.159 1.00 93.19 358 LYS A C 1
ATOM 2994 O O . LYS A 1 358 ? 41.085 8.654 -37.743 1.00 93.19 358 LYS A O 1
ATOM 2999 N N . LEU A 1 359 ? 40.690 6.694 -36.710 1.00 94.56 359 LEU A N 1
ATOM 3000 C CA . LEU A 1 359 ? 42.030 6.146 -36.923 1.00 94.56 359 LEU A CA 1
ATOM 3001 C C . LEU A 1 359 ? 42.337 6.000 -38.420 1.00 94.56 359 LEU A C 1
ATOM 3003 O O . LEU A 1 359 ? 43.394 6.436 -38.866 1.00 94.56 359 LEU A O 1
ATOM 3007 N N . LEU A 1 360 ? 41.402 5.471 -39.216 1.00 94.12 360 LEU A N 1
ATOM 3008 C CA . LEU A 1 360 ? 41.567 5.348 -40.667 1.00 94.12 360 LEU A CA 1
ATOM 3009 C C . LEU A 1 360 ? 41.722 6.717 -41.352 1.00 94.12 360 LEU A C 1
ATOM 3011 O O . LEU A 1 360 ? 42.599 6.882 -42.198 1.00 94.12 360 LEU A O 1
ATOM 3015 N N . GLU A 1 361 ? 40.899 7.700 -40.979 1.00 93.38 361 GLU A N 1
ATOM 3016 C CA . GLU A 1 361 ? 40.984 9.075 -41.492 1.00 93.38 361 GLU A CA 1
ATOM 3017 C C . GLU A 1 361 ? 42.319 9.735 -41.121 1.00 93.38 361 GLU A C 1
ATOM 3019 O O . GLU A 1 361 ? 42.926 10.420 -41.946 1.00 93.38 361 GLU A O 1
ATOM 3024 N N . ASN A 1 362 ? 42.799 9.512 -39.896 1.00 92.50 362 ASN A N 1
ATOM 3025 C CA . ASN A 1 362 ? 44.088 10.011 -39.435 1.00 92.50 362 ASN A CA 1
ATOM 3026 C C . ASN A 1 362 ? 45.251 9.364 -40.201 1.00 92.50 362 ASN A C 1
ATOM 3028 O O . ASN A 1 362 ? 46.145 10.061 -40.677 1.00 92.50 362 ASN A O 1
ATOM 3032 N N . PHE A 1 363 ? 45.186 8.048 -40.416 1.00 90.75 363 PHE A N 1
ATOM 3033 C CA . PHE A 1 363 ? 46.152 7.304 -41.223 1.00 90.75 363 PHE A CA 1
ATOM 3034 C C . PHE A 1 363 ? 46.206 7.816 -42.665 1.00 90.75 363 PHE A C 1
ATOM 3036 O O . PHE A 1 363 ? 47.284 8.010 -43.220 1.00 90.75 363 PHE A O 1
ATOM 3043 N N . GLU A 1 364 ? 45.051 8.104 -43.273 1.00 90.94 364 GLU A N 1
ATOM 3044 C CA . GLU A 1 364 ? 44.984 8.678 -44.620 1.00 90.94 364 GLU A CA 1
ATOM 3045 C C . GLU A 1 364 ? 45.662 10.053 -44.697 1.00 90.94 364 GLU A C 1
ATOM 3047 O O . GLU A 1 364 ? 46.394 10.337 -45.650 1.00 90.94 364 GLU A O 1
ATOM 3052 N N . ARG A 1 365 ? 45.432 10.915 -43.697 1.00 89.69 365 ARG A N 1
ATOM 3053 C CA . ARG A 1 365 ? 46.072 12.237 -43.621 1.00 89.69 365 ARG A CA 1
ATOM 3054 C C . ARG A 1 365 ? 47.577 12.112 -43.437 1.00 89.69 365 ARG A C 1
ATOM 3056 O O . ARG A 1 365 ? 48.314 12.773 -44.163 1.00 89.69 365 ARG A O 1
ATOM 3063 N N . PHE A 1 366 ? 48.016 11.225 -42.547 1.00 88.62 366 PHE A N 1
ATOM 3064 C CA . PHE A 1 366 ? 49.427 10.914 -42.353 1.00 88.62 366 PHE A CA 1
ATOM 3065 C C . PHE A 1 366 ? 50.085 10.481 -43.673 1.00 88.62 366 PHE A C 1
ATOM 3067 O O . PHE A 1 366 ? 51.116 11.032 -44.049 1.00 88.62 366 PHE A O 1
ATOM 3074 N N . LEU A 1 367 ? 49.473 9.558 -44.430 1.00 85.12 367 LEU A N 1
ATOM 3075 C CA . LEU A 1 367 ? 50.028 9.096 -45.709 1.00 85.12 367 LEU A CA 1
ATOM 3076 C C . LEU A 1 367 ? 50.139 10.228 -46.743 1.00 85.12 367 LEU A C 1
ATOM 3078 O O . LEU A 1 367 ? 51.146 10.321 -47.452 1.00 85.12 367 LEU A O 1
ATOM 3082 N N . LYS A 1 368 ? 49.132 11.110 -46.820 1.00 86.00 368 LYS A N 1
ATOM 3083 C CA . LYS A 1 368 ? 49.162 12.297 -47.694 1.00 86.00 368 LYS A CA 1
ATOM 3084 C C . LYS A 1 368 ? 50.288 13.252 -47.297 1.00 86.00 368 LYS A C 1
ATOM 3086 O O . LYS A 1 368 ? 51.037 13.703 -48.164 1.00 86.00 368 LYS A O 1
ATOM 3091 N N . GLU A 1 369 ? 50.440 13.524 -46.006 1.00 85.50 369 GLU A N 1
ATOM 3092 C CA . GLU A 1 369 ? 51.434 14.473 -45.506 1.00 85.50 369 GLU A CA 1
ATOM 3093 C C . GLU A 1 369 ? 52.863 13.925 -45.607 1.00 85.50 369 GLU A C 1
ATOM 3095 O O . GLU A 1 369 ? 53.771 14.634 -46.048 1.00 85.50 369 GLU A O 1
ATOM 3100 N N . ALA A 1 370 ? 53.058 12.637 -45.318 1.00 80.25 370 ALA A N 1
ATOM 3101 C CA . ALA A 1 370 ? 54.330 11.946 -45.509 1.00 80.25 370 ALA A CA 1
ATOM 3102 C C . ALA A 1 370 ? 54.791 12.022 -46.973 1.00 80.25 370 ALA A C 1
ATOM 3104 O O . ALA A 1 370 ? 55.957 12.323 -47.243 1.00 80.25 370 ALA A O 1
ATOM 3105 N N . LYS A 1 371 ? 53.870 11.827 -47.930 1.00 78.44 371 LYS A N 1
ATOM 3106 C CA . LYS A 1 371 ? 54.150 11.961 -49.369 1.00 78.44 371 LYS A CA 1
ATOM 3107 C C . LYS A 1 371 ? 54.575 13.381 -49.750 1.00 78.44 371 LYS A C 1
ATOM 3109 O O . LYS A 1 371 ? 55.497 13.543 -50.549 1.00 78.44 371 LYS A O 1
ATOM 3114 N N . ASN A 1 372 ? 53.943 14.396 -49.162 1.00 79.19 372 ASN A N 1
ATOM 3115 C CA . ASN A 1 372 ? 54.249 15.802 -49.429 1.00 79.19 372 ASN A CA 1
ATOM 3116 C C . ASN A 1 372 ? 55.605 16.232 -48.848 1.00 79.19 372 ASN A C 1
ATOM 3118 O O . ASN A 1 372 ? 56.405 16.858 -49.547 1.00 79.19 372 ASN A O 1
ATOM 3122 N N . ARG A 1 373 ? 55.871 15.905 -47.575 1.00 77.25 373 ARG A N 1
ATOM 3123 C CA . ARG A 1 373 ? 57.047 16.400 -46.840 1.00 77.25 373 ARG A CA 1
ATOM 3124 C C . ARG A 1 373 ? 58.329 15.649 -47.173 1.00 77.25 373 ARG A C 1
ATOM 3126 O O . ARG A 1 373 ? 59.388 16.267 -47.253 1.00 77.25 373 ARG A O 1
ATOM 3133 N N . LEU A 1 374 ? 58.254 14.333 -47.370 1.00 71.19 374 LEU A N 1
ATOM 3134 C CA . LEU A 1 374 ? 59.460 13.518 -47.512 1.00 71.19 374 LEU A CA 1
ATOM 3135 C C . LEU A 1 374 ? 59.986 13.489 -48.948 1.00 71.19 374 LEU A C 1
ATOM 3137 O O . LEU A 1 374 ? 61.176 13.254 -49.122 1.00 71.19 374 LEU A O 1
ATOM 3141 N N . LYS A 1 375 ? 59.152 13.728 -49.976 1.00 62.78 375 LYS A N 1
ATOM 3142 C CA . LYS A 1 375 ? 59.493 13.654 -51.423 1.00 62.78 375 LYS A CA 1
ATOM 3143 C C . LYS A 1 375 ? 60.192 12.359 -51.885 1.00 62.78 375 LYS A C 1
ATOM 3145 O O . LYS A 1 375 ? 60.494 12.212 -53.066 1.00 62.78 375 LYS A O 1
ATOM 3150 N N . VAL A 1 376 ? 60.442 11.415 -50.981 1.00 56.59 376 VAL A N 1
ATOM 3151 C CA . VAL A 1 376 ? 60.887 10.055 -51.255 1.00 56.59 376 VAL A CA 1
ATOM 3152 C C . VAL A 1 376 ? 59.723 9.339 -51.925 1.00 56.59 376 VAL A C 1
ATOM 3154 O O . VAL A 1 376 ? 58.575 9.491 -51.505 1.00 56.59 376 VAL A O 1
ATOM 3157 N N . GLY A 1 377 ? 60.011 8.542 -52.955 1.00 54.47 377 GLY A N 1
ATOM 3158 C CA . GLY A 1 377 ? 59.067 7.561 -53.477 1.00 54.47 377 GLY A CA 1
ATOM 3159 C C . GLY A 1 377 ? 58.797 6.499 -52.415 1.00 54.47 377 GLY A C 1
ATOM 3160 O O . GLY A 1 377 ? 59.320 5.395 -52.511 1.00 54.47 377 GLY A O 1
ATOM 3161 N N . LEU A 1 378 ? 58.018 6.846 -51.383 1.00 55.56 378 LEU A N 1
ATOM 3162 C CA . LEU A 1 378 ? 57.284 5.901 -50.552 1.00 55.56 378 LEU A CA 1
ATOM 3163 C C . LEU A 1 378 ? 56.682 4.914 -51.546 1.00 55.56 378 LEU A C 1
ATOM 3165 O O . LEU A 1 378 ? 55.907 5.347 -52.399 1.00 55.56 378 LEU A O 1
ATOM 3169 N N . SER A 1 379 ? 57.125 3.654 -51.537 1.00 56.16 379 SER A N 1
ATOM 3170 C CA . SER A 1 379 ? 56.692 2.662 -52.522 1.00 56.16 379 SER A CA 1
ATOM 3171 C C . SER A 1 379 ? 55.167 2.655 -52.535 1.00 56.16 379 SER A C 1
ATOM 3173 O O . SER A 1 379 ? 54.565 2.137 -51.591 1.00 56.16 379 SER A O 1
ATOM 3175 N N . SER A 1 380 ? 54.555 3.287 -53.543 1.00 60.09 380 SER A N 1
ATOM 3176 C CA . SER A 1 380 ? 53.136 3.666 -53.488 1.00 60.09 380 SER A CA 1
ATOM 3177 C C . SER A 1 380 ? 52.273 2.448 -53.183 1.00 60.09 380 SER A C 1
ATOM 3179 O O . SER A 1 380 ? 51.378 2.495 -52.355 1.00 60.09 380 SER A O 1
ATOM 3181 N N . ASN A 1 381 ? 52.675 1.298 -53.717 1.00 69.38 381 ASN A N 1
ATOM 3182 C CA . ASN A 1 381 ? 51.946 0.048 -53.602 1.00 69.38 381 ASN A CA 1
ATOM 3183 C C . ASN A 1 381 ? 51.878 -0.533 -52.174 1.00 69.38 381 ASN A C 1
ATOM 3185 O O . ASN A 1 381 ? 50.894 -1.197 -51.862 1.00 69.38 381 ASN A O 1
ATOM 3189 N N . LEU A 1 382 ? 52.879 -0.321 -51.304 1.00 79.12 382 LEU A N 1
ATOM 3190 C CA . LEU A 1 382 ? 52.896 -0.947 -49.969 1.00 79.12 382 LEU A CA 1
ATOM 3191 C C . LEU A 1 382 ? 51.970 -0.220 -48.988 1.00 79.12 382 LEU A C 1
ATOM 3193 O O . LEU A 1 382 ? 51.125 -0.844 -48.351 1.00 79.12 382 LEU A O 1
ATOM 3197 N N . PHE A 1 383 ? 52.096 1.103 -48.882 1.00 83.94 383 PHE A N 1
ATOM 3198 C CA . PHE A 1 383 ? 51.288 1.877 -47.936 1.00 83.94 383 PHE A CA 1
ATOM 3199 C C . PHE A 1 383 ? 49.837 2.027 -48.396 1.00 83.94 383 PHE A C 1
ATOM 3201 O O . PHE A 1 383 ? 48.932 1.971 -47.562 1.00 83.94 383 PHE A O 1
ATOM 3208 N N . ASP A 1 384 ? 49.602 2.095 -49.711 1.00 82.06 384 ASP A N 1
ATOM 3209 C CA . ASP A 1 384 ? 48.250 2.021 -50.270 1.00 82.06 384 ASP A CA 1
ATOM 3210 C C . ASP A 1 384 ? 47.600 0.660 -49.949 1.00 82.06 384 ASP A C 1
ATOM 3212 O O . ASP A 1 384 ? 46.406 0.600 -49.647 1.00 82.06 384 ASP A O 1
ATOM 3216 N N . SER A 1 385 ? 48.381 -0.432 -49.929 1.00 88.00 385 SER A N 1
ATOM 3217 C CA . SER A 1 385 ? 47.898 -1.753 -49.502 1.00 88.00 385 SER A CA 1
ATOM 3218 C C . SER A 1 385 ? 47.538 -1.795 -48.014 1.00 88.00 385 SER A C 1
ATOM 3220 O O . SER A 1 385 ? 46.540 -2.423 -47.659 1.00 88.00 385 SER A O 1
ATOM 3222 N N . TYR A 1 386 ? 48.301 -1.129 -47.140 1.00 91.81 386 TYR A N 1
ATOM 3223 C CA . TYR A 1 386 ? 47.979 -1.037 -45.708 1.00 91.81 386 TYR A CA 1
ATOM 3224 C C . TYR A 1 386 ? 46.685 -0.260 -45.467 1.00 91.81 386 TYR A C 1
ATOM 3226 O O . TYR A 1 386 ? 45.796 -0.749 -44.771 1.00 91.81 386 TYR A O 1
ATOM 3234 N N . TYR A 1 387 ? 46.530 0.906 -46.102 1.00 91.06 387 TYR A N 1
ATOM 3235 C CA . TYR A 1 387 ? 45.290 1.679 -46.018 1.00 91.06 387 TYR A CA 1
ATOM 3236 C C . TYR A 1 387 ? 44.092 0.890 -46.561 1.00 91.06 387 TYR A C 1
ATOM 3238 O O . TYR A 1 387 ? 43.038 0.855 -45.926 1.00 91.06 387 TYR A O 1
ATOM 3246 N N . LYS A 1 388 ? 44.253 0.205 -47.702 1.00 92.75 388 LYS A N 1
ATOM 3247 C CA . LYS A 1 388 ? 43.201 -0.642 -48.278 1.00 92.75 388 LYS A CA 1
ATOM 3248 C C . LYS A 1 388 ? 42.783 -1.760 -47.320 1.00 92.75 388 LYS A C 1
ATOM 3250 O O . LYS A 1 388 ? 41.589 -1.960 -47.125 1.00 92.75 388 LYS A O 1
ATOM 3255 N N . ASN A 1 389 ? 43.739 -2.441 -46.692 1.00 94.69 389 ASN A N 1
ATOM 3256 C CA . ASN A 1 389 ? 43.452 -3.507 -45.735 1.00 94.69 389 ASN A CA 1
ATOM 3257 C C . ASN A 1 389 ? 42.735 -2.984 -44.476 1.00 94.69 389 ASN A C 1
ATOM 3259 O O . ASN A 1 389 ? 41.736 -3.564 -44.061 1.00 94.69 389 ASN A O 1
ATOM 3263 N N . LEU A 1 390 ? 43.174 -1.852 -43.911 1.00 94.81 390 LEU A N 1
ATOM 3264 C CA . LEU A 1 390 ? 42.471 -1.210 -42.792 1.00 94.81 390 LEU A CA 1
ATOM 3265 C C . LEU A 1 390 ? 41.045 -0.805 -43.180 1.00 94.81 390 LEU A C 1
ATOM 3267 O O . LEU A 1 390 ? 40.101 -1.025 -42.425 1.00 94.81 390 LEU A O 1
ATOM 3271 N N . LYS A 1 391 ? 40.866 -0.256 -44.382 1.00 94.12 391 LYS A N 1
ATOM 3272 C CA . LYS A 1 391 ? 39.549 0.098 -44.914 1.00 94.12 391 LYS A CA 1
ATOM 3273 C C . LYS A 1 391 ? 38.640 -1.129 -45.041 1.00 94.12 391 LYS A C 1
ATOM 3275 O O . LYS A 1 391 ? 37.480 -1.060 -44.645 1.00 94.12 391 LYS A O 1
ATOM 3280 N N . GLU A 1 392 ? 39.158 -2.248 -45.544 1.00 93.25 392 GLU A N 1
ATOM 3281 C CA . GLU A 1 392 ? 38.428 -3.521 -45.612 1.00 93.25 392 GLU A CA 1
ATOM 3282 C C . GLU A 1 392 ? 38.026 -4.021 -44.217 1.00 93.25 392 GLU A C 1
ATOM 3284 O O . GLU A 1 392 ? 36.865 -4.373 -44.023 1.00 93.25 392 GLU A O 1
ATOM 3289 N N . LEU A 1 393 ? 38.930 -3.969 -43.232 1.00 93.06 393 LEU A N 1
ATOM 3290 C CA . LEU A 1 393 ? 38.654 -4.389 -41.851 1.00 93.06 393 LEU A CA 1
ATOM 3291 C C . LEU A 1 393 ? 37.601 -3.516 -41.153 1.00 93.06 393 LEU A C 1
ATOM 3293 O O . LEU A 1 393 ? 36.745 -4.038 -40.431 1.00 93.06 393 LEU A O 1
ATOM 3297 N N . LEU A 1 394 ? 37.628 -2.200 -41.399 1.00 90.88 394 LEU A N 1
ATOM 3298 C CA . LEU A 1 394 ? 36.618 -1.265 -40.901 1.00 90.88 394 LEU A CA 1
ATOM 3299 C C . LEU A 1 394 ? 35.233 -1.615 -41.459 1.00 90.88 394 LEU A C 1
ATOM 3301 O O . LEU A 1 394 ? 34.272 -1.720 -40.698 1.00 90.88 394 LEU A O 1
ATOM 3305 N N . TYR A 1 395 ? 35.127 -1.838 -42.772 1.00 87.56 395 TYR A N 1
ATOM 3306 C CA . TYR A 1 395 ? 33.851 -2.179 -43.409 1.00 87.56 395 TYR A CA 1
ATOM 3307 C C . TYR A 1 395 ? 33.405 -3.620 -43.148 1.00 87.56 395 TYR A C 1
ATOM 3309 O O . TYR A 1 395 ? 32.210 -3.895 -43.164 1.00 87.56 395 TYR A O 1
ATOM 3317 N N . SER A 1 396 ? 34.314 -4.540 -42.824 1.00 86.69 396 SER A N 1
ATOM 3318 C CA . SER A 1 396 ? 33.935 -5.854 -42.296 1.00 86.69 396 SER A CA 1
ATOM 3319 C C . SER A 1 396 ? 33.555 -5.816 -40.810 1.00 86.69 396 SER A C 1
ATOM 3321 O O . SER A 1 396 ? 33.215 -6.857 -40.252 1.00 86.69 396 SER A O 1
ATOM 3323 N N . SER A 1 397 ? 33.620 -4.644 -40.160 1.00 87.06 397 SER A N 1
ATOM 3324 C CA . SER A 1 397 ? 33.367 -4.452 -38.722 1.00 87.06 397 SER A CA 1
ATOM 3325 C C . SER A 1 397 ? 34.232 -5.346 -37.823 1.00 87.06 397 SER A C 1
ATOM 3327 O O . SER A 1 397 ? 33.793 -5.795 -36.767 1.00 87.06 397 SER A O 1
ATOM 3329 N N . ASN A 1 398 ? 35.469 -5.631 -38.247 1.00 90.19 398 ASN A N 1
ATOM 3330 C CA . ASN A 1 398 ? 36.431 -6.403 -37.462 1.00 90.19 398 ASN A CA 1
ATOM 3331 C C . ASN A 1 398 ? 37.358 -5.439 -36.710 1.00 90.19 398 ASN A C 1
ATOM 3333 O O . ASN A 1 398 ? 38.509 -5.232 -37.095 1.00 90.19 398 ASN A O 1
ATOM 3337 N N . PHE A 1 399 ? 36.810 -4.784 -35.683 1.00 92.69 399 PHE A N 1
ATOM 3338 C CA . PHE A 1 399 ? 37.467 -3.673 -34.987 1.00 92.69 399 PHE A CA 1
ATOM 3339 C C . PHE A 1 399 ? 38.724 -4.097 -34.220 1.00 92.69 399 PHE A C 1
ATOM 3341 O O . PHE A 1 399 ? 39.710 -3.362 -34.219 1.00 92.69 399 PHE A O 1
ATOM 3348 N N . ASP A 1 400 ? 38.731 -5.295 -33.635 1.00 92.88 400 ASP A N 1
ATOM 3349 C CA . ASP A 1 400 ? 39.896 -5.810 -32.908 1.00 92.88 400 ASP A CA 1
ATOM 3350 C C . ASP A 1 400 ? 41.084 -6.041 -33.849 1.00 92.88 400 ASP A C 1
ATOM 3352 O O . ASP A 1 400 ? 42.194 -5.562 -33.600 1.00 92.88 400 ASP A O 1
ATOM 3356 N N . GLU A 1 401 ? 40.845 -6.713 -34.979 1.00 94.12 401 GLU A N 1
ATOM 3357 C CA . GLU A 1 401 ? 41.885 -6.917 -35.987 1.00 94.12 401 GLU A CA 1
ATOM 3358 C C . GLU A 1 401 ? 42.276 -5.586 -36.642 1.00 94.12 401 GLU A C 1
ATOM 3360 O O . GLU A 1 401 ? 43.459 -5.360 -36.879 1.00 94.12 401 GLU A O 1
ATOM 3365 N N . PHE A 1 402 ? 41.331 -4.662 -36.867 1.00 96.69 402 PHE A N 1
ATOM 3366 C CA . PHE A 1 402 ? 41.635 -3.309 -37.346 1.00 96.69 402 PHE A CA 1
ATOM 3367 C C . PHE A 1 402 ? 42.637 -2.606 -36.425 1.00 96.69 402 PHE A C 1
ATOM 3369 O O . PHE A 1 402 ? 43.671 -2.135 -36.896 1.00 96.69 402 PHE A O 1
ATOM 3376 N N . LYS A 1 403 ? 42.361 -2.549 -35.115 1.00 95.19 403 LYS A N 1
ATOM 3377 C CA . LYS A 1 403 ? 43.211 -1.863 -34.126 1.00 95.19 403 LYS A CA 1
ATOM 3378 C C . LYS A 1 403 ? 44.596 -2.499 -34.048 1.00 95.19 403 LYS A C 1
ATOM 3380 O O . LYS A 1 403 ? 45.603 -1.792 -34.023 1.00 95.19 403 LYS A O 1
ATOM 3385 N N . LYS A 1 404 ? 44.658 -3.831 -34.091 1.00 95.94 404 LYS A N 1
ATOM 3386 C CA . LYS A 1 404 ? 45.920 -4.573 -34.141 1.00 95.94 404 LYS A CA 1
ATOM 3387 C C . LYS A 1 404 ? 46.728 -4.236 -35.398 1.00 95.94 404 LYS A C 1
ATOM 3389 O O . LYS A 1 404 ? 47.891 -3.849 -35.294 1.00 95.94 404 LYS A O 1
ATOM 3394 N N . ARG A 1 405 ? 46.108 -4.326 -36.580 1.00 93.81 405 ARG A N 1
ATOM 3395 C CA . ARG A 1 405 ? 46.760 -4.023 -37.865 1.00 93.81 405 ARG A CA 1
ATOM 3396 C C . ARG A 1 405 ? 47.171 -2.568 -37.982 1.00 93.81 405 ARG A C 1
ATOM 3398 O O . ARG A 1 405 ? 48.222 -2.286 -38.542 1.00 93.81 405 ARG A O 1
ATOM 3405 N N . TYR A 1 406 ? 46.393 -1.653 -37.418 1.00 93.19 406 TYR A N 1
ATOM 3406 C CA . TYR A 1 406 ? 46.717 -0.233 -37.395 1.00 93.19 406 TYR A CA 1
ATOM 3407 C C . TYR A 1 406 ? 48.066 0.019 -36.707 1.00 93.19 406 TYR A C 1
ATOM 3409 O O . TYR A 1 406 ? 48.936 0.666 -37.289 1.00 93.19 406 TYR A O 1
ATOM 3417 N N . ILE A 1 407 ? 48.279 -0.566 -35.523 1.00 92.31 407 ILE A N 1
ATOM 3418 C CA . ILE A 1 407 ? 49.544 -0.454 -34.779 1.00 92.31 407 ILE A CA 1
ATOM 3419 C C . ILE A 1 407 ? 50.689 -1.141 -35.538 1.00 92.31 407 ILE A C 1
ATOM 3421 O O . ILE A 1 407 ? 51.782 -0.585 -35.655 1.00 92.31 407 ILE A O 1
ATOM 3425 N N . GLU A 1 408 ? 50.450 -2.337 -36.091 1.00 92.38 408 GLU A N 1
ATOM 3426 C CA . GLU A 1 408 ? 51.448 -3.052 -36.901 1.00 92.38 408 GLU A CA 1
ATOM 3427 C C . GLU A 1 408 ? 51.903 -2.217 -38.107 1.00 92.38 408 GLU A C 1
ATOM 3429 O O . GLU A 1 408 ? 53.104 -2.086 -38.357 1.00 92.38 408 GLU A O 1
ATOM 3434 N N . TYR A 1 409 ? 50.963 -1.608 -38.833 1.00 91.69 409 TYR A N 1
ATOM 3435 C CA . TYR A 1 409 ? 51.261 -0.783 -39.999 1.00 91.69 409 TYR A CA 1
ATOM 3436 C C . TYR A 1 409 ? 51.931 0.536 -39.619 1.00 91.69 409 TYR A C 1
ATOM 3438 O O . TYR A 1 409 ? 52.869 0.940 -40.304 1.00 91.69 409 TYR A O 1
ATOM 3446 N N . GLN A 1 410 ? 51.531 1.173 -38.516 1.00 88.81 410 GLN A N 1
ATOM 3447 C CA . GLN A 1 410 ? 52.214 2.351 -37.978 1.00 88.81 410 GLN A CA 1
ATOM 3448 C C . GLN A 1 410 ? 53.701 2.055 -37.709 1.00 88.81 410 GLN A C 1
ATOM 3450 O O . GLN A 1 410 ? 54.574 2.787 -38.183 1.00 88.81 410 GLN A O 1
ATOM 3455 N N . ASN A 1 411 ? 53.999 0.949 -37.019 1.00 87.38 411 ASN A N 1
ATOM 3456 C CA . ASN A 1 411 ? 55.372 0.536 -36.716 1.00 87.38 411 ASN A CA 1
ATOM 3457 C C . ASN A 1 411 ? 56.158 0.187 -37.987 1.00 87.38 411 ASN A C 1
ATOM 3459 O O . ASN A 1 411 ? 57.281 0.655 -38.173 1.00 87.38 411 ASN A O 1
ATOM 3463 N N . ALA A 1 412 ? 55.550 -0.573 -38.904 1.00 86.06 412 ALA A N 1
ATOM 3464 C CA . ALA A 1 412 ? 56.185 -0.956 -40.163 1.00 86.06 412 ALA A CA 1
ATOM 3465 C C . ALA A 1 412 ? 56.520 0.258 -41.046 1.00 86.06 412 ALA A C 1
ATOM 3467 O O . ALA A 1 412 ? 57.570 0.278 -41.692 1.00 86.06 412 ALA A O 1
ATOM 3468 N N . ILE A 1 413 ? 55.653 1.279 -41.071 1.00 84.19 413 ILE A N 1
ATOM 3469 C CA . ILE A 1 413 ? 55.917 2.528 -41.793 1.00 84.19 413 ILE A CA 1
ATOM 3470 C C . ILE A 1 413 ? 57.065 3.300 -41.139 1.00 84.19 413 ILE A C 1
ATOM 3472 O O . ILE A 1 413 ? 57.955 3.764 -41.855 1.00 84.19 413 ILE A O 1
ATOM 3476 N N . SER A 1 414 ? 57.067 3.415 -39.808 1.00 81.81 414 SER A N 1
ATOM 3477 C CA . SER A 1 414 ? 58.132 4.098 -39.059 1.00 81.81 414 SER A CA 1
ATOM 3478 C C . SER A 1 414 ? 59.498 3.479 -39.361 1.00 81.81 414 SER A C 1
ATOM 3480 O O . SER A 1 414 ? 60.423 4.168 -39.800 1.00 81.81 414 SER A O 1
ATOM 3482 N N . ASP A 1 415 ? 59.590 2.151 -39.261 1.00 81.88 415 ASP A N 1
ATOM 3483 C CA . ASP A 1 415 ? 60.809 1.398 -39.544 1.00 81.88 415 ASP A CA 1
ATOM 3484 C C . ASP A 1 415 ? 61.269 1.550 -40.998 1.00 81.88 415 ASP A C 1
ATOM 3486 O O . ASP A 1 415 ? 62.462 1.735 -41.262 1.00 81.88 415 ASP A O 1
ATOM 3490 N N . ALA A 1 416 ? 60.342 1.475 -41.959 1.00 78.81 416 ALA A N 1
ATOM 3491 C CA . ALA A 1 416 ? 60.655 1.619 -43.378 1.00 78.81 416 ALA A CA 1
ATOM 3492 C C . ALA A 1 416 ? 61.188 3.025 -43.702 1.00 78.81 416 ALA A C 1
ATOM 3494 O O . ALA A 1 416 ? 62.199 3.167 -44.401 1.00 78.81 416 ALA A O 1
ATOM 3495 N N . LEU A 1 417 ? 60.554 4.063 -43.154 1.00 77.50 417 LEU A N 1
ATOM 3496 C CA . LEU A 1 417 ? 60.958 5.453 -43.347 1.00 77.50 417 LEU A CA 1
ATOM 3497 C C . LEU A 1 417 ? 62.317 5.749 -42.700 1.00 77.50 417 LEU A C 1
ATOM 3499 O O . LEU A 1 417 ? 63.205 6.291 -43.366 1.00 77.50 417 LEU A O 1
ATOM 3503 N N . LEU A 1 418 ? 62.541 5.320 -41.455 1.00 76.31 418 LEU A N 1
ATOM 3504 C CA . LEU A 1 418 ? 63.818 5.505 -40.758 1.00 76.31 418 LEU A CA 1
ATOM 3505 C C . LEU A 1 418 ? 64.976 4.768 -41.450 1.00 76.31 418 LEU A C 1
ATOM 3507 O O . LEU A 1 418 ? 66.058 5.344 -41.623 1.00 76.31 418 LEU A O 1
ATOM 3511 N N . LYS A 1 419 ? 64.755 3.535 -41.930 1.00 74.75 419 LYS A N 1
ATOM 3512 C CA . LYS A 1 419 ? 65.753 2.793 -42.720 1.00 74.75 419 LYS A CA 1
ATOM 3513 C C . LYS A 1 419 ? 66.095 3.516 -44.022 1.00 74.75 419 LYS A C 1
ATOM 3515 O O . LYS A 1 419 ? 67.275 3.680 -44.318 1.00 74.75 419 LYS A O 1
ATOM 3520 N N . SER A 1 420 ? 65.097 4.015 -44.756 1.00 65.94 420 SER A N 1
ATOM 3521 C CA . SER A 1 420 ? 65.323 4.736 -46.019 1.00 65.94 420 SER A CA 1
ATOM 3522 C C . SER A 1 420 ? 66.121 6.039 -45.840 1.00 65.94 420 SER A C 1
ATOM 3524 O O . SER A 1 420 ? 66.992 6.349 -46.652 1.00 65.94 420 SER A O 1
ATOM 3526 N N . SER A 1 421 ? 65.911 6.761 -44.731 1.00 63.75 421 SER A N 1
ATOM 3527 C CA . SER A 1 421 ? 66.630 8.010 -44.426 1.00 63.75 421 SER A CA 1
ATOM 3528 C C . SER A 1 421 ? 68.126 7.817 -44.131 1.00 63.75 421 SER A C 1
ATOM 3530 O O . SER A 1 421 ? 68.921 8.740 -44.324 1.00 63.75 421 SER A O 1
ATOM 3532 N N . SER A 1 422 ? 68.523 6.608 -43.711 1.00 59.41 422 SER A N 1
ATOM 3533 C CA . SER A 1 422 ? 69.896 6.276 -43.302 1.00 59.41 422 SER A CA 1
ATOM 3534 C C . SER A 1 422 ? 70.871 6.110 -44.477 1.00 59.41 422 SER A C 1
ATOM 3536 O O . SER A 1 422 ? 72.075 6.042 -44.254 1.00 59.41 422 SER A O 1
ATOM 3538 N N . PHE A 1 423 ? 70.372 6.091 -45.718 1.00 54.12 423 PHE A N 1
ATOM 3539 C CA . PHE A 1 423 ? 71.172 5.958 -46.943 1.00 54.12 423 PHE A CA 1
ATOM 3540 C C . PHE A 1 423 ? 71.395 7.287 -47.695 1.00 54.12 423 PHE A C 1
ATOM 3542 O O . PHE A 1 423 ? 71.989 7.282 -48.770 1.00 54.12 423 PHE A O 1
ATOM 3549 N N . SER A 1 424 ? 70.930 8.428 -47.163 1.00 54.84 424 SER A N 1
ATOM 3550 C CA . SER A 1 424 ? 71.000 9.736 -47.841 1.00 54.84 424 SER A CA 1
ATOM 3551 C C . SER A 1 424 ? 72.036 10.699 -47.238 1.00 54.84 424 SER A C 1
ATOM 3553 O O . SER A 1 424 ? 72.236 10.746 -46.020 1.00 54.84 424 SER A O 1
ATOM 3555 N N . SER A 1 425 ? 72.663 11.529 -48.082 1.00 50.91 425 SER A N 1
ATOM 3556 C CA . SER A 1 425 ? 73.517 12.655 -47.675 1.00 50.91 425 SER A CA 1
ATOM 3557 C C . SER A 1 425 ? 72.653 13.807 -47.127 1.00 50.91 425 SER A C 1
ATOM 3559 O O . SER A 1 425 ? 72.356 14.769 -47.831 1.00 50.91 425 SER A O 1
ATOM 3561 N N . GLY A 1 426 ? 72.172 13.642 -45.891 1.00 58.47 426 GLY A N 1
ATOM 3562 C CA . GLY A 1 426 ? 71.212 14.525 -45.199 1.00 58.47 426 GLY A CA 1
ATOM 3563 C C . GLY A 1 426 ? 70.456 13.862 -44.028 1.00 58.47 426 GLY A C 1
ATOM 3564 O O . GLY A 1 426 ? 69.438 14.388 -43.577 1.00 58.47 426 GLY A O 1
ATOM 3565 N N . SER A 1 427 ? 70.944 12.703 -43.555 1.00 63.44 427 SER A N 1
ATOM 3566 C CA . SER A 1 427 ? 70.321 11.774 -42.588 1.00 63.44 427 SER A CA 1
ATOM 3567 C C . SER A 1 427 ? 69.582 12.440 -41.425 1.00 63.44 427 SER A C 1
ATOM 3569 O O . SER A 1 427 ? 68.429 12.105 -41.157 1.00 63.44 427 SER A O 1
ATOM 3571 N N . ASP A 1 428 ? 70.219 13.381 -40.729 1.00 70.62 428 ASP A N 1
ATOM 3572 C CA . ASP A 1 428 ? 69.725 13.825 -39.419 1.00 70.62 428 ASP A CA 1
ATOM 3573 C C . ASP A 1 428 ? 68.543 14.793 -39.534 1.00 70.62 428 ASP A C 1
ATOM 3575 O O . ASP A 1 428 ? 67.624 14.761 -38.714 1.00 70.62 428 ASP A O 1
ATOM 3579 N N . THR A 1 429 ? 68.498 15.595 -40.601 1.00 74.56 429 THR A N 1
ATOM 3580 C CA . THR A 1 429 ? 67.361 16.476 -40.896 1.00 74.56 429 THR A CA 1
ATOM 3581 C C . THR A 1 429 ? 66.135 15.669 -41.319 1.00 74.56 429 THR A C 1
ATOM 3583 O O . THR A 1 429 ? 65.034 15.943 -40.850 1.00 74.56 429 THR A O 1
ATOM 3586 N N . ILE A 1 430 ? 66.310 14.634 -42.147 1.00 74.50 430 ILE A N 1
ATOM 3587 C CA . ILE A 1 430 ? 65.202 13.778 -42.603 1.00 74.50 430 ILE A CA 1
ATOM 3588 C C . ILE A 1 430 ? 64.658 12.930 -41.448 1.00 74.50 430 ILE A C 1
ATOM 3590 O O . ILE A 1 430 ? 63.444 12.828 -41.289 1.00 74.50 430 ILE A O 1
ATOM 3594 N N . LYS A 1 431 ? 65.531 12.376 -40.595 1.00 78.19 431 LYS A N 1
ATOM 3595 C CA . LYS A 1 431 ? 65.115 11.648 -39.384 1.00 78.19 431 LYS A CA 1
ATOM 3596 C C . LYS A 1 431 ? 64.294 12.522 -38.440 1.00 78.19 431 LYS A C 1
ATOM 3598 O O . LYS A 1 431 ? 63.302 12.044 -37.897 1.00 78.19 431 LYS A O 1
ATOM 3603 N N . LYS A 1 432 ? 64.666 13.798 -38.282 1.00 80.94 432 LYS A N 1
ATOM 3604 C CA . LYS A 1 432 ? 63.889 14.759 -37.493 1.00 80.94 432 LYS A CA 1
ATOM 3605 C C . LYS A 1 432 ? 62.510 15.020 -38.109 1.00 80.94 432 LYS A C 1
ATOM 3607 O O . LYS A 1 432 ? 61.523 14.924 -37.399 1.00 80.94 432 LYS A O 1
ATOM 3612 N N . VAL A 1 433 ? 62.430 15.234 -39.425 1.00 80.62 433 VAL A N 1
ATOM 3613 C CA . VAL A 1 433 ? 61.146 15.419 -40.134 1.00 80.62 433 VAL A CA 1
ATOM 3614 C C . VAL A 1 433 ? 60.240 14.187 -40.019 1.00 80.62 433 VAL A C 1
ATOM 3616 O O . VAL A 1 433 ? 59.036 14.339 -39.842 1.00 80.62 433 VAL A O 1
ATOM 3619 N N . ILE A 1 434 ? 60.797 12.972 -40.097 1.00 81.00 434 ILE A N 1
ATOM 3620 C CA . ILE A 1 434 ? 60.037 11.727 -39.890 1.00 81.00 434 ILE A CA 1
ATOM 3621 C C . ILE A 1 434 ? 59.508 11.665 -38.456 1.00 81.00 434 ILE A C 1
ATOM 3623 O O . ILE A 1 434 ? 58.332 11.378 -38.263 1.00 81.00 434 ILE A O 1
ATOM 3627 N N . LYS A 1 435 ? 60.355 11.952 -37.463 1.00 83.31 435 LYS A N 1
ATOM 3628 C CA . LYS A 1 435 ? 59.956 11.933 -36.055 1.00 83.31 435 LYS A CA 1
ATOM 3629 C C . LYS A 1 435 ? 58.854 12.954 -35.761 1.00 83.31 435 LYS A C 1
ATOM 3631 O O . LYS A 1 435 ? 57.823 12.566 -35.233 1.00 83.31 435 LYS A O 1
ATOM 3636 N N . ASP A 1 436 ? 59.032 14.203 -36.187 1.00 83.12 436 ASP A N 1
ATOM 3637 C CA . ASP A 1 436 ? 58.049 15.275 -35.990 1.00 83.12 436 ASP A CA 1
ATOM 3638 C C . ASP A 1 436 ? 56.690 14.912 -36.629 1.00 83.12 436 ASP A C 1
ATOM 3640 O O . ASP A 1 436 ? 55.639 15.203 -36.071 1.00 83.12 436 ASP A O 1
ATOM 3644 N N . LEU A 1 437 ? 56.699 14.221 -37.776 1.00 83.94 437 LEU A N 1
ATOM 3645 C CA . LEU A 1 437 ? 55.490 13.766 -38.469 1.00 83.94 437 LEU A CA 1
ATOM 3646 C C . LEU A 1 437 ? 54.812 12.567 -37.776 1.00 83.94 437 LEU A C 1
ATOM 3648 O O . LEU A 1 437 ? 53.592 12.445 -37.824 1.00 83.94 437 LEU A O 1
ATOM 3652 N N . PHE A 1 438 ? 55.563 11.687 -37.113 1.00 85.31 438 PHE A N 1
ATOM 3653 C CA . PHE A 1 438 ? 54.969 10.642 -36.272 1.00 85.31 438 PHE A CA 1
ATOM 3654 C C . PHE A 1 438 ? 54.407 11.212 -34.970 1.00 85.31 438 PHE A C 1
ATOM 3656 O O . PHE A 1 438 ? 53.303 10.835 -34.589 1.00 85.31 438 PHE A O 1
ATOM 3663 N N . ASP A 1 439 ? 55.120 12.142 -34.337 1.00 84.19 439 ASP A N 1
ATOM 3664 C CA . ASP A 1 439 ? 54.671 12.811 -33.116 1.00 84.19 439 ASP A CA 1
ATOM 3665 C C . ASP A 1 439 ? 53.401 13.655 -33.387 1.00 84.19 439 ASP A C 1
ATOM 3667 O O . ASP A 1 439 ? 52.492 13.685 -32.566 1.00 84.19 439 ASP A O 1
ATOM 3671 N N . GLU A 1 440 ? 53.275 14.279 -34.569 1.00 85.94 440 GLU A N 1
ATOM 3672 C CA . GLU A 1 440 ? 52.093 15.069 -34.972 1.00 85.94 440 GLU A CA 1
ATOM 3673 C C . GLU A 1 440 ? 50.822 14.219 -35.173 1.00 85.94 440 GLU A C 1
ATOM 3675 O O . GLU A 1 440 ? 49.719 14.681 -34.877 1.00 85.94 440 GLU A O 1
ATOM 3680 N N . PHE A 1 441 ? 50.953 12.992 -35.687 1.00 84.19 441 PHE A N 1
ATOM 3681 C CA . PHE A 1 441 ? 49.808 12.156 -36.076 1.00 84.19 441 PHE A CA 1
ATOM 3682 C C . PHE A 1 441 ? 49.537 10.983 -35.128 1.00 84.19 441 PHE A C 1
ATOM 3684 O O . PHE A 1 441 ? 48.416 10.472 -35.109 1.00 84.19 441 PHE A O 1
ATOM 3691 N N . PHE A 1 442 ? 50.530 10.539 -34.359 1.00 82.56 442 PHE A N 1
ATOM 3692 C CA . PHE A 1 442 ? 50.435 9.352 -33.507 1.00 82.56 442 PHE A CA 1
ATOM 3693 C C . PHE A 1 442 ? 51.029 9.524 -32.095 1.00 82.56 442 PHE A C 1
ATOM 3695 O O . PHE A 1 442 ? 51.041 8.539 -31.351 1.00 82.56 442 PHE A O 1
ATOM 3702 N N . GLY A 1 443 ? 51.561 10.707 -31.761 1.00 61.47 443 GLY A N 1
ATOM 3703 C CA . GLY A 1 443 ? 52.207 11.022 -30.478 1.00 61.47 443 GLY A CA 1
ATOM 3704 C C . GLY A 1 443 ? 51.268 11.450 -29.359 1.00 61.47 443 GLY A C 1
ATOM 3705 O O . GLY A 1 443 ? 50.094 11.790 -29.639 1.00 61.47 443 GLY A O 1
#

Secondary structure (DSSP, 8-state):
----PPP------HHHHHHHHHHHHHHHHHHHHHHHHHHHHHHHHHHHHHHHHHHHHHHHHHHHHHHHHHHHTTHHHHTTSTTHHHHHHHHHHHHHHHHHHHHHHHHHHHS--HHHHHHHHHHHHHHHHHHHHHHHHHHHHHHHHHHHHHHHHHHHHHHTT-S-TTTTHHHHHHHHHS---HHHHHHHHHHHHHHHHHHHHHHHS-HHHHHHHHHHHHHHHHHHHHHHHHHHHHH-HHHHHHHHHHHHHHHHHHHHS-HHHHHHHHHHHHHHHHHHHHHHHHHHHHHHHHHHHHHHHHHHHHHHHHTT----HHHHHHHHHHHHHHHTT--HHHHHHHHHHHHHHHHHHHHHHHHHHHHHHHHHHHHHHHHHHH-S---HHHHHHHHHHHHHHHHTT-HHHHHHHHHHHHHHHHHHHHHHHTTSTTHHHHHHHHHHHHHHHH-

pLDDT: mean 83.87, std 10.79, range [34.31, 96.69]

Radius of gyration: 52.02 Å; Cα contacts (8 Å, |Δi|>4): 211; chains: 1; bounding box: 136×55×139 Å

Sequence (443 aa):
MWGGFYKVEIEFSKLLWTQLLWFLLGLFFIIVLIVATVAIKRKKAEKMRRLKNLQRVEEYFEAISNRILNLEDKVKFFKLLDDGRKLESKFEEITINFKNLKEYHEGIKKSYSDSEFKTFLTIYNILKSDLDFLEKVLKDSEKTLQEELEYIEKVEKAVDGIKNKEVLKQKIDELFAKRVSDDDLKKAVEGIKRIDEKIEYFKSLDDEKKSSYINSMIQLLTKRFEEKYPLILSKSASKALEIQKMFDSLLLKLQVSSDFEKIVLAEDFLEELMQVENELAQDFQKKMRSQKELVDKFEKIVSVYDKVGFKFYKVDLEIERVKNLLESCADNEKLEKEISELESTILTFTREFSECKKLLENFERFLKEAKNRLKVGLSSNLFDSYYKNLKELLYSSNFDEFKKRYIEYQNAISDALLKSSSFSSGSDTIKKVIKDLFDEFFG